Protein AF-T1J6F8-F1 (afdb_monomer)

InterPro domains:
  IPR007526 SWIRM domain [PF04433] (298-364)
  IPR007526 SWIRM domain [PS50934] (280-372)
  IPR009057 Homedomain-like superfamily [SSF46689] (288-364)
  IPR017884 SANT domain [PS51293] (1-21)
  IPR036388 Winged helix-like DNA-binding domain superfamily [G3DSA:1.10.10.10] (277-365)
  IPR055141 Transcriptional adapter 2-alpha/beta-like domain [PF22941] (63-133)

Secondary structure (DSSP, 8-state):
---S-HHHHHHHHIIIIIIS------------SS------------BTTTTBPPTT-HHHHHTTTEETTTTEESS-TTTTGGGGTTT----TT--HHHHHHHHHHHHHHHHHHHHHHHHHHHHHHTTTTSHHHHHHHHHHHHHHH-HHHHHHHHGGGGTS-HHHHHHHHHHHHHHHHHHHHHHHHHHHHHTT--SSTHHHHHHHHHHHHHHHHHSPPHHHHHHHHHH-HHHHHHHHHHHHHHHT--S--------------------SHHHHHHHHT---PPPPPPPHHHHTTSTTGGGS-HHHHHHHHHHT--HHHHHHHHHHHHHHHHHHS---HHHHHHHS-S-HHHHHHHHHHHHHTTSSPPPP----

pLDDT: mean 75.75, std 18.83, range [28.47, 95.81]

Organism: Strigamia maritima (NCBI:txid126957)

Mean predicted aligned error: 20.32 Å

Sequence (372 aa):
MGTRSKQECESHYYKCYIENPKTPMIEFAEQNGQDLNFPTPITHKICDDPPRPALDSQMYNEMAGYMAGRGDFNTEYDNYAEHDICRMEFLEDDDDVDTNLKLSVLRIYNHRLHERARRKRILARYGLINIRKAGFSLRRYHSLIGSHVIDGLVGFMQLVEPVSFDLFTESLLHEAELKRKIKALQEFREAGLTRFFSTKLYSHLKQRRNDRKNKPRHLDNVLDHIQNKTRQNWLHRHIIAETKGGVGGDGIVPSMSKKILVFTYSDFKTKILFTLLIERKAAPPLEIEELEKLPGYEKINSDERELCSQVRLRPQDYIDIKEMLINECQKLGQIRLSNARTLIKIDVNKTRKIFDYLVAEGLIGTPSIKKS

Foldseek 3Di:
DPPDDPVRVVVCCCVDPPVPPPPPPPPPPPPPDDDPPPPDPPPQDCDPVVHRHDPPDPQCVQLQQQDPVVLDHPAFVVNCLVVQCVPDDDDPPDDPVRVVVNVVSVVVSVVSVVVRVVVSCLCVQQVVSRVVVSVVVLVVLCVQVNDVVSVVLVVCCVVDRNVVSVVVSVVSSVVSVVVVVVVLVVVCVVVVNPDPVCSVVVVVVVVVVVVVVPPQPPVNVVVVVVPPPVVVVVVVVVVVVVVVPDDDDDDDDPDDDDDDDDDDDPDDVVVVVVVVPPPPPPDPFDDLVVQVVAPQSVVADPVVSVLCRVLVHHNVRLVVLLVQQLVVCVVVVADDLVRQCVSDVDDSVSSVSSVVVCVVVVSHHHDDPDDD

Radius of gyration: 35.27 Å; Cα contacts (8 Å, |Δi|>4): 169; chains: 1; bounding box: 68×65×105 Å

Nearest PDB structures (foldseek):
  2cuj-assembly1_A  TM=7.337E-01  e=3.223E-07  Mus musculus
  2aqf-assembly1_A  TM=8.945E-01  e=6.806E-06  Mus musculus
  2aqe-assembly1_A  TM=8.536E-01  e=3.213E-05  Mus musculus
  2elj-assembly1_A  TM=8.592E-01  e=3.384E-04  Saccharomyces cerevisiae

Solvent-accessible surface area (backbone atoms only — not comparable to full-atom values): 22921 Å² total; per-residue (Å²): 141,86,91,70,54,73,68,56,51,49,54,48,45,42,51,48,63,65,79,47,51,67,70,84,67,74,78,70,70,85,73,80,88,78,75,83,73,68,83,66,78,82,73,93,62,77,36,82,81,70,56,31,63,55,84,91,32,74,66,35,61,70,34,58,47,53,35,57,94,78,74,45,53,75,63,55,73,71,74,62,60,62,64,81,51,70,84,67,77,89,59,94,85,55,51,74,66,54,52,51,50,55,52,49,52,51,52,54,46,51,51,52,54,49,50,37,52,49,50,52,49,50,35,60,71,63,47,52,61,43,55,66,60,49,56,53,61,57,53,69,48,32,83,73,70,32,55,72,56,53,63,60,50,56,68,48,58,83,80,41,58,53,72,61,46,51,52,50,55,51,49,53,49,52,50,43,52,49,54,52,49,51,52,53,52,50,51,39,47,75,72,68,54,88,56,75,81,57,49,63,59,49,52,52,54,50,48,56,51,48,54,57,67,72,43,77,48,75,63,55,58,48,51,53,54,69,67,36,65,70,58,51,53,51,50,51,52,49,54,54,51,56,73,70,65,80,81,88,84,84,89,85,82,88,84,85,80,83,82,81,82,85,78,84,86,79,88,69,75,56,61,63,51,51,69,69,61,57,68,77,71,75,72,78,71,57,60,68,80,67,50,72,80,41,73,51,43,89,81,52,54,75,70,55,49,53,48,26,32,76,59,67,50,57,52,44,62,50,51,55,51,51,52,53,54,39,55,52,18,66,75,60,63,44,47,52,73,70,54,52,54,70,71,42,95,58,61,68,69,50,53,46,54,54,49,54,48,37,42,74,72,63,67,40,42,66,77,82,81,78,86,125

Structure (mmCIF, N/CA/C/O backbone):
data_AF-T1J6F8-F1
#
_entry.id   AF-T1J6F8-F1
#
loop_
_atom_site.group_PDB
_atom_site.id
_atom_site.type_symbol
_atom_site.label_atom_id
_atom_site.label_alt_id
_atom_site.label_comp_id
_atom_site.label_asym_id
_atom_site.label_entity_id
_atom_site.label_seq_id
_atom_site.pdbx_PDB_ins_code
_atom_site.Cartn_x
_atom_site.Cartn_y
_atom_site.Cartn_z
_atom_site.occupancy
_atom_site.B_iso_or_equiv
_atom_site.auth_seq_id
_atom_site.auth_comp_id
_atom_site.auth_asym_id
_atom_site.auth_atom_id
_atom_site.pdbx_PDB_model_num
ATOM 1 N N . MET A 1 1 ? 2.240 -11.178 -28.730 1.00 40.16 1 MET A N 1
ATOM 2 C CA . MET A 1 1 ? 3.064 -10.678 -29.852 1.00 40.16 1 MET A CA 1
ATOM 3 C C . MET A 1 1 ? 3.902 -11.840 -30.355 1.00 40.16 1 MET A C 1
ATOM 5 O O . MET A 1 1 ? 4.537 -12.462 -29.514 1.00 40.16 1 MET A O 1
ATOM 9 N N . GLY A 1 2 ? 3.857 -12.184 -31.648 1.00 54.19 2 GLY A N 1
ATOM 10 C CA . GLY A 1 2 ? 4.730 -13.240 -32.197 1.00 54.19 2 GLY A CA 1
ATOM 11 C C . GLY A 1 2 ? 4.144 -14.170 -33.265 1.00 54.19 2 GLY A C 1
ATOM 12 O O . GLY A 1 2 ? 4.797 -15.145 -33.602 1.00 54.19 2 GLY A O 1
ATOM 13 N N . THR A 1 3 ? 2.941 -13.923 -33.790 1.00 71.94 3 THR A N 1
ATOM 14 C CA . THR A 1 3 ? 2.317 -14.815 -34.791 1.00 71.94 3 THR A CA 1
ATOM 15 C C . THR A 1 3 ? 2.490 -14.370 -36.245 1.00 71.94 3 THR A C 1
ATOM 17 O O . THR A 1 3 ? 1.994 -15.065 -37.121 1.00 71.94 3 THR A O 1
ATOM 20 N N . ARG A 1 4 ? 3.145 -13.232 -36.517 1.00 79.62 4 ARG A N 1
ATOM 21 C CA . ARG A 1 4 ? 3.263 -12.664 -37.872 1.00 79.62 4 ARG A CA 1
ATOM 22 C C . ARG A 1 4 ? 4.710 -12.598 -38.347 1.00 79.62 4 ARG A C 1
ATOM 24 O O . ARG A 1 4 ? 5.600 -12.315 -37.543 1.00 79.62 4 ARG A O 1
ATOM 31 N N . SER A 1 5 ? 4.928 -12.857 -39.633 1.00 86.38 5 SER A N 1
ATOM 32 C CA . SER A 1 5 ? 6.252 -12.822 -40.269 1.00 86.38 5 SER A CA 1
ATOM 33 C C . SER A 1 5 ? 6.752 -11.385 -40.503 1.00 86.38 5 SER A C 1
ATOM 35 O O . SER A 1 5 ? 5.975 -10.430 -40.437 1.00 86.38 5 SER A O 1
ATOM 37 N N . LYS A 1 6 ? 8.054 -11.210 -40.800 1.00 83.56 6 LYS A N 1
ATOM 38 C CA . LYS A 1 6 ? 8.649 -9.894 -41.129 1.00 83.56 6 LYS A CA 1
ATOM 39 C C . LYS A 1 6 ? 7.897 -9.217 -42.282 1.00 83.56 6 LYS A C 1
ATOM 41 O O . LYS A 1 6 ? 7.466 -8.078 -42.137 1.00 83.56 6 LYS A O 1
ATOM 46 N N . GLN A 1 7 ? 7.668 -9.956 -43.369 1.00 85.94 7 GLN A N 1
ATOM 47 C CA . GLN A 1 7 ? 6.959 -9.469 -44.558 1.00 85.94 7 GLN A CA 1
ATOM 48 C C . GLN A 1 7 ? 5.494 -9.129 -44.271 1.00 85.94 7 GLN A C 1
ATOM 50 O O . GLN A 1 7 ? 4.973 -8.148 -44.796 1.00 85.94 7 GLN A O 1
ATOM 55 N N . GLU A 1 8 ? 4.819 -9.897 -43.413 1.00 89.06 8 GLU A N 1
ATOM 56 C CA . GLU A 1 8 ? 3.438 -9.604 -43.014 1.00 89.06 8 GLU A CA 1
ATOM 57 C C . GLU A 1 8 ? 3.340 -8.337 -42.160 1.00 89.06 8 GLU A C 1
ATOM 59 O O . GLU A 1 8 ? 2.401 -7.556 -42.321 1.00 89.06 8 GLU A O 1
ATOM 64 N N . CYS A 1 9 ? 4.296 -8.124 -41.252 1.00 86.44 9 CYS A N 1
ATOM 65 C CA . CYS A 1 9 ? 4.375 -6.912 -40.440 1.00 86.44 9 CYS A CA 1
ATOM 66 C C . CYS A 1 9 ? 4.683 -5.681 -41.299 1.00 86.44 9 CYS A C 1
ATOM 68 O O . CYS A 1 9 ? 4.028 -4.656 -41.134 1.00 86.44 9 CYS A O 1
ATOM 70 N N . GLU A 1 10 ? 5.624 -5.798 -42.235 1.00 85.19 10 GLU A N 1
ATOM 71 C CA . GLU A 1 10 ? 5.977 -4.744 -43.189 1.00 85.19 10 GLU A CA 1
ATOM 72 C C . GLU A 1 10 ? 4.790 -4.387 -44.090 1.00 85.19 10 GLU A C 1
ATOM 74 O O . GLU A 1 10 ? 4.367 -3.233 -44.136 1.00 85.19 10 GLU A O 1
ATOM 79 N N . SER A 1 11 ? 4.166 -5.393 -44.710 1.00 87.81 11 SER A N 1
ATOM 80 C CA . SER A 1 11 ? 2.980 -5.206 -45.553 1.00 87.81 11 SER A CA 1
ATOM 81 C C . SER A 1 11 ? 1.826 -4.580 -44.769 1.00 87.81 11 SER A C 1
ATOM 83 O O . SER A 1 11 ? 1.117 -3.713 -45.274 1.00 87.81 11 SER A O 1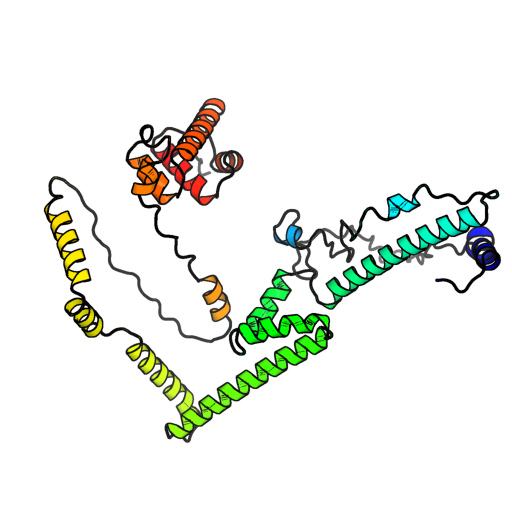
ATOM 85 N N . HIS A 1 12 ? 1.629 -4.987 -43.510 1.00 85.62 12 HIS A N 1
ATOM 86 C CA . HIS A 1 12 ? 0.629 -4.375 -42.640 1.00 85.62 12 HIS A CA 1
ATOM 87 C C . HIS A 1 12 ? 0.963 -2.912 -42.331 1.00 85.62 12 HIS A C 1
ATOM 89 O O . HIS A 1 12 ? 0.056 -2.076 -42.354 1.00 85.62 12 HIS A O 1
ATOM 95 N N . TYR A 1 13 ? 2.228 -2.605 -42.038 1.00 83.88 13 TYR A N 1
ATOM 96 C CA . TYR A 1 13 ? 2.662 -1.253 -41.716 1.00 83.88 13 TYR A CA 1
ATOM 97 C C . TYR A 1 13 ? 2.420 -0.306 -42.892 1.00 83.88 13 TYR A C 1
ATOM 99 O O . TYR A 1 13 ? 1.707 0.686 -42.733 1.00 83.88 13 TYR A O 1
ATOM 107 N N . TYR A 1 14 ? 2.909 -0.664 -44.082 1.00 88.25 14 TYR A N 1
ATOM 108 C CA . TYR A 1 14 ? 2.693 0.124 -45.294 1.00 88.25 14 TYR A CA 1
ATOM 109 C C . TYR A 1 14 ? 1.205 0.301 -45.585 1.00 88.25 14 TYR A C 1
ATOM 111 O O . TYR A 1 14 ? 0.731 1.428 -45.712 1.00 88.25 14 TYR A O 1
ATOM 119 N N . LYS A 1 15 ? 0.430 -0.784 -45.550 1.00 85.94 15 LYS A N 1
ATOM 120 C CA . LYS A 1 15 ? -1.005 -0.731 -45.832 1.00 85.94 15 LYS A CA 1
ATOM 121 C C . LYS A 1 15 ? -1.796 0.151 -44.860 1.00 85.94 15 LYS A C 1
ATOM 123 O O . LYS A 1 15 ? -2.743 0.811 -45.276 1.00 85.94 15 LYS A O 1
ATOM 128 N N . CYS A 1 16 ? -1.479 0.126 -43.563 1.00 79.38 16 CYS A N 1
ATOM 129 C CA . CYS A 1 16 ? -2.288 0.801 -42.538 1.00 79.38 16 CYS A CA 1
ATOM 130 C C . CYS A 1 16 ? -1.794 2.193 -42.141 1.00 79.38 16 CYS A C 1
ATOM 132 O O . CYS A 1 16 ? -2.596 2.972 -41.626 1.00 79.38 16 CYS A O 1
ATOM 134 N N . TYR A 1 17 ? -0.510 2.493 -42.340 1.00 76.69 17 TYR A N 1
ATOM 135 C CA . TYR A 1 17 ? 0.096 3.746 -41.887 1.00 76.69 17 TYR A CA 1
ATOM 136 C C . TYR A 1 17 ? 0.675 4.603 -43.023 1.00 76.69 17 TYR A C 1
ATOM 138 O O . TYR A 1 17 ? 0.799 5.806 -42.821 1.00 76.69 17 TYR A O 1
ATOM 146 N N . ILE A 1 18 ? 0.990 4.035 -44.198 1.00 84.25 18 ILE A N 1
ATOM 147 C CA . ILE A 1 18 ? 1.588 4.771 -45.333 1.00 84.25 18 ILE A CA 1
ATOM 148 C C . ILE A 1 18 ? 0.589 4.932 -46.485 1.00 84.25 18 ILE A C 1
ATOM 150 O O . ILE A 1 18 ? 0.283 6.049 -46.885 1.00 84.25 18 ILE A O 1
ATOM 154 N N . GLU A 1 19 ? 0.090 3.820 -47.029 1.00 86.44 19 GLU A N 1
ATOM 155 C CA . GLU A 1 19 ? -0.755 3.795 -48.232 1.00 86.44 19 GLU A CA 1
ATOM 156 C C . GLU A 1 19 ? -2.192 4.202 -47.928 1.00 86.44 19 GLU A C 1
ATOM 158 O O . GLU A 1 19 ? -2.844 4.876 -48.720 1.00 86.44 19 GLU A O 1
ATOM 163 N N . ASN A 1 20 ? -2.690 3.772 -46.771 1.00 78.19 20 ASN A N 1
ATOM 164 C CA . ASN A 1 20 ? -4.039 4.060 -46.321 1.00 78.19 20 ASN A CA 1
ATOM 165 C C . ASN A 1 20 ? -3.985 4.507 -44.855 1.00 78.19 20 ASN A C 1
ATOM 167 O O . ASN A 1 20 ? -4.454 3.777 -43.973 1.00 78.19 20 ASN A O 1
ATOM 171 N N . PRO A 1 21 ? -3.343 5.661 -44.570 1.00 71.75 21 PRO A N 1
ATOM 172 C CA . PRO A 1 21 ? -3.233 6.165 -43.217 1.00 71.75 21 PRO A CA 1
ATOM 173 C C . PRO A 1 21 ? -4.650 6.390 -42.708 1.00 71.75 21 PRO A C 1
ATOM 175 O O . PRO A 1 21 ? -5.329 7.335 -43.109 1.00 71.75 21 PRO A O 1
ATOM 178 N N . LYS A 1 22 ? -5.122 5.510 -41.821 1.00 65.19 22 LYS A N 1
ATOM 179 C CA . LYS A 1 22 ? -6.289 5.842 -41.010 1.00 65.19 22 LYS A CA 1
ATOM 180 C C . LYS A 1 22 ? -5.868 7.052 -40.202 1.00 65.19 22 LYS A C 1
ATOM 182 O O . LYS A 1 22 ? -5.051 6.910 -39.295 1.00 65.19 22 LYS A O 1
ATOM 187 N N . THR A 1 23 ? -6.374 8.227 -40.551 1.00 63.00 23 THR A N 1
ATOM 188 C CA . THR A 1 23 ? -6.225 9.422 -39.733 1.00 63.00 23 THR A CA 1
ATOM 189 C C . THR A 1 23 ? -6.610 9.044 -38.304 1.00 63.00 23 THR A C 1
ATOM 191 O O . THR A 1 23 ? -7.756 8.673 -38.062 1.00 63.00 23 THR A O 1
ATOM 194 N N . PRO A 1 24 ? -5.691 9.118 -37.326 1.00 58.31 24 PRO A N 1
ATOM 195 C CA . PRO A 1 24 ? -6.072 9.078 -35.927 1.00 58.31 24 PRO A CA 1
ATOM 196 C C . PRO A 1 24 ? -6.473 10.485 -35.473 1.00 58.31 24 PRO A C 1
ATOM 198 O O . PRO A 1 24 ? -6.494 10.763 -34.278 1.00 58.31 24 PRO A O 1
ATOM 201 N N . MET A 1 25 ? -6.759 11.404 -36.404 1.00 54.22 25 MET A N 1
ATOM 202 C CA . MET A 1 25 ? -7.599 12.532 -36.058 1.00 54.22 25 MET A CA 1
ATOM 203 C C . MET A 1 25 ? -8.946 11.910 -35.738 1.00 54.22 25 MET A C 1
ATOM 205 O O . MET A 1 25 ? -9.668 11.475 -36.630 1.00 54.22 25 MET A O 1
ATOM 209 N N . ILE A 1 26 ? -9.237 11.805 -34.443 1.00 58.81 26 ILE A N 1
ATOM 210 C CA . ILE A 1 26 ? -10.610 11.774 -33.967 1.00 58.81 26 ILE A CA 1
ATOM 211 C C . ILE A 1 26 ? -11.296 12.882 -34.764 1.00 58.81 26 ILE A C 1
ATOM 213 O O . ILE A 1 26 ? -10.935 14.048 -34.609 1.00 58.81 26 ILE A O 1
ATOM 217 N N . GLU A 1 27 ? -12.191 12.523 -35.683 1.00 57.22 27 GLU A N 1
ATOM 218 C CA . GLU A 1 27 ? -13.109 13.496 -36.253 1.00 57.22 27 GLU A CA 1
ATOM 219 C C . GLU A 1 27 ? -13.932 13.973 -35.064 1.00 57.22 27 GLU A C 1
ATOM 221 O O . GLU A 1 27 ? -14.871 13.315 -34.611 1.00 57.22 27 GLU A O 1
ATOM 226 N N . PHE A 1 28 ? -13.487 15.068 -34.452 1.00 58.69 28 PHE A N 1
ATOM 227 C CA . PHE A 1 28 ? -14.296 15.769 -33.486 1.00 58.69 28 PHE A CA 1
ATOM 228 C C . PHE A 1 28 ? -15.497 16.222 -34.293 1.00 58.69 28 PHE A C 1
ATOM 230 O O . PHE A 1 28 ? -15.354 17.078 -35.164 1.00 58.69 28 PHE A O 1
ATOM 237 N N . ALA A 1 29 ? -16.646 15.582 -34.066 1.00 64.44 29 ALA A N 1
ATOM 238 C CA . ALA A 1 29 ? -17.897 16.042 -34.638 1.00 64.44 29 ALA A CA 1
ATOM 239 C C . ALA A 1 29 ? -17.942 17.559 -34.441 1.00 64.44 29 ALA A C 1
ATOM 241 O O . ALA A 1 29 ? -17.726 18.016 -33.314 1.00 64.44 29 ALA A O 1
ATOM 242 N N . GLU A 1 30 ? -18.135 18.321 -35.519 1.00 59.66 30 GLU A N 1
ATOM 243 C CA . GLU A 1 30 ? -18.318 19.765 -35.428 1.00 59.66 30 GLU A CA 1
ATOM 244 C C . GLU A 1 30 ? -19.532 19.994 -34.529 1.00 59.66 30 GLU A C 1
ATOM 246 O O . GLU A 1 30 ? -20.686 19.827 -34.925 1.00 59.66 30 GLU A O 1
ATOM 251 N N . GLN A 1 31 ? -19.269 20.251 -33.249 1.00 57.91 31 GLN A N 1
ATOM 252 C CA . GLN A 1 31 ? -20.319 20.496 -32.286 1.00 57.91 31 GLN A CA 1
ATOM 253 C C . GLN A 1 31 ? -20.896 21.851 -32.659 1.00 57.91 31 GLN A C 1
ATOM 255 O O . GLN A 1 31 ? -20.233 22.877 -32.510 1.00 57.91 31 GLN A O 1
ATOM 260 N N . ASN A 1 32 ? -22.117 21.832 -33.193 1.00 54.31 32 ASN A N 1
ATOM 261 C CA . ASN A 1 32 ? -22.909 23.010 -33.510 1.00 54.31 32 ASN A CA 1
ATOM 262 C C . ASN A 1 32 ? -23.004 23.925 -32.281 1.00 54.31 32 ASN A C 1
ATOM 264 O O . ASN A 1 32 ? -23.890 23.750 -31.455 1.00 54.31 32 ASN A O 1
ATOM 268 N N . GLY A 1 33 ? -22.066 24.867 -32.158 1.00 56.94 33 GLY A N 1
ATOM 269 C CA . GLY A 1 33 ? -22.128 26.177 -31.503 1.00 56.94 33 GLY A CA 1
ATOM 270 C C . GLY A 1 33 ? -22.720 26.360 -30.099 1.00 56.94 33 GLY A C 1
ATOM 271 O O . GLY A 1 33 ? -22.717 27.500 -29.648 1.00 56.94 33 GLY A O 1
ATOM 272 N N . GLN A 1 34 ? -23.240 25.345 -29.403 1.00 55.19 34 GLN A N 1
ATOM 273 C CA . GLN A 1 34 ? -24.050 25.568 -28.195 1.00 55.19 34 GLN A CA 1
ATOM 274 C C . GLN A 1 34 ? -23.502 24.955 -26.904 1.00 55.19 34 GLN A C 1
ATOM 276 O O . GLN A 1 34 ? -23.906 25.418 -25.849 1.00 55.19 34 GLN A O 1
ATOM 281 N N . ASP A 1 35 ? -22.511 24.059 -26.951 1.00 54.94 35 ASP A N 1
ATOM 282 C CA . ASP A 1 35 ? -21.862 23.524 -25.741 1.00 54.94 35 ASP A CA 1
ATOM 283 C C . ASP A 1 35 ? -20.350 23.327 -25.939 1.00 54.94 35 ASP A C 1
ATOM 285 O O . ASP A 1 35 ? -19.798 22.246 -25.731 1.00 54.94 35 ASP A O 1
ATOM 289 N N . LEU A 1 36 ? -19.634 24.389 -26.324 1.00 54.34 36 LEU A N 1
ATOM 290 C CA . LEU A 1 36 ? -18.169 24.398 -26.258 1.00 54.34 36 LEU A CA 1
ATOM 291 C C . LEU A 1 36 ? -17.717 24.520 -24.794 1.00 54.34 36 LEU A C 1
ATOM 293 O O . LEU A 1 36 ? -17.170 25.537 -24.366 1.00 54.34 36 LEU A O 1
ATOM 297 N N . ASN A 1 37 ? -17.916 23.455 -24.017 1.00 59.75 37 ASN A N 1
ATOM 298 C CA . ASN A 1 37 ? -17.102 23.192 -22.839 1.00 59.75 37 ASN A CA 1
ATOM 299 C C . ASN A 1 37 ? -15.691 22.888 -23.348 1.00 59.75 37 ASN A C 1
ATOM 301 O O . ASN A 1 37 ? -15.298 21.731 -23.508 1.00 59.75 37 ASN A O 1
ATOM 305 N N . PHE A 1 38 ? -14.916 23.938 -23.634 1.00 55.44 38 PHE A N 1
ATOM 306 C CA . PHE A 1 38 ? -13.470 23.796 -23.732 1.00 55.44 38 PHE A CA 1
ATOM 307 C C . PHE A 1 38 ? -13.031 23.020 -22.489 1.00 55.44 38 PHE A C 1
ATOM 309 O O . PHE A 1 38 ? -13.455 23.398 -21.392 1.00 55.44 38 PHE A O 1
ATOM 316 N N . PRO A 1 39 ? -12.247 21.933 -22.612 1.00 60.47 39 PRO A N 1
ATOM 317 C CA . PRO A 1 39 ? -11.736 21.234 -21.449 1.00 60.47 39 PRO A CA 1
ATOM 318 C C . PRO A 1 39 ? -10.822 22.207 -20.711 1.00 60.47 39 PRO A C 1
ATOM 320 O O . PRO A 1 39 ? -9.630 22.318 -20.987 1.00 60.47 39 PRO A O 1
ATOM 323 N N . THR A 1 40 ? -11.400 22.975 -19.789 1.00 64.19 40 THR A N 1
ATOM 324 C CA . THR A 1 40 ? -10.643 23.809 -18.875 1.00 64.19 40 THR A CA 1
ATOM 325 C C . THR A 1 40 ? -9.684 22.871 -18.158 1.00 64.19 40 THR A C 1
ATOM 327 O O . THR A 1 40 ? -10.138 21.814 -17.696 1.00 64.19 40 THR A O 1
ATOM 330 N N . PRO A 1 41 ? -8.385 23.209 -18.070 1.00 64.94 41 PRO A N 1
ATOM 331 C CA . PRO A 1 41 ? -7.416 22.383 -17.371 1.00 64.94 41 PRO A CA 1
ATOM 332 C C . PRO A 1 41 ? -7.990 21.984 -16.016 1.00 64.94 41 PRO A C 1
ATOM 334 O O . PRO A 1 41 ? -8.407 22.851 -15.241 1.00 64.94 41 PRO A O 1
ATOM 337 N N . ILE A 1 42 ? -8.075 20.677 -15.750 1.00 68.38 42 ILE A N 1
ATOM 338 C CA . ILE A 1 42 ? -8.623 20.186 -14.486 1.00 68.38 42 ILE A CA 1
ATOM 339 C C . ILE A 1 42 ? -7.741 20.754 -13.379 1.00 68.38 42 ILE A C 1
ATOM 341 O O . ILE A 1 42 ? -6.593 20.340 -13.202 1.00 68.38 42 ILE A O 1
ATOM 345 N N . THR A 1 43 ? -8.279 21.725 -12.644 1.00 71.62 43 THR A N 1
ATOM 346 C CA . THR A 1 43 ? -7.568 22.345 -11.530 1.00 71.62 43 THR A CA 1
ATOM 347 C C . THR A 1 43 ? -7.242 21.267 -10.505 1.00 71.62 43 THR A C 1
ATOM 349 O O . THR A 1 43 ? -8.106 20.489 -10.094 1.00 71.62 43 THR A O 1
ATOM 352 N N . HIS A 1 44 ? -5.967 21.181 -10.118 1.00 73.12 44 HIS A N 1
ATOM 353 C CA . HIS A 1 44 ? -5.517 20.227 -9.114 1.00 73.12 44 HIS A CA 1
ATOM 354 C C . HIS A 1 44 ? -6.181 20.559 -7.772 1.00 73.12 44 HIS A C 1
ATOM 356 O O . HIS A 1 44 ? -5.762 21.472 -7.062 1.00 73.12 44 HIS A O 1
ATOM 362 N N . LYS A 1 45 ? -7.221 19.805 -7.417 1.00 81.19 45 LYS A N 1
ATOM 363 C CA . LYS A 1 45 ? -7.912 19.912 -6.131 1.00 81.19 45 LYS A CA 1
ATOM 364 C C . LYS A 1 45 ? -7.449 18.797 -5.211 1.00 81.19 45 LYS A C 1
ATOM 366 O O . LYS A 1 45 ? -7.440 17.636 -5.614 1.00 81.19 45 LYS A O 1
ATOM 371 N N . ILE A 1 46 ? -7.086 19.154 -3.983 1.00 84.81 46 ILE A N 1
ATOM 372 C CA . ILE A 1 46 ? -6.769 18.164 -2.955 1.00 84.81 46 ILE A CA 1
ATOM 373 C C . ILE A 1 46 ? -8.020 17.314 -2.726 1.00 84.81 46 ILE A C 1
ATOM 375 O O . ILE A 1 46 ? -9.112 17.852 -2.541 1.00 84.81 46 ILE A O 1
ATOM 379 N N . CYS A 1 47 ? -7.863 15.998 -2.796 1.00 81.50 47 CYS A N 1
ATOM 380 C CA . CYS A 1 47 ? -8.962 15.049 -2.688 1.00 81.50 47 CYS A CA 1
ATOM 381 C C . CYS A 1 47 ? -8.476 13.764 -2.019 1.00 81.50 47 CYS A C 1
ATOM 383 O O . CYS A 1 47 ? -7.337 13.349 -2.234 1.00 81.50 47 CYS A O 1
ATOM 385 N N . ASP A 1 48 ? -9.340 13.127 -1.233 1.00 76.88 48 ASP A N 1
ATOM 386 C CA . ASP A 1 48 ? -9.025 11.852 -0.584 1.00 76.88 48 ASP A CA 1
ATOM 387 C C . ASP A 1 48 ? -9.300 10.644 -1.495 1.00 76.88 48 ASP A C 1
ATOM 389 O O . ASP A 1 48 ? -8.617 9.624 -1.372 1.00 76.88 48 ASP A O 1
ATOM 393 N N . ASP A 1 49 ? -10.267 10.752 -2.416 1.00 77.56 49 ASP A N 1
ATOM 394 C CA . ASP A 1 49 ? -10.672 9.667 -3.316 1.00 77.56 49 ASP A CA 1
ATOM 395 C C . ASP A 1 49 ? -11.076 10.186 -4.718 1.00 77.56 49 ASP A C 1
ATOM 397 O O . ASP A 1 49 ? -12.101 10.858 -4.845 1.00 77.56 49 ASP A O 1
ATOM 401 N N . PRO A 1 50 ? -10.299 9.909 -5.782 1.00 75.69 50 PRO A N 1
ATOM 402 C CA . PRO A 1 50 ? -9.012 9.221 -5.762 1.00 75.69 50 PRO A CA 1
ATOM 403 C C . PRO A 1 50 ? -7.933 10.096 -5.091 1.00 75.69 50 PRO A C 1
ATOM 405 O O . PRO A 1 50 ? -7.955 11.322 -5.240 1.00 75.69 50 PRO A O 1
ATOM 408 N N . PRO A 1 51 ? -6.975 9.492 -4.362 1.00 79.81 51 PRO A N 1
ATOM 409 C CA . PRO A 1 51 ? -6.053 10.220 -3.499 1.00 79.81 51 PRO A CA 1
ATOM 410 C C . PRO A 1 51 ? -5.201 11.197 -4.309 1.00 79.81 51 PRO A C 1
ATOM 412 O O . PRO A 1 51 ? -4.360 10.807 -5.119 1.00 79.81 51 PRO A O 1
ATOM 415 N N . ARG A 1 52 ? -5.425 12.486 -4.071 1.00 85.50 52 ARG A N 1
ATOM 416 C CA . ARG A 1 52 ? -4.682 13.600 -4.650 1.00 85.50 52 ARG A CA 1
ATOM 417 C C . ARG A 1 52 ? -4.171 14.482 -3.508 1.00 85.50 52 ARG A C 1
ATOM 419 O O . ARG A 1 52 ? -4.764 15.524 -3.223 1.00 85.50 52 ARG A O 1
ATOM 426 N N . PRO A 1 53 ? -3.130 14.030 -2.788 1.00 85.00 53 PRO A N 1
ATOM 427 C CA . PRO A 1 53 ? -2.585 14.774 -1.663 1.00 85.00 53 PRO A CA 1
ATOM 428 C C . PRO A 1 53 ? -1.898 16.062 -2.132 1.00 85.00 53 PRO A C 1
ATOM 430 O O . PRO A 1 53 ? -1.555 16.216 -3.304 1.00 85.00 53 PRO A O 1
ATOM 433 N N . ALA A 1 54 ? -1.677 16.996 -1.205 1.00 85.94 54 ALA A N 1
ATOM 434 C CA . ALA A 1 54 ? -0.855 18.168 -1.484 1.00 85.94 54 ALA A CA 1
ATOM 435 C C . ALA A 1 54 ? 0.573 17.743 -1.873 1.00 85.94 54 ALA A C 1
ATOM 437 O O . ALA A 1 54 ? 1.118 16.796 -1.289 1.00 85.94 54 ALA A O 1
ATOM 438 N N . LEU A 1 55 ? 1.162 18.462 -2.834 1.00 82.00 55 LEU A N 1
ATOM 439 C CA . LEU A 1 55 ? 2.568 18.316 -3.220 1.00 82.00 55 LEU A CA 1
ATOM 440 C C . LEU A 1 55 ? 3.451 18.454 -1.963 1.00 82.00 55 LEU A C 1
ATOM 442 O O . LEU A 1 55 ? 3.123 19.223 -1.060 1.00 82.00 55 LEU A O 1
ATOM 446 N N . ASP A 1 56 ? 4.499 17.635 -1.866 1.00 83.62 56 ASP A N 1
ATOM 447 C CA . ASP A 1 56 ? 5.435 17.537 -0.727 1.00 83.62 56 ASP A CA 1
ATOM 448 C C . ASP A 1 56 ? 4.850 17.069 0.618 1.00 83.62 56 ASP A C 1
ATOM 450 O O . ASP A 1 56 ? 5.563 16.974 1.621 1.00 83.62 56 ASP A O 1
ATOM 454 N N . SER A 1 57 ? 3.563 16.715 0.678 1.00 87.25 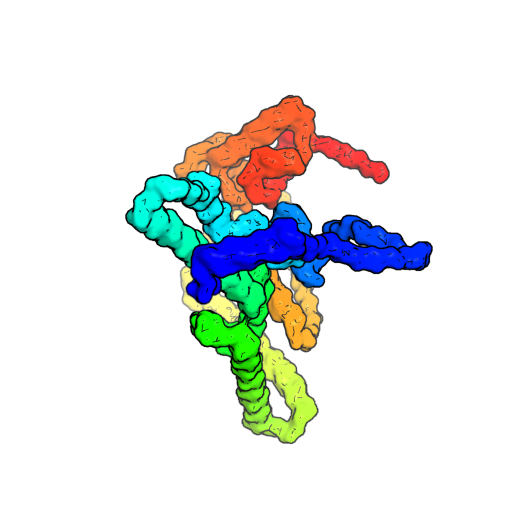57 SER A N 1
ATOM 455 C CA . SER A 1 57 ? 3.006 16.108 1.887 1.00 87.25 57 SER A CA 1
ATOM 456 C C . SER A 1 57 ? 3.597 14.717 2.147 1.00 87.25 57 SER A C 1
ATOM 458 O O . SER A 1 57 ? 3.960 13.977 1.232 1.00 87.25 57 SER A O 1
ATOM 460 N N . GLN A 1 58 ? 3.607 14.296 3.414 1.00 86.12 58 GLN A N 1
ATOM 461 C CA . GLN A 1 58 ? 4.035 12.944 3.787 1.00 86.12 58 GLN A CA 1
ATOM 462 C C . GLN A 1 58 ? 3.262 11.852 3.024 1.00 86.12 58 GLN A C 1
ATOM 464 O O . GLN A 1 58 ? 3.837 10.837 2.644 1.00 86.12 58 GLN A O 1
ATOM 469 N N . MET A 1 59 ? 1.968 12.071 2.771 1.00 83.00 59 MET A N 1
ATOM 470 C CA . MET A 1 59 ? 1.135 11.148 1.999 1.00 83.00 59 MET A CA 1
ATOM 471 C C . MET A 1 59 ? 1.554 11.093 0.525 1.00 83.00 59 MET A C 1
ATOM 473 O O . MET A 1 59 ? 1.590 10.010 -0.046 1.00 83.00 59 MET A O 1
ATOM 477 N N . TYR A 1 60 ? 1.912 12.231 -0.077 1.00 84.94 60 TYR A N 1
ATOM 478 C CA . TYR A 1 60 ? 2.443 12.278 -1.441 1.00 84.94 60 TYR A CA 1
ATOM 479 C C . TYR A 1 60 ? 3.741 11.465 -1.573 1.00 84.94 60 TYR A C 1
ATOM 481 O O . TYR A 1 60 ? 3.871 10.657 -2.493 1.00 84.94 60 TYR A O 1
ATOM 489 N N . ASN A 1 61 ? 4.657 11.604 -0.608 1.00 84.69 61 ASN A N 1
ATOM 490 C CA . ASN A 1 61 ? 5.908 10.839 -0.577 1.00 84.69 61 ASN A CA 1
ATOM 491 C C . ASN A 1 61 ? 5.663 9.329 -0.429 1.00 84.69 61 ASN A C 1
ATOM 493 O O . ASN A 1 61 ? 6.290 8.522 -1.112 1.00 84.69 61 ASN A O 1
ATOM 497 N N . GLU A 1 62 ? 4.718 8.933 0.424 1.00 84.75 62 GLU A N 1
ATOM 498 C CA . GLU A 1 62 ? 4.359 7.523 0.629 1.00 84.75 62 GLU A CA 1
ATOM 499 C C . GLU A 1 62 ? 3.640 6.887 -0.562 1.00 84.75 62 GLU A C 1
ATOM 501 O O . GLU A 1 62 ? 3.702 5.673 -0.736 1.00 84.75 62 GLU A O 1
ATOM 506 N N . MET A 1 63 ? 2.995 7.695 -1.405 1.00 85.50 63 MET A N 1
ATOM 507 C CA . MET A 1 63 ? 2.401 7.248 -2.664 1.00 85.50 63 MET A CA 1
ATOM 508 C C . MET A 1 63 ? 3.442 7.022 -3.772 1.00 85.50 63 MET A C 1
ATOM 510 O O . MET A 1 63 ? 3.067 6.668 -4.888 1.00 85.50 63 MET A O 1
ATOM 514 N N . ALA A 1 64 ? 4.736 7.223 -3.486 1.00 86.25 64 ALA A N 1
ATOM 515 C CA . ALA A 1 64 ? 5.853 6.954 -4.393 1.00 86.25 64 ALA A CA 1
ATOM 516 C C . ALA A 1 64 ? 5.695 7.607 -5.782 1.00 86.25 64 ALA A C 1
ATOM 518 O O . ALA A 1 64 ? 6.052 7.029 -6.808 1.00 86.25 64 ALA A O 1
ATOM 519 N N . GLY A 1 65 ? 5.118 8.812 -5.829 1.00 87.31 65 GLY A N 1
ATOM 520 C CA . GLY A 1 65 ? 4.880 9.533 -7.080 1.00 87.31 65 GLY A CA 1
ATOM 521 C C . GLY A 1 65 ? 3.700 9.010 -7.907 1.00 87.31 65 GLY A C 1
ATOM 522 O O . GLY A 1 65 ? 3.633 9.309 -9.098 1.00 87.31 65 GLY A O 1
ATOM 523 N N . TYR A 1 66 ? 2.777 8.239 -7.320 1.00 89.12 66 TYR A N 1
ATOM 524 C CA . TYR A 1 66 ? 1.512 7.886 -7.967 1.00 89.12 66 TYR A CA 1
ATOM 525 C C . TYR A 1 66 ? 0.667 9.131 -8.254 1.00 89.12 66 TYR A C 1
ATOM 527 O O . TYR A 1 66 ? 0.327 9.900 -7.353 1.00 89.12 66 TYR A O 1
ATOM 535 N N . MET A 1 67 ? 0.263 9.293 -9.510 1.00 86.31 67 MET A N 1
ATOM 536 C CA . MET A 1 67 ? -0.605 10.368 -9.970 1.00 86.31 67 MET A CA 1
ATOM 537 C C . MET A 1 67 ? -2.008 9.835 -10.252 1.00 86.31 67 MET A C 1
ATOM 539 O O . MET A 1 67 ? -2.267 9.258 -11.308 1.00 86.31 67 MET A O 1
ATOM 543 N N . ALA A 1 68 ? -2.955 10.116 -9.356 1.00 84.19 68 ALA A N 1
ATOM 544 C CA . ALA A 1 68 ? -4.347 9.681 -9.495 1.00 84.19 68 ALA A CA 1
ATOM 545 C C . ALA A 1 68 ? -5.022 10.126 -10.805 1.00 84.19 68 ALA A C 1
ATOM 547 O O . ALA A 1 68 ? -5.811 9.375 -11.364 1.00 84.19 68 ALA A O 1
ATOM 548 N N . GLY A 1 69 ? -4.705 11.323 -11.314 1.00 80.44 69 GLY A N 1
ATOM 549 C CA . GLY A 1 69 ? -5.286 11.829 -12.566 1.00 80.44 69 GLY A CA 1
ATOM 550 C C . GLY A 1 69 ? -4.825 11.082 -13.821 1.00 80.44 69 GLY A C 1
ATOM 551 O O . GLY A 1 69 ? -5.564 11.043 -14.796 1.00 80.44 69 GLY A O 1
ATOM 552 N N . ARG A 1 70 ? -3.625 10.486 -13.787 1.00 84.56 70 ARG A N 1
ATOM 553 C CA . ARG A 1 70 ? -3.085 9.641 -14.865 1.00 84.56 70 ARG A CA 1
ATOM 554 C C . ARG A 1 70 ? -3.352 8.154 -14.613 1.00 84.56 70 ARG A C 1
ATOM 556 O O . ARG A 1 70 ? -3.344 7.368 -15.549 1.00 84.56 70 ARG A O 1
ATOM 563 N N . GLY A 1 71 ? -3.567 7.774 -13.354 1.00 84.88 71 GLY A N 1
ATOM 564 C CA . GLY A 1 71 ? -3.597 6.376 -12.933 1.00 84.88 71 GLY A CA 1
ATOM 565 C C . GLY A 1 71 ? -2.216 5.718 -12.975 1.00 84.88 71 GLY A C 1
ATOM 566 O O . GLY A 1 71 ? -2.132 4.506 -13.152 1.00 84.88 71 GLY A O 1
ATOM 567 N N . ASP A 1 72 ? -1.135 6.501 -12.858 1.00 89.44 72 ASP A N 1
ATOM 568 C CA . ASP A 1 72 ? 0.228 5.993 -13.045 1.00 89.44 72 ASP A CA 1
ATOM 569 C C . ASP A 1 72 ? 1.285 6.726 -12.207 1.00 89.44 72 ASP A C 1
ATOM 571 O O . ASP A 1 72 ? 1.061 7.843 -11.744 1.00 89.44 72 ASP A O 1
ATOM 575 N N . PHE A 1 73 ? 2.452 6.111 -12.039 1.00 90.12 73 PHE A N 1
ATOM 576 C CA . PHE A 1 73 ? 3.582 6.618 -11.260 1.00 90.12 73 PHE A CA 1
ATOM 577 C C . PHE A 1 73 ? 4.466 7.558 -12.079 1.00 90.12 73 PHE A C 1
ATOM 579 O O . PHE A 1 73 ? 4.533 7.455 -13.299 1.00 90.12 73 PHE A O 1
ATOM 586 N N . ASN A 1 74 ? 5.136 8.496 -11.410 1.00 89.25 74 ASN A N 1
ATOM 587 C CA . ASN A 1 74 ? 6.162 9.341 -12.029 1.00 89.25 74 ASN A CA 1
ATOM 588 C C . ASN A 1 74 ? 7.447 8.580 -12.335 1.00 89.25 74 ASN A C 1
ATOM 590 O O . ASN A 1 74 ? 8.067 8.830 -13.362 1.00 89.25 74 ASN A O 1
ATOM 594 N N . THR A 1 75 ? 7.815 7.653 -11.455 1.00 90.06 75 THR A N 1
ATOM 595 C CA . THR A 1 75 ? 8.969 6.778 -11.635 1.00 90.06 75 THR A CA 1
ATOM 596 C C . THR A 1 75 ? 8.462 5.352 -11.721 1.00 90.06 75 THR A C 1
ATOM 598 O O . THR A 1 75 ? 7.840 4.849 -10.783 1.00 90.06 75 THR A O 1
ATOM 601 N N . GLU A 1 76 ? 8.694 4.700 -12.854 1.00 88.94 76 GLU A N 1
ATOM 602 C CA . GLU A 1 76 ? 8.238 3.331 -13.060 1.00 88.94 76 GLU A CA 1
ATOM 603 C C . GLU A 1 76 ? 9.197 2.314 -12.433 1.00 88.94 76 GLU A C 1
ATOM 605 O O . GLU A 1 76 ? 10.358 2.606 -12.132 1.00 88.94 76 GLU A O 1
ATOM 610 N N . TYR A 1 77 ? 8.722 1.074 -12.269 1.00 91.12 77 TYR A N 1
ATOM 611 C CA . TYR A 1 77 ? 9.648 -0.026 -12.034 1.00 91.12 77 TYR A CA 1
ATOM 612 C C . TYR A 1 77 ? 10.608 -0.119 -13.216 1.00 91.12 77 TYR A C 1
ATOM 614 O O . TYR A 1 77 ? 10.162 -0.268 -14.357 1.00 91.12 77 TYR A O 1
ATOM 622 N N . ASP A 1 78 ? 11.902 -0.090 -12.906 1.00 92.62 78 ASP A N 1
ATOM 623 C CA . ASP A 1 78 ? 12.963 -0.213 -13.894 1.00 92.62 78 ASP A CA 1
ATOM 624 C C . ASP A 1 78 ? 12.868 0.865 -14.986 1.00 92.62 78 ASP A C 1
ATOM 626 O O . ASP A 1 78 ? 12.683 0.598 -16.174 1.00 92.62 78 ASP A O 1
ATOM 630 N N . ASN A 1 79 ? 12.920 2.117 -14.527 1.00 93.19 79 ASN A N 1
ATOM 631 C CA . ASN A 1 79 ? 12.689 3.334 -15.308 1.00 93.19 79 ASN A CA 1
ATOM 632 C C . ASN A 1 79 ? 13.713 3.583 -16.432 1.00 93.19 79 ASN A C 1
ATOM 634 O O . ASN A 1 79 ? 13.521 4.481 -17.241 1.00 93.19 79 ASN A O 1
ATOM 638 N N . TYR A 1 80 ? 14.824 2.846 -16.450 1.00 94.25 80 TYR A N 1
ATOM 639 C CA . TYR A 1 80 ? 15.895 3.013 -17.434 1.00 94.25 80 TYR A CA 1
ATOM 640 C C . TYR A 1 80 ? 15.947 1.869 -18.452 1.00 94.25 80 TYR A C 1
ATOM 642 O O . TYR A 1 80 ? 16.902 1.790 -19.219 1.00 94.25 80 TYR A O 1
ATOM 650 N N . ALA A 1 81 ? 14.947 0.980 -18.480 1.00 92.75 81 ALA A N 1
ATOM 651 C CA . ALA A 1 81 ? 14.939 -0.180 -19.372 1.00 92.75 81 ALA A CA 1
ATOM 652 C C . ALA A 1 81 ? 15.043 0.184 -20.857 1.00 92.75 81 ALA A C 1
ATOM 654 O O . ALA A 1 81 ? 15.598 -0.566 -21.655 1.00 92.75 81 ALA A O 1
ATOM 655 N N . GLU A 1 82 ? 14.530 1.352 -21.217 1.00 93.00 82 GLU A N 1
ATOM 656 C CA . GLU A 1 82 ? 14.548 1.901 -22.562 1.00 93.00 82 GLU A CA 1
ATOM 657 C C . GLU A 1 82 ? 15.965 2.325 -22.995 1.00 93.00 82 GLU A C 1
ATOM 659 O O . GLU A 1 82 ? 16.245 2.386 -24.190 1.00 93.00 82 GLU A O 1
ATOM 664 N N . HIS A 1 83 ? 16.888 2.567 -22.054 1.00 93.25 83 HIS A N 1
ATOM 665 C CA . HIS A 1 83 ? 18.267 2.952 -22.368 1.00 93.25 83 HIS A CA 1
ATOM 666 C C . HIS A 1 83 ? 19.028 1.843 -23.106 1.00 93.25 83 HIS A C 1
ATOM 668 O O . HIS A 1 83 ? 19.805 2.137 -24.012 1.00 93.25 83 HIS A O 1
ATOM 674 N N . ASP A 1 84 ? 18.734 0.580 -22.782 1.00 88.56 84 ASP A N 1
ATOM 675 C CA . ASP A 1 84 ? 19.406 -0.593 -23.355 1.00 88.56 84 ASP A CA 1
ATOM 676 C C . ASP A 1 84 ? 19.047 -0.826 -24.830 1.00 88.56 84 ASP A C 1
ATOM 678 O O . ASP A 1 84 ? 19.794 -1.473 -25.561 1.00 88.56 84 ASP A O 1
ATOM 682 N N . ILE A 1 85 ? 17.905 -0.295 -25.278 1.00 93.75 85 ILE A N 1
ATOM 683 C CA . ILE A 1 85 ? 17.413 -0.445 -26.655 1.00 93.75 85 ILE A CA 1
ATOM 684 C C . ILE A 1 85 ? 17.476 0.857 -27.459 1.00 93.75 85 ILE A C 1
ATOM 686 O O . ILE A 1 85 ? 17.362 0.817 -28.677 1.00 93.75 85 ILE A O 1
ATOM 690 N N . CYS A 1 86 ? 17.683 2.006 -26.807 1.00 93.06 86 CYS A N 1
ATOM 691 C CA . CYS A 1 86 ? 17.613 3.333 -27.432 1.00 93.06 86 CYS A CA 1
ATOM 692 C C . CYS A 1 86 ? 18.580 3.511 -28.616 1.00 93.06 86 CYS A C 1
ATOM 694 O O . CYS A 1 86 ? 18.267 4.222 -29.563 1.00 93.06 86 CYS A O 1
ATOM 696 N N . ARG A 1 87 ? 19.745 2.855 -28.576 1.00 91.25 87 ARG A N 1
ATOM 697 C CA . ARG A 1 87 ? 20.773 2.920 -29.632 1.00 91.25 87 ARG A CA 1
ATOM 698 C C . ARG A 1 87 ? 20.823 1.666 -30.508 1.00 91.25 87 ARG A C 1
ATOM 700 O O . ARG A 1 87 ? 21.792 1.468 -31.232 1.00 91.25 87 ARG A O 1
ATOM 707 N N . MET A 1 88 ? 19.846 0.772 -30.369 1.00 92.56 88 MET A N 1
ATOM 708 C CA . MET A 1 88 ? 19.814 -0.471 -31.126 1.00 92.56 88 MET A CA 1
ATOM 709 C C . MET A 1 88 ? 19.203 -0.222 -32.499 1.00 92.56 88 MET A C 1
ATOM 711 O O . MET A 1 88 ? 18.044 0.167 -32.608 1.00 92.56 88 MET A O 1
ATOM 715 N N . GLU A 1 89 ? 19.972 -0.514 -33.537 1.00 92.88 89 GLU A N 1
ATOM 716 C CA . GLU A 1 89 ? 19.554 -0.378 -34.929 1.00 92.88 89 GLU A CA 1
ATOM 717 C C . GLU A 1 89 ? 19.722 -1.721 -35.638 1.00 92.88 89 GLU A C 1
ATOM 719 O O . GLU A 1 89 ? 20.660 -2.464 -35.342 1.00 92.88 89 GLU A O 1
ATOM 724 N N . PHE A 1 90 ? 18.800 -2.048 -36.542 1.00 91.56 90 PHE A N 1
ATOM 725 C CA . PHE A 1 90 ? 18.919 -3.200 -37.435 1.00 91.56 90 PHE A CA 1
ATOM 726 C C . PHE A 1 90 ? 19.467 -2.705 -38.769 1.00 91.56 90 PHE A C 1
ATOM 728 O O . PHE A 1 90 ? 18.841 -1.854 -39.401 1.00 91.56 90 PHE A O 1
ATOM 735 N N . LEU A 1 91 ? 20.630 -3.213 -39.165 1.00 93.31 91 LEU A N 1
ATOM 736 C CA . LEU A 1 91 ? 21.274 -2.890 -40.433 1.00 93.31 91 LEU A CA 1
ATOM 737 C C . LEU A 1 91 ? 20.932 -3.973 -41.459 1.00 93.31 91 LEU A C 1
ATOM 739 O O . LEU A 1 91 ? 20.662 -5.118 -41.100 1.00 93.31 91 LEU A O 1
ATOM 743 N N . GLU A 1 92 ? 20.923 -3.613 -42.741 1.00 87.69 92 GLU A N 1
ATOM 744 C CA . GLU A 1 92 ? 20.644 -4.574 -43.820 1.00 87.69 92 GLU A CA 1
ATOM 745 C C . GLU A 1 92 ? 21.742 -5.641 -43.944 1.00 87.69 92 GLU A C 1
ATOM 747 O O . GLU A 1 92 ? 21.435 -6.782 -44.282 1.00 87.69 92 GLU A O 1
ATOM 752 N N . ASP A 1 93 ? 22.976 -5.287 -43.575 1.00 92.88 93 ASP A N 1
ATOM 753 C CA . ASP A 1 93 ? 24.150 -6.165 -43.581 1.00 92.88 93 ASP A CA 1
ATOM 754 C C . ASP A 1 93 ? 24.358 -6.914 -42.244 1.00 92.88 93 ASP A C 1
ATOM 756 O O . ASP A 1 93 ? 25.416 -7.501 -42.030 1.00 92.88 93 ASP A O 1
ATOM 760 N N . ASP A 1 94 ? 23.392 -6.872 -41.313 1.00 93.38 94 ASP A N 1
ATOM 761 C CA . ASP A 1 94 ? 23.484 -7.635 -40.061 1.00 93.38 94 ASP A CA 1
ATOM 762 C C . ASP A 1 94 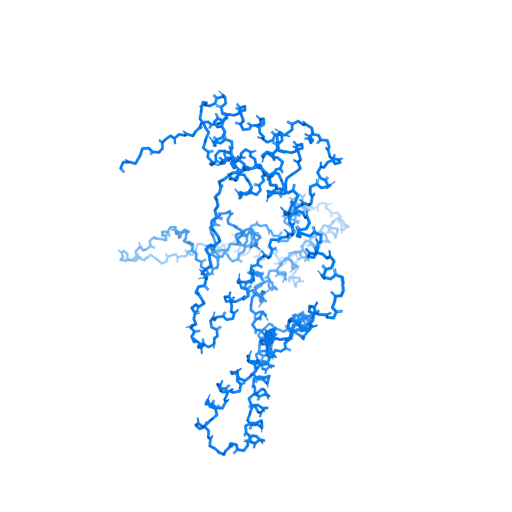? 23.485 -9.146 -40.350 1.00 93.38 94 ASP A C 1
ATOM 764 O O . ASP A 1 94 ? 22.525 -9.680 -40.915 1.00 93.38 94 ASP A O 1
ATOM 768 N N . ASP A 1 95 ? 24.498 -9.861 -39.858 1.00 94.50 95 ASP A N 1
ATOM 769 C CA . ASP A 1 95 ? 24.510 -11.323 -39.888 1.00 94.50 95 ASP A CA 1
ATOM 770 C C . ASP A 1 95 ? 23.351 -11.908 -39.053 1.00 94.50 95 ASP A C 1
ATOM 772 O O . ASP A 1 95 ? 22.851 -11.294 -38.100 1.00 94.50 95 ASP A O 1
ATOM 776 N N . ASP A 1 96 ? 22.965 -13.158 -39.339 1.00 93.44 96 ASP A N 1
ATOM 777 C CA . ASP A 1 96 ? 21.922 -13.883 -38.591 1.00 93.44 96 ASP A CA 1
ATOM 778 C C . ASP A 1 96 ? 22.194 -13.908 -37.074 1.00 93.44 96 ASP A C 1
ATOM 780 O O . ASP A 1 96 ? 21.275 -13.921 -36.250 1.00 93.44 96 ASP A O 1
ATOM 784 N N . VAL A 1 97 ? 23.467 -13.932 -36.673 1.00 94.50 97 VAL A N 1
ATOM 785 C CA . VAL A 1 97 ? 23.870 -13.919 -35.260 1.00 94.50 97 VAL A CA 1
ATOM 786 C C . VAL A 1 97 ? 23.555 -12.567 -34.615 1.00 94.50 97 VAL A C 1
ATOM 788 O O . VAL A 1 97 ? 22.980 -12.538 -33.522 1.00 94.50 97 VAL A O 1
ATOM 791 N N . ASP A 1 98 ? 23.853 -11.462 -35.297 1.00 93.12 98 ASP A N 1
ATOM 792 C CA . ASP A 1 98 ? 23.620 -10.105 -34.799 1.00 93.12 98 ASP A CA 1
ATOM 793 C C . ASP A 1 98 ? 22.128 -9.797 -34.707 1.00 93.12 98 ASP A C 1
ATOM 795 O O . ASP A 1 98 ? 21.649 -9.294 -33.684 1.00 93.12 98 ASP A O 1
ATOM 799 N N . THR A 1 99 ? 21.356 -10.184 -35.724 1.00 93.38 99 THR A N 1
ATOM 800 C CA . THR A 1 99 ? 19.893 -10.073 -35.687 1.00 93.38 99 THR A CA 1
ATOM 801 C C . THR A 1 99 ? 19.301 -10.896 -34.544 1.00 93.38 99 THR A C 1
ATOM 803 O O . THR A 1 99 ? 18.464 -10.388 -33.793 1.00 93.38 99 THR A O 1
ATOM 806 N N . ASN A 1 100 ? 19.750 -12.139 -34.341 1.00 94.56 100 ASN A N 1
ATOM 807 C CA . ASN A 1 100 ? 19.279 -12.973 -33.231 1.00 94.56 100 ASN A CA 1
ATOM 808 C C . ASN A 1 100 ? 19.659 -12.410 -31.853 1.00 94.56 100 ASN A C 1
ATOM 810 O O . ASN A 1 100 ? 18.859 -12.495 -30.909 1.00 94.56 100 ASN A O 1
ATOM 814 N N . LEU A 1 101 ? 20.839 -11.801 -31.719 1.00 94.75 101 LEU A N 1
ATOM 815 C CA . LEU A 1 101 ? 21.257 -11.130 -30.491 1.00 94.75 101 LEU A CA 1
ATOM 816 C C . LEU A 1 101 ? 20.369 -9.913 -30.201 1.00 94.75 101 LEU A C 1
ATOM 818 O O . LEU A 1 101 ? 19.805 -9.815 -29.108 1.00 94.75 101 LEU A O 1
ATOM 822 N N . LYS A 1 102 ? 20.158 -9.036 -31.191 1.00 95.31 102 LYS A N 1
ATOM 823 C CA . LYS A 1 102 ? 19.269 -7.864 -31.083 1.00 95.31 102 LYS A CA 1
ATOM 824 C C . LYS A 1 102 ? 17.838 -8.277 -30.721 1.00 95.31 102 LYS A C 1
ATOM 826 O O . LYS A 1 102 ? 17.243 -7.738 -29.785 1.00 95.31 102 LYS A O 1
ATOM 831 N N . LEU A 1 103 ? 17.301 -9.315 -31.367 1.00 93.81 103 LEU A N 1
ATOM 832 C CA . LEU A 1 103 ? 15.992 -9.888 -31.024 1.00 93.81 103 LEU A CA 1
ATOM 833 C C . LEU A 1 103 ? 15.945 -10.438 -29.591 1.00 93.81 103 LEU A C 1
ATOM 835 O O . LEU A 1 103 ? 14.924 -10.304 -28.913 1.00 93.81 103 LEU A O 1
ATOM 839 N N . SER A 1 104 ? 17.032 -11.041 -29.107 1.00 95.44 104 SER A N 1
ATOM 840 C CA . SER A 1 104 ? 17.126 -11.533 -27.728 1.00 95.44 104 SER A CA 1
ATOM 841 C C . SER A 1 104 ? 17.087 -10.387 -26.716 1.00 95.44 104 SER A C 1
ATOM 843 O O . SER A 1 104 ? 16.348 -10.470 -25.733 1.00 95.44 104 SER A O 1
ATOM 845 N N . VAL A 1 105 ? 17.777 -9.277 -26.989 1.00 95.62 105 VAL A N 1
ATOM 846 C CA . VAL A 1 105 ? 17.696 -8.062 -26.160 1.00 95.62 105 VAL A CA 1
ATOM 847 C C . VAL A 1 105 ? 16.273 -7.492 -26.151 1.00 95.62 105 VAL A C 1
ATOM 849 O O . VAL A 1 105 ? 15.740 -7.191 -25.082 1.00 95.62 105 VAL A O 1
ATOM 852 N N . LEU A 1 106 ? 15.591 -7.437 -27.301 1.00 95.12 106 LEU A N 1
ATOM 853 C CA . LEU A 1 106 ? 14.188 -7.004 -27.366 1.00 95.12 106 LEU A CA 1
ATOM 854 C C . LEU A 1 106 ? 13.240 -7.927 -26.584 1.00 95.12 106 LEU A C 1
ATOM 856 O O . LEU A 1 106 ? 12.265 -7.462 -25.988 1.00 95.12 106 LEU A O 1
ATOM 860 N N . ARG A 1 107 ? 13.504 -9.239 -26.544 1.00 95.44 107 ARG A N 1
ATOM 861 C CA . ARG A 1 107 ? 12.742 -10.177 -25.699 1.00 95.44 107 ARG A CA 1
ATOM 862 C C . ARG A 1 107 ? 12.939 -9.876 -24.214 1.00 95.44 107 ARG A C 1
ATOM 864 O O . ARG A 1 107 ? 11.956 -9.861 -23.472 1.00 95.44 107 ARG A O 1
ATOM 871 N N . ILE A 1 108 ? 14.172 -9.588 -23.794 1.00 95.25 108 ILE A N 1
ATOM 872 C CA . ILE A 1 108 ? 14.486 -9.184 -22.416 1.00 95.25 108 ILE A CA 1
ATOM 873 C C . ILE A 1 108 ? 13.766 -7.875 -22.067 1.00 95.25 108 ILE A C 1
ATOM 875 O O . ILE A 1 108 ? 13.116 -7.792 -21.023 1.00 95.25 108 ILE A O 1
ATOM 879 N N . TYR A 1 109 ? 13.798 -6.878 -22.955 1.00 95.50 109 TYR A N 1
ATOM 880 C CA . TYR A 1 109 ? 13.065 -5.623 -22.774 1.00 95.50 109 TYR A CA 1
ATOM 881 C C . TYR A 1 109 ? 11.553 -5.852 -22.609 1.00 95.50 109 TYR A C 1
ATOM 883 O O . TYR A 1 109 ? 10.948 -5.381 -21.644 1.00 95.50 109 TYR A O 1
ATOM 891 N N . ASN A 1 110 ? 10.941 -6.655 -23.484 1.00 94.69 110 ASN A N 1
ATOM 892 C CA . ASN A 1 110 ? 9.517 -6.988 -23.383 1.00 94.69 110 ASN A CA 1
ATOM 893 C C . ASN A 1 110 ? 9.171 -7.691 -22.062 1.00 94.69 110 ASN A C 1
ATOM 895 O O . ASN A 1 110 ? 8.125 -7.412 -21.471 1.00 94.69 110 ASN A O 1
ATOM 899 N N . HIS A 1 111 ? 10.051 -8.564 -21.564 1.00 95.44 111 HIS A N 1
ATOM 900 C CA . HIS A 1 111 ? 9.877 -9.197 -20.259 1.00 95.44 111 HIS A CA 1
ATOM 901 C C . HIS A 1 111 ? 9.858 -8.162 -19.121 1.00 95.44 111 HIS A C 1
ATOM 903 O O . HIS A 1 111 ? 8.975 -8.207 -18.262 1.00 95.44 111 HIS A O 1
ATOM 909 N N . ARG A 1 112 ? 10.766 -7.177 -19.148 1.00 95.62 112 ARG A N 1
ATOM 910 C CA . ARG A 1 112 ? 10.802 -6.074 -18.168 1.00 95.62 112 ARG A CA 1
ATOM 911 C C . ARG A 1 112 ? 9.526 -5.235 -18.220 1.00 95.62 112 ARG A C 1
ATOM 913 O O . ARG A 1 112 ? 8.952 -4.938 -17.172 1.00 95.62 112 ARG A O 1
ATOM 920 N N . LEU A 1 113 ? 9.022 -4.938 -19.420 1.00 94.19 113 LEU A N 1
ATOM 921 C CA . LEU A 1 113 ? 7.764 -4.209 -19.604 1.00 94.19 113 LEU A CA 1
ATOM 922 C C . LEU A 1 113 ? 6.557 -4.996 -19.065 1.00 94.19 113 LEU A C 1
ATOM 924 O O . LEU A 1 113 ? 5.676 -4.435 -18.409 1.00 94.19 113 LEU A O 1
ATOM 928 N N . HIS A 1 114 ? 6.523 -6.311 -19.288 1.00 95.81 114 HIS A N 1
ATOM 929 C CA . HIS A 1 114 ? 5.488 -7.182 -18.732 1.00 95.81 114 HIS A CA 1
ATOM 930 C C . HIS A 1 114 ? 5.535 -7.230 -17.207 1.00 95.81 114 HIS A C 1
ATOM 932 O O . HIS A 1 114 ? 4.483 -7.154 -16.568 1.00 95.81 114 HIS A O 1
ATOM 938 N N . GLU A 1 115 ? 6.724 -7.301 -16.611 1.00 95.38 115 GLU A N 1
ATOM 939 C CA . GLU A 1 115 ? 6.859 -7.296 -15.158 1.00 95.38 115 GLU A CA 1
ATOM 940 C C . GLU A 1 115 ? 6.479 -5.930 -14.561 1.00 95.38 115 GLU A C 1
ATOM 942 O O . GLU A 1 115 ? 5.781 -5.869 -13.544 1.00 95.38 115 GLU A O 1
ATOM 947 N N . ARG A 1 116 ? 6.829 -4.823 -15.227 1.00 94.19 116 ARG A N 1
ATOM 948 C CA . ARG A 1 116 ? 6.365 -3.473 -14.873 1.00 94.19 116 ARG A CA 1
ATOM 949 C C . ARG A 1 116 ? 4.832 -3.402 -14.864 1.00 94.19 116 ARG A C 1
ATOM 951 O O . ARG A 1 116 ? 4.237 -2.991 -13.865 1.00 94.19 116 ARG A O 1
ATOM 958 N N . ALA A 1 117 ? 4.179 -3.886 -15.921 1.00 93.31 117 ALA A N 1
ATOM 959 C CA . ALA A 1 117 ? 2.719 -3.962 -15.999 1.00 93.31 117 ALA A CA 1
ATOM 960 C C . ALA A 1 117 ? 2.115 -4.918 -14.952 1.00 93.31 117 ALA A C 1
ATOM 962 O O . ALA A 1 117 ? 1.050 -4.647 -14.392 1.00 93.31 117 ALA A O 1
ATOM 963 N N . ARG A 1 118 ? 2.780 -6.042 -14.653 1.00 94.50 118 ARG A N 1
ATOM 964 C CA . ARG A 1 118 ? 2.365 -6.986 -13.604 1.00 94.50 118 ARG A CA 1
ATOM 965 C C . ARG A 1 118 ? 2.362 -6.313 -12.235 1.00 94.50 118 ARG A C 1
ATOM 967 O O . ARG A 1 118 ? 1.356 -6.400 -11.534 1.00 94.50 118 ARG A O 1
ATOM 974 N N . ARG A 1 119 ? 3.430 -5.592 -11.880 1.00 92.88 119 ARG A N 1
ATOM 975 C CA . ARG A 1 119 ? 3.517 -4.861 -10.607 1.00 92.88 119 ARG A CA 1
ATOM 976 C C . ARG A 1 119 ? 2.442 -3.787 -10.488 1.00 92.88 119 ARG A C 1
ATOM 978 O O . ARG A 1 119 ? 1.750 -3.767 -9.475 1.00 92.88 119 ARG A O 1
ATOM 985 N N . LYS A 1 120 ? 2.224 -2.965 -11.525 1.00 91.31 120 LYS A N 1
ATOM 986 C CA . LYS A 1 120 ? 1.143 -1.957 -11.525 1.00 91.31 120 LYS A CA 1
ATOM 987 C C . LYS A 1 120 ? -0.231 -2.595 -11.286 1.00 91.31 120 LYS A C 1
ATOM 989 O O . LYS A 1 120 ? -0.987 -2.123 -10.440 1.00 91.31 120 LYS A O 1
ATOM 994 N N . ARG A 1 121 ? -0.525 -3.716 -11.959 1.00 90.75 121 ARG A N 1
ATOM 995 C CA . ARG A 1 121 ? -1.772 -4.473 -11.748 1.00 90.75 121 ARG A CA 1
ATOM 996 C C . ARG A 1 121 ? -1.913 -4.981 -10.317 1.00 90.75 121 ARG A C 1
ATOM 998 O O . ARG A 1 121 ? -2.998 -4.877 -9.759 1.00 90.75 121 ARG A O 1
ATOM 1005 N N . ILE A 1 122 ? -0.844 -5.509 -9.718 1.00 89.81 122 ILE A N 1
ATOM 1006 C CA . ILE A 1 122 ? -0.860 -5.963 -8.319 1.00 89.81 122 ILE A CA 1
ATOM 1007 C C . ILE A 1 122 ? -1.120 -4.778 -7.380 1.00 89.81 122 ILE A C 1
ATOM 1009 O O . ILE A 1 122 ? -2.024 -4.853 -6.554 1.00 89.81 122 ILE A O 1
ATOM 1013 N N . LEU A 1 123 ? -0.398 -3.665 -7.537 1.00 89.19 123 LEU A N 1
ATOM 1014 C CA . LEU A 1 123 ? -0.589 -2.484 -6.688 1.00 89.19 123 LEU A CA 1
ATOM 1015 C C . LEU A 1 123 ? -2.030 -1.965 -6.739 1.00 89.19 123 LEU A C 1
ATOM 1017 O O . LEU A 1 123 ? -2.610 -1.678 -5.693 1.00 89.19 123 LEU A O 1
ATOM 1021 N N . ALA A 1 124 ? -2.610 -1.877 -7.938 1.00 86.56 124 ALA A N 1
ATOM 1022 C CA . ALA A 1 124 ? -3.985 -1.431 -8.123 1.00 86.56 124 ALA A CA 1
ATOM 1023 C C . ALA A 1 124 ? -5.000 -2.437 -7.555 1.00 86.56 124 ALA A C 1
ATOM 1025 O O . ALA A 1 124 ? -5.862 -2.056 -6.765 1.00 86.56 124 ALA A O 1
ATOM 1026 N N . ARG A 1 125 ? -4.878 -3.726 -7.905 1.00 87.31 125 ARG A N 1
ATOM 1027 C CA . ARG A 1 125 ? -5.840 -4.773 -7.520 1.00 87.31 125 ARG A CA 1
ATOM 1028 C C . ARG A 1 125 ? -5.919 -4.967 -6.006 1.00 87.31 125 ARG A C 1
ATOM 1030 O O . ARG A 1 125 ? -7.008 -5.173 -5.489 1.00 87.31 125 ARG A O 1
ATOM 1037 N N . TYR A 1 126 ? -4.787 -4.889 -5.308 1.00 85.19 126 TYR A N 1
ATOM 1038 C CA . TYR A 1 126 ? -4.715 -5.051 -3.851 1.00 85.19 126 TYR A CA 1
ATOM 1039 C C . TYR A 1 126 ? -4.833 -3.721 -3.084 1.00 85.19 126 TYR A C 1
ATOM 1041 O O . TYR A 1 126 ? -4.652 -3.695 -1.870 1.00 85.19 126 TYR A O 1
ATOM 1049 N N . GLY A 1 127 ? -5.104 -2.599 -3.766 1.00 84.50 127 GLY A N 1
ATOM 1050 C CA . GLY A 1 127 ? -5.264 -1.292 -3.118 1.00 84.50 127 GLY A CA 1
ATOM 1051 C C . GLY A 1 127 ? -4.003 -0.779 -2.407 1.00 84.50 127 GLY A C 1
ATOM 1052 O O . GLY A 1 127 ? -4.096 0.047 -1.499 1.00 84.50 127 GLY A O 1
ATOM 1053 N N . LEU A 1 128 ? -2.818 -1.240 -2.819 1.00 85.94 128 LEU A N 1
ATOM 1054 C CA . LEU A 1 128 ? -1.535 -0.960 -2.156 1.00 85.94 128 LEU A CA 1
ATOM 1055 C C . LEU A 1 128 ? -0.958 0.422 -2.489 1.00 85.94 128 LEU A C 1
ATOM 1057 O O . LEU A 1 128 ? 0.093 0.788 -1.975 1.00 85.94 128 LEU A O 1
ATOM 1061 N N . ILE A 1 129 ? -1.651 1.208 -3.317 1.00 86.25 129 ILE A N 1
ATOM 1062 C CA . ILE A 1 129 ? -1.298 2.605 -3.615 1.00 86.25 129 ILE A CA 1
ATOM 1063 C C . ILE A 1 129 ? -1.347 3.458 -2.337 1.00 86.25 129 ILE A C 1
ATOM 1065 O O . ILE A 1 129 ? -0.526 4.350 -2.149 1.00 86.25 129 ILE A O 1
ATOM 1069 N N . ASN A 1 130 ? -2.293 3.169 -1.435 1.00 81.44 130 ASN A N 1
ATOM 1070 C CA . ASN A 1 130 ? -2.389 3.820 -0.132 1.00 81.44 130 ASN A CA 1
ATOM 1071 C C . ASN A 1 130 ? -2.093 2.806 0.979 1.00 81.44 130 ASN A C 1
ATOM 1073 O O . ASN A 1 130 ? -2.998 2.231 1.591 1.00 81.44 130 ASN A O 1
ATOM 1077 N N . ILE A 1 131 ? -0.801 2.617 1.251 1.00 78.69 131 ILE A N 1
ATOM 1078 C CA . ILE A 1 131 ? -0.291 1.660 2.243 1.00 78.69 131 ILE A CA 1
ATOM 1079 C C . ILE A 1 131 ? -0.896 1.925 3.632 1.00 78.69 131 ILE A C 1
ATOM 1081 O O . ILE A 1 131 ? -1.240 0.986 4.353 1.00 78.69 131 ILE A O 1
ATOM 1085 N N . ARG A 1 132 ? -1.102 3.197 4.004 1.00 77.75 132 ARG A N 1
ATOM 1086 C CA . ARG A 1 132 ? -1.736 3.558 5.282 1.00 77.75 132 ARG A CA 1
ATOM 1087 C C . ARG A 1 132 ? -3.180 3.078 5.362 1.00 77.75 132 ARG A C 1
ATOM 1089 O O . ARG A 1 132 ? -3.566 2.504 6.379 1.00 77.75 132 ARG A O 1
ATOM 1096 N N . LYS A 1 133 ? -3.974 3.301 4.310 1.00 78.81 133 LYS A N 1
ATOM 1097 C CA . LYS A 1 133 ? -5.374 2.855 4.249 1.00 78.81 133 LYS A CA 1
ATOM 1098 C C . LYS A 1 133 ? -5.458 1.329 4.294 1.00 78.81 133 LYS A C 1
ATOM 1100 O O . LYS A 1 133 ? -6.263 0.804 5.060 1.00 78.81 133 LYS A O 1
ATOM 1105 N N . ALA A 1 134 ? -4.583 0.634 3.565 1.00 77.50 134 ALA A N 1
ATOM 1106 C CA . ALA A 1 134 ? -4.493 -0.826 3.595 1.00 77.50 134 ALA A CA 1
ATOM 1107 C C . ALA A 1 134 ? -4.179 -1.350 5.012 1.00 77.50 134 ALA A C 1
ATOM 1109 O O . ALA A 1 134 ? -4.911 -2.183 5.549 1.00 77.50 134 ALA A O 1
ATOM 1110 N N . GLY A 1 135 ? -3.161 -0.789 5.675 1.00 78.81 135 GLY A N 1
ATOM 1111 C CA . GLY A 1 135 ? -2.802 -1.170 7.044 1.00 78.81 135 GLY A CA 1
ATOM 1112 C C . GLY A 1 135 ? -3.886 -0.843 8.077 1.00 78.81 135 GLY A C 1
ATOM 1113 O O . GLY A 1 135 ? -4.127 -1.622 8.998 1.00 78.81 135 GLY A O 1
ATOM 1114 N N . PHE A 1 136 ? -4.579 0.290 7.936 1.00 79.88 136 PHE A N 1
ATOM 1115 C CA . PHE A 1 136 ? -5.668 0.657 8.843 1.00 79.88 136 PHE A CA 1
ATOM 1116 C C . PHE A 1 136 ? -6.895 -0.246 8.675 1.00 79.88 136 PHE A C 1
ATOM 1118 O O . PHE A 1 136 ? -7.527 -0.596 9.672 1.00 79.88 136 PHE A O 1
ATOM 1125 N N . SER A 1 137 ? -7.202 -0.664 7.442 1.00 78.12 137 SER A N 1
ATOM 1126 C CA . SER A 1 137 ? -8.285 -1.613 7.170 1.00 78.12 137 SER A CA 1
ATOM 1127 C C . SER A 1 137 ? -8.082 -2.914 7.945 1.00 78.12 137 SER A C 1
ATOM 1129 O O . SER A 1 137 ? -8.992 -3.362 8.632 1.00 78.12 137 SER A O 1
ATOM 1131 N N . LEU A 1 138 ? -6.859 -3.455 7.963 1.00 81.00 138 LEU A N 1
ATOM 1132 C CA . LEU A 1 138 ? -6.540 -4.678 8.709 1.00 81.00 138 LEU A CA 1
ATOM 1133 C C . LEU A 1 138 ? -6.661 -4.510 10.231 1.00 81.0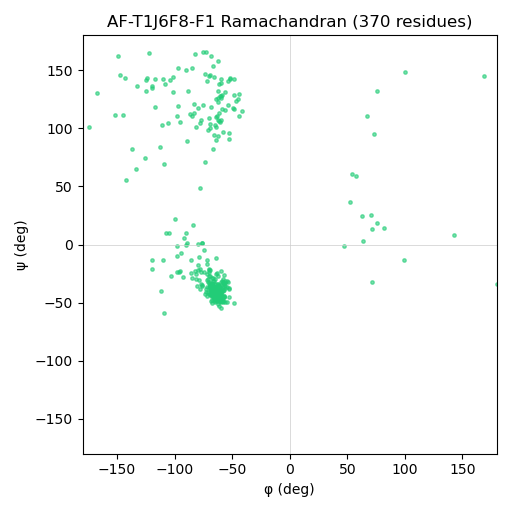0 138 LEU A C 1
ATOM 1135 O O . LEU A 1 138 ? -7.062 -5.440 10.937 1.00 81.00 138 LEU A O 1
ATOM 1139 N N . ARG A 1 139 ? -6.392 -3.303 10.752 1.00 83.12 139 ARG A N 1
ATOM 1140 C CA . ARG A 1 139 ? -6.434 -3.045 12.199 1.00 83.12 139 ARG A CA 1
ATOM 1141 C C . ARG A 1 139 ? -7.803 -3.241 12.830 1.00 83.12 139 ARG A C 1
ATOM 1143 O O . ARG A 1 139 ? -7.878 -3.571 14.015 1.00 83.12 139 ARG A O 1
ATOM 1150 N N . ARG A 1 140 ? -8.882 -3.065 12.063 1.00 84.69 140 ARG A N 1
ATOM 1151 C CA . ARG A 1 140 ? -10.252 -3.246 12.567 1.00 84.69 140 ARG A CA 1
ATOM 1152 C C . ARG A 1 140 ? -10.487 -4.665 13.094 1.00 84.69 140 ARG A C 1
ATOM 1154 O O . ARG A 1 140 ? -11.196 -4.844 14.084 1.00 84.69 140 ARG A O 1
ATOM 1161 N N . TYR A 1 141 ? -9.826 -5.651 12.492 1.00 85.06 141 TYR A N 1
ATOM 1162 C CA . TYR A 1 141 ? -10.004 -7.061 12.809 1.00 85.06 141 TYR A CA 1
ATOM 1163 C C . TYR A 1 141 ? -9.215 -7.502 14.051 1.00 85.06 141 TYR A C 1
ATOM 1165 O O . TYR A 1 141 ? -9.639 -8.421 14.756 1.00 85.06 141 TYR A O 1
ATOM 1173 N N . HIS A 1 142 ? -8.121 -6.808 14.399 1.00 86.31 142 HIS A N 1
ATOM 1174 C CA . HIS A 1 142 ? -7.279 -7.169 15.547 1.00 86.31 142 HIS A CA 1
ATOM 1175 C C . HIS A 1 142 ? -8.041 -7.196 16.878 1.00 86.31 142 HIS A C 1
ATOM 1177 O O . HIS A 1 142 ? -7.711 -7.989 17.755 1.00 86.31 142 HIS A O 1
ATOM 1183 N N . SER A 1 143 ? -9.049 -6.334 17.047 1.00 81.56 143 SER A N 1
ATOM 1184 C CA . SER A 1 143 ? -9.751 -6.191 18.329 1.00 81.56 143 SER A CA 1
ATOM 1185 C C . SER A 1 143 ? -10.663 -7.371 18.686 1.00 81.56 143 SER A C 1
ATOM 1187 O O . SER A 1 143 ? -10.926 -7.590 19.868 1.00 81.56 143 SER A O 1
ATOM 1189 N N . LEU A 1 144 ? -11.150 -8.107 17.683 1.00 82.62 144 LEU A N 1
ATOM 1190 C CA . LEU A 1 144 ? -12.111 -9.204 17.841 1.00 82.62 144 LEU A CA 1
ATOM 1191 C C . LEU A 1 144 ? -11.489 -10.565 17.518 1.00 82.62 144 LEU A C 1
ATOM 1193 O O . LEU A 1 144 ? -11.742 -11.524 18.240 1.00 82.62 144 LEU A O 1
ATOM 1197 N N . ILE A 1 145 ? -10.661 -10.634 16.473 1.00 86.06 145 ILE A N 1
ATOM 1198 C CA . ILE A 1 145 ? -10.035 -11.876 15.995 1.00 86.06 145 ILE A CA 1
ATOM 1199 C C . ILE A 1 145 ? -8.650 -12.080 16.642 1.00 86.06 145 ILE A C 1
ATOM 1201 O O . ILE A 1 145 ? -8.222 -13.209 16.868 1.00 86.06 145 ILE A O 1
ATOM 1205 N N . GLY A 1 146 ? -7.976 -10.988 17.020 1.00 87.19 146 GLY A N 1
ATOM 1206 C CA . GLY A 1 146 ? -6.632 -10.989 17.606 1.00 87.19 146 GLY A CA 1
ATOM 1207 C C . GLY A 1 146 ? -5.535 -10.648 16.592 1.00 87.19 146 GLY A C 1
ATOM 1208 O O . GLY A 1 146 ? -5.649 -10.961 15.410 1.00 87.19 146 GLY A O 1
ATOM 1209 N N . SER A 1 147 ? -4.456 -9.998 17.056 1.00 87.56 147 SER A N 1
ATOM 1210 C CA . SER A 1 147 ? -3.357 -9.556 16.173 1.00 87.56 147 SER A CA 1
ATOM 1211 C C . SER A 1 147 ? -2.691 -10.713 15.444 1.00 87.56 147 SER A C 1
ATOM 1213 O O . SER A 1 147 ? -2.708 -10.747 14.222 1.00 87.56 147 SER A O 1
ATOM 1215 N N . HIS A 1 148 ? -2.233 -11.710 16.202 1.00 89.69 148 HIS A N 1
ATOM 1216 C CA . HIS A 1 148 ? -1.523 -12.883 15.693 1.00 89.69 148 HIS A CA 1
ATOM 1217 C C . HIS A 1 148 ? -2.246 -13.629 14.558 1.00 89.69 148 HIS A C 1
ATOM 1219 O O . HIS A 1 148 ? -1.594 -14.092 13.629 1.00 89.69 148 HIS A O 1
ATOM 1225 N N . VAL A 1 149 ? -3.580 -13.731 14.607 1.00 89.50 149 VAL A N 1
ATOM 1226 C CA . VAL A 1 149 ? -4.365 -14.382 13.547 1.00 89.50 149 VAL A CA 1
ATOM 1227 C C . VAL A 1 149 ? -4.323 -13.546 12.274 1.00 89.50 149 VAL A C 1
ATOM 1229 O O . VAL A 1 149 ? -4.025 -14.074 11.211 1.00 89.50 149 VAL A O 1
ATOM 1232 N N . ILE A 1 150 ? -4.580 -12.240 12.376 1.00 89.06 150 ILE A N 1
ATOM 1233 C CA . ILE A 1 150 ? -4.562 -11.334 11.220 1.00 89.06 150 ILE A CA 1
ATOM 1234 C C . ILE A 1 150 ? -3.167 -11.250 10.614 1.00 89.06 150 ILE A C 1
ATOM 1236 O O . ILE A 1 150 ? -3.034 -11.362 9.400 1.00 89.06 150 ILE A O 1
ATOM 1240 N N . ASP A 1 151 ? -2.138 -11.136 11.449 1.00 87.44 151 ASP A N 1
ATOM 1241 C CA . ASP A 1 151 ? -0.747 -11.087 11.007 1.00 87.44 151 ASP A CA 1
ATOM 1242 C C . ASP A 1 151 ? -0.359 -12.385 10.269 1.00 87.44 151 ASP A C 1
ATOM 1244 O O . ASP A 1 151 ? 0.308 -12.334 9.236 1.00 87.44 151 ASP A O 1
ATOM 1248 N N . GLY A 1 152 ? -0.858 -13.542 10.723 1.00 89.38 152 GLY A N 1
ATOM 1249 C CA . GLY A 1 152 ? -0.730 -14.813 10.004 1.00 89.38 152 GLY A CA 1
ATOM 1250 C C . GLY A 1 152 ? -1.526 -14.864 8.693 1.00 89.38 152 GLY A C 1
ATOM 1251 O O . GLY A 1 152 ? -1.056 -15.431 7.707 1.00 89.38 152 GLY A O 1
ATOM 1252 N N . LEU A 1 153 ? -2.707 -14.240 8.645 1.00 88.50 153 LEU A N 1
ATOM 1253 C CA . LEU A 1 153 ? -3.555 -14.204 7.451 1.00 88.50 153 LEU A CA 1
ATOM 1254 C C . LEU A 1 153 ? -2.984 -13.328 6.329 1.00 88.50 153 LEU A C 1
ATOM 1256 O O . LEU A 1 153 ? -3.198 -13.635 5.158 1.00 88.50 153 LEU A O 1
ATOM 1260 N N . VAL A 1 154 ? -2.217 -12.283 6.657 1.00 86.50 154 VAL A N 1
ATOM 1261 C CA . VAL A 1 154 ? -1.599 -11.388 5.661 1.00 86.50 154 VAL A CA 1
ATOM 1262 C C . VAL A 1 154 ? -0.710 -12.153 4.672 1.00 86.50 154 VAL A C 1
ATOM 1264 O O . VAL A 1 154 ? -0.691 -11.817 3.490 1.00 86.50 154 VAL A O 1
ATOM 1267 N N . GLY A 1 155 ? -0.038 -13.229 5.099 1.00 86.88 155 GLY A N 1
ATOM 1268 C CA . GLY A 1 155 ? 0.763 -14.069 4.198 1.00 86.88 155 GLY A CA 1
ATOM 1269 C C . GLY A 1 155 ? -0.048 -14.685 3.048 1.00 86.88 155 GLY A C 1
ATOM 1270 O O . GLY A 1 155 ? 0.457 -14.831 1.936 1.00 86.88 155 GLY A O 1
ATOM 1271 N N . PHE A 1 156 ? -1.334 -14.967 3.275 1.00 88.56 156 PHE A N 1
ATOM 1272 C CA . PHE A 1 156 ? -2.222 -15.557 2.272 1.00 88.56 156 PHE A CA 1
ATOM 1273 C C . PHE A 1 156 ? -2.747 -14.546 1.249 1.00 88.56 156 PHE A C 1
ATOM 1275 O O . PHE A 1 156 ? -3.264 -14.961 0.212 1.00 88.56 156 PHE A O 1
ATOM 1282 N N . MET A 1 157 ? -2.557 -13.237 1.462 1.00 85.88 157 MET A N 1
ATOM 1283 C CA . MET A 1 157 ? -2.907 -12.215 0.464 1.00 85.88 157 MET A CA 1
ATOM 1284 C C . MET A 1 157 ? -2.158 -12.405 -0.859 1.00 85.88 157 MET A C 1
ATOM 1286 O O . MET A 1 157 ? -2.610 -11.933 -1.891 1.00 85.88 157 MET A O 1
ATOM 1290 N N . GLN A 1 158 ? -1.014 -13.094 -0.858 1.00 85.19 158 GLN A N 1
ATOM 1291 C CA . GLN A 1 158 ? -0.280 -13.390 -2.092 1.00 85.19 158 GLN A CA 1
ATOM 1292 C C . GLN A 1 158 ? -0.949 -14.485 -2.935 1.00 85.19 158 GLN A C 1
ATOM 1294 O O . GLN A 1 158 ? -0.719 -14.557 -4.141 1.00 85.19 158 GLN A O 1
ATOM 1299 N N . LEU A 1 159 ? -1.748 -15.343 -2.296 1.00 88.31 159 LEU A N 1
ATOM 1300 C CA . LEU A 1 159 ? -2.363 -16.523 -2.904 1.00 88.31 159 LEU A CA 1
ATOM 1301 C C . LEU A 1 159 ? -3.844 -16.306 -3.229 1.00 88.31 159 LEU A C 1
ATOM 1303 O O . LEU A 1 159 ? -4.371 -16.939 -4.141 1.00 88.31 159 LEU A O 1
ATOM 1307 N N . VAL A 1 160 ? -4.515 -15.425 -2.485 1.00 88.06 160 VAL A N 1
ATOM 1308 C CA . VAL A 1 160 ? -5.961 -15.203 -2.566 1.00 88.06 160 VAL A CA 1
ATOM 1309 C C . VAL A 1 160 ? -6.254 -13.859 -3.226 1.00 88.06 160 VAL A C 1
ATOM 1311 O O . VAL A 1 160 ? -5.625 -12.850 -2.922 1.00 88.06 160 VAL A O 1
ATOM 1314 N N . GLU A 1 161 ? -7.250 -13.831 -4.112 1.00 89.50 161 GLU A N 1
ATOM 1315 C CA . GLU A 1 161 ? -7.732 -12.586 -4.708 1.00 89.50 161 GLU A CA 1
ATOM 1316 C C . GLU A 1 161 ? -8.240 -11.608 -3.628 1.00 89.50 161 GLU A C 1
ATOM 1318 O O . GLU A 1 161 ? -8.960 -12.044 -2.727 1.00 89.50 161 GLU A O 1
ATOM 1323 N N . PRO A 1 162 ? -7.954 -10.293 -3.721 1.00 87.44 162 PRO A N 1
ATOM 1324 C CA . PRO A 1 162 ? -8.244 -9.358 -2.634 1.00 87.44 162 PRO A CA 1
ATOM 1325 C C . PRO A 1 162 ? -9.719 -9.319 -2.227 1.00 87.44 162 PRO A C 1
ATOM 1327 O O . PRO A 1 162 ? -10.011 -9.353 -1.040 1.00 87.44 162 PRO A O 1
ATOM 1330 N N . VAL A 1 163 ? -10.656 -9.369 -3.180 1.00 89.75 163 VAL A N 1
ATOM 1331 C CA . VAL A 1 163 ? -12.099 -9.401 -2.865 1.00 89.75 163 VAL A CA 1
ATOM 1332 C C . VAL A 1 163 ? -12.476 -10.654 -2.070 1.00 89.75 163 VAL A C 1
ATOM 1334 O O . VAL A 1 163 ? -13.240 -10.585 -1.110 1.00 89.75 163 VAL A O 1
ATOM 1337 N N . SER A 1 164 ? -11.919 -11.806 -2.444 1.00 91.94 164 SER A N 1
ATOM 1338 C CA . SER A 1 164 ? -12.168 -13.069 -1.742 1.00 91.94 164 SER A CA 1
ATOM 1339 C C . SER A 1 164 ? -11.540 -13.065 -0.347 1.00 91.94 164 SER A C 1
ATOM 1341 O O . SER A 1 164 ? -12.141 -13.561 0.604 1.00 91.94 164 SER A O 1
ATOM 1343 N N . PHE A 1 165 ? -10.352 -12.473 -0.210 1.00 90.62 165 PHE A N 1
ATOM 1344 C CA . PHE A 1 165 ? -9.684 -12.304 1.077 1.00 90.62 165 PHE A CA 1
ATOM 1345 C C . PHE A 1 165 ? -10.465 -11.363 2.008 1.00 90.62 165 PHE A C 1
ATOM 1347 O O . PHE A 1 165 ? -10.656 -11.673 3.185 1.00 90.62 165 PHE A O 1
ATOM 1354 N N . ASP A 1 166 ? -10.974 -10.246 1.488 1.00 88.88 166 ASP A N 1
ATOM 1355 C CA . ASP A 1 166 ? -11.801 -9.304 2.244 1.00 88.88 166 ASP A CA 1
ATOM 1356 C C . ASP A 1 166 ? -13.100 -9.967 2.724 1.00 88.88 166 ASP A C 1
ATOM 1358 O O . ASP A 1 166 ? -13.444 -9.877 3.901 1.00 88.88 166 ASP A O 1
ATOM 1362 N N . LEU A 1 167 ? -13.779 -10.724 1.854 1.00 92.62 167 LEU A N 1
ATOM 1363 C CA . LEU A 1 167 ? -14.957 -11.512 2.235 1.00 92.62 167 LEU A CA 1
ATOM 1364 C C . LEU A 1 167 ? -14.634 -12.539 3.324 1.00 92.62 167 LEU A C 1
ATOM 1366 O O . LEU A 1 167 ? -15.383 -12.679 4.291 1.00 92.62 167 LEU A O 1
ATOM 1370 N N . PHE A 1 168 ? -13.509 -13.244 3.193 1.00 92.00 168 PHE A N 1
ATOM 1371 C CA . PHE A 1 168 ? -13.072 -14.219 4.185 1.00 92.00 168 PHE A CA 1
ATOM 1372 C C . PHE A 1 168 ? -12.781 -13.561 5.541 1.00 92.00 168 PHE A C 1
ATOM 1374 O O . PHE A 1 168 ? -13.273 -14.024 6.571 1.00 92.00 168 PHE A O 1
ATOM 1381 N N . THR A 1 169 ? -12.044 -12.450 5.565 1.00 89.94 169 THR A N 1
ATOM 1382 C CA . THR A 1 169 ? -11.732 -11.735 6.814 1.00 89.94 169 THR A CA 1
ATOM 1383 C C . THR A 1 169 ? -12.970 -11.133 7.481 1.00 89.94 169 THR A C 1
ATOM 1385 O O . THR A 1 169 ? -13.109 -11.245 8.701 1.00 89.94 169 THR A O 1
ATOM 1388 N N . GLU A 1 170 ? -13.911 -10.584 6.709 1.00 92.06 170 GLU A N 1
ATOM 1389 C CA . GLU A 1 170 ? -15.211 -10.139 7.231 1.00 92.06 170 GLU A CA 1
ATOM 1390 C C . GLU A 1 170 ? -16.043 -11.317 7.765 1.00 92.06 170 GLU A C 1
ATOM 1392 O O . GLU A 1 170 ? -16.683 -11.203 8.812 1.00 92.06 170 GLU A O 1
ATOM 1397 N N . SER A 1 171 ? -15.989 -12.487 7.120 1.00 93.44 171 SER A N 1
ATOM 1398 C CA . SER A 1 171 ? -16.685 -13.683 7.615 1.00 93.44 171 SER A CA 1
ATOM 1399 C C . SER A 1 171 ? -16.139 -14.162 8.966 1.00 93.44 171 SER A C 1
ATOM 1401 O O . SER A 1 171 ? -16.919 -14.463 9.872 1.00 93.44 171 SER A O 1
ATOM 1403 N N . LEU A 1 172 ? -14.813 -14.136 9.156 1.00 92.62 172 LEU A N 1
ATOM 1404 C CA . LEU A 1 172 ? -14.175 -14.459 10.436 1.00 92.62 172 LEU A CA 1
ATOM 1405 C C . LEU A 1 172 ? -14.531 -13.441 11.523 1.00 92.62 172 LEU A C 1
ATOM 1407 O O . LEU A 1 172 ? -14.735 -13.808 12.683 1.00 92.62 172 LEU A O 1
ATOM 1411 N N . LEU A 1 173 ? -14.624 -12.159 11.159 1.00 91.81 173 LEU A N 1
ATOM 1412 C CA . LEU A 1 173 ? -15.064 -11.113 12.078 1.00 91.81 173 LEU A CA 1
ATOM 1413 C C . LEU A 1 173 ? -16.492 -11.386 12.550 1.00 91.81 173 LEU A C 1
ATOM 1415 O O . LEU A 1 173 ? -16.759 -11.378 13.754 1.00 91.81 173 LEU A O 1
ATOM 1419 N N . HIS A 1 174 ? -17.385 -11.683 11.608 1.00 93.81 174 HIS A N 1
ATOM 1420 C CA . HIS A 1 174 ? -18.773 -12.001 11.898 1.00 93.81 174 HIS A CA 1
ATOM 1421 C C . HIS A 1 174 ? -18.903 -13.250 12.781 1.00 93.81 174 HIS A C 1
ATOM 1423 O O . HIS A 1 174 ? -19.646 -13.248 13.766 1.00 93.81 174 HIS A O 1
ATOM 1429 N N . GLU A 1 175 ? -18.128 -14.299 12.499 1.00 94.62 175 GLU A N 1
ATOM 1430 C CA . GLU A 1 175 ? -18.073 -15.503 13.328 1.00 94.62 175 GLU A CA 1
ATOM 1431 C C . GLU A 1 175 ? -17.627 -15.182 14.766 1.00 94.62 175 GLU A C 1
ATOM 1433 O O . GLU A 1 175 ? -18.255 -15.626 15.734 1.00 94.62 175 GLU A O 1
ATOM 1438 N N . ALA A 1 176 ? -16.574 -14.374 14.931 1.00 92.31 176 ALA A N 1
ATOM 1439 C CA . ALA A 1 176 ? -16.081 -13.957 16.242 1.00 92.31 176 ALA A CA 1
ATOM 1440 C C . ALA A 1 176 ? -17.133 -13.145 17.022 1.00 92.31 176 ALA A C 1
ATOM 1442 O O . ALA A 1 176 ? -17.329 -13.354 18.226 1.00 92.31 176 ALA A O 1
ATOM 1443 N N . GLU A 1 177 ? -17.860 -12.251 16.347 1.00 93.00 177 GLU A N 1
ATOM 1444 C CA . GLU A 1 177 ? -18.963 -11.493 16.938 1.00 93.00 177 GLU A CA 1
ATOM 1445 C C . GLU A 1 177 ? -20.113 -12.393 17.396 1.00 93.00 177 GLU A C 1
ATOM 1447 O O . GLU A 1 177 ? -20.618 -12.222 18.514 1.00 93.00 177 GLU A O 1
ATOM 1452 N N . LEU A 1 178 ? -20.497 -13.373 16.575 1.00 95.56 178 LEU A N 1
ATOM 1453 C CA . LEU A 1 178 ? -21.525 -14.353 16.913 1.00 95.56 178 LEU A CA 1
ATOM 1454 C C . LEU A 1 178 ? -21.106 -15.205 18.111 1.00 95.56 178 LEU A C 1
ATOM 1456 O O . LEU A 1 178 ? -21.870 -15.302 19.072 1.00 95.56 178 LEU A O 1
ATOM 1460 N N . LYS A 1 179 ? -19.882 -15.747 18.124 1.00 94.75 179 LYS A N 1
ATOM 1461 C CA . LYS A 1 179 ? -19.349 -16.512 19.266 1.00 94.75 179 LYS A CA 1
ATOM 1462 C C . LYS A 1 179 ? -19.358 -15.686 20.551 1.00 94.75 179 LYS A C 1
ATOM 1464 O O . LYS A 1 179 ? -19.801 -16.170 21.595 1.00 94.75 179 LYS A O 1
ATOM 1469 N N . ARG A 1 180 ? -18.942 -14.416 20.487 1.00 92.62 180 ARG A N 1
ATOM 1470 C CA . ARG A 1 180 ? -18.989 -13.494 21.633 1.00 92.62 180 ARG A CA 1
ATOM 1471 C C . ARG A 1 180 ? -20.423 -13.254 22.108 1.00 92.62 180 ARG A C 1
ATOM 1473 O O . ARG A 1 180 ? -20.668 -13.242 23.315 1.00 92.62 180 ARG A O 1
ATOM 1480 N N . LYS A 1 181 ? -21.370 -13.066 21.185 1.00 93.56 181 LYS A N 1
ATOM 1481 C CA . LYS A 1 181 ? -22.790 -12.865 21.505 1.00 93.56 181 LYS A CA 1
ATOM 1482 C C . LYS A 1 181 ? -23.405 -14.116 22.132 1.00 93.56 181 LYS A C 1
ATOM 1484 O O . LYS A 1 181 ? -24.076 -13.996 23.150 1.00 93.56 181 LYS A O 1
ATOM 1489 N N . ILE A 1 182 ? -23.132 -15.299 21.583 1.00 95.50 182 ILE A N 1
ATOM 1490 C CA . ILE A 1 182 ? -23.580 -16.587 22.130 1.00 95.50 182 ILE A CA 1
ATOM 1491 C C . ILE A 1 182 ? -23.042 -16.769 23.549 1.00 95.50 182 ILE A C 1
ATOM 1493 O O . ILE A 1 182 ? -23.825 -17.031 24.459 1.00 95.50 182 ILE A O 1
ATOM 1497 N N . LYS A 1 183 ? -21.744 -16.532 23.767 1.00 95.12 183 LYS A N 1
ATOM 1498 C CA . LYS A 1 183 ? -21.129 -16.622 25.097 1.00 95.12 183 LYS A CA 1
ATOM 1499 C C . LYS A 1 183 ? -21.764 -15.652 26.097 1.00 95.12 183 LYS A C 1
ATOM 1501 O O . LYS A 1 183 ? -22.046 -16.036 27.226 1.00 95.12 183 LYS A O 1
ATOM 1506 N N . ALA A 1 184 ? -22.040 -14.413 25.685 1.00 91.75 184 ALA A N 1
ATOM 1507 C CA . ALA A 1 184 ? -22.734 -13.444 26.536 1.00 91.75 184 ALA A CA 1
ATOM 1508 C C . ALA A 1 184 ? -24.163 -13.898 26.889 1.00 91.75 184 ALA A C 1
ATOM 1510 O O . ALA A 1 184 ? -24.595 -13.743 28.027 1.00 91.75 184 ALA A O 1
ATOM 1511 N N . LEU A 1 185 ? -24.892 -14.491 25.937 1.00 92.31 185 LEU A N 1
ATOM 1512 C CA . LEU A 1 185 ? -26.234 -15.030 26.177 1.00 92.31 185 LEU A CA 1
ATOM 1513 C C . LEU A 1 185 ? -26.217 -16.252 27.104 1.00 92.31 185 LEU A C 1
ATOM 1515 O O . LEU A 1 185 ? -27.094 -16.368 27.958 1.00 92.31 185 LEU A O 1
ATOM 1519 N N . GLN A 1 186 ? -25.233 -17.142 26.954 1.00 94.62 186 GLN A N 1
ATOM 1520 C CA . GLN A 1 186 ? -25.019 -18.275 27.860 1.00 94.62 186 GLN A CA 1
ATOM 1521 C C . GLN A 1 186 ? -24.746 -17.782 29.283 1.00 94.62 186 GLN A C 1
ATOM 1523 O O . GLN A 1 186 ? -25.424 -18.207 30.211 1.00 94.62 186 GLN A O 1
ATOM 1528 N N . GLU A 1 187 ? -23.865 -16.794 29.438 1.00 93.62 187 GLU A N 1
ATOM 1529 C CA . GLU A 1 187 ? -23.565 -16.180 30.733 1.00 93.62 187 GLU A CA 1
ATOM 1530 C C . GLU A 1 187 ? -24.808 -15.543 31.381 1.00 93.62 187 GLU A C 1
ATOM 1532 O O . GLU A 1 187 ? -25.036 -15.672 32.583 1.00 93.62 187 GLU A O 1
ATOM 1537 N N . PHE A 1 188 ? -25.655 -14.876 30.590 1.00 92.75 188 PHE A N 1
ATOM 1538 C CA . PHE A 1 188 ? -26.908 -14.328 31.107 1.00 92.75 188 PHE A CA 1
ATOM 1539 C C . PHE A 1 188 ? -27.852 -15.424 31.606 1.00 92.75 188 PHE A C 1
ATOM 1541 O O . PHE A 1 188 ? -28.490 -15.244 32.645 1.00 92.75 188 PHE A O 1
ATOM 1548 N N . ARG A 1 189 ? -27.920 -16.564 30.908 1.00 92.00 189 ARG A N 1
ATOM 1549 C CA . ARG A 1 189 ? -28.712 -17.718 31.354 1.00 92.00 189 ARG A CA 1
ATOM 1550 C C . ARG A 1 189 ? -28.148 -18.338 32.630 1.00 92.00 189 ARG A C 1
ATOM 1552 O O . ARG A 1 189 ? -28.923 -18.616 33.537 1.00 92.00 189 ARG A O 1
ATOM 1559 N N . GLU A 1 190 ? -26.829 -18.487 32.732 1.00 94.12 190 GLU A N 1
ATOM 1560 C CA . GLU A 1 190 ? -26.151 -18.967 33.946 1.00 94.12 190 GLU A CA 1
ATOM 1561 C C . GLU A 1 190 ? -26.392 -18.039 35.145 1.00 94.12 190 GLU A C 1
ATOM 1563 O O . GLU A 1 190 ? -26.557 -18.496 36.272 1.00 94.12 190 GLU A O 1
ATOM 1568 N N . ALA A 1 191 ? -26.492 -16.729 34.905 1.00 91.75 191 ALA A N 1
ATOM 1569 C CA . ALA A 1 191 ? -26.849 -15.740 35.919 1.00 91.75 191 ALA A CA 1
ATOM 1570 C C . ALA A 1 191 ? -28.351 -15.721 36.283 1.00 91.75 191 ALA A C 1
ATOM 1572 O O . ALA A 1 191 ? -28.764 -14.893 37.098 1.00 91.75 191 ALA A O 1
ATOM 1573 N N . GLY A 1 192 ? -29.171 -16.592 35.681 1.00 92.88 192 GLY A N 1
ATOM 1574 C CA . GLY A 1 192 ? -30.606 -16.714 35.951 1.00 92.88 192 GLY A CA 1
ATOM 1575 C C . GLY A 1 192 ? -31.495 -15.697 35.224 1.00 92.88 192 GLY A C 1
ATOM 1576 O O . GLY A 1 192 ? -32.664 -15.539 35.577 1.00 92.88 192 GLY A O 1
ATOM 1577 N N . LEU A 1 193 ? -30.985 -14.985 34.213 1.00 92.19 193 LEU A N 1
ATOM 1578 C CA . LEU A 1 193 ? -31.777 -14.016 33.449 1.00 92.19 193 LEU A CA 1
ATOM 1579 C C . LEU A 1 193 ? -32.641 -14.734 32.406 1.00 92.19 193 LEU A C 1
ATOM 1581 O O . LEU A 1 193 ? -32.135 -15.335 31.461 1.00 92.19 193 LEU A O 1
ATOM 1585 N N . THR A 1 194 ? -33.961 -14.607 32.536 1.00 87.88 194 THR A N 1
ATOM 1586 C CA . THR A 1 194 ? -34.932 -15.200 31.599 1.00 87.88 194 THR A CA 1
ATOM 1587 C C . THR A 1 194 ? -35.443 -14.212 30.548 1.00 87.88 194 THR A C 1
ATOM 1589 O O . THR A 1 194 ? -35.868 -14.622 29.470 1.00 87.88 194 THR A O 1
ATOM 1592 N N . ARG A 1 195 ? -35.387 -12.900 30.826 1.00 89.44 195 ARG A N 1
ATOM 1593 C CA . ARG A 1 195 ? -35.885 -11.832 29.940 1.00 89.44 195 ARG A CA 1
ATOM 1594 C C . ARG A 1 195 ? -34.744 -11.008 29.345 1.00 89.44 195 ARG A C 1
ATOM 1596 O O . ARG A 1 195 ? -33.773 -10.674 30.022 1.00 89.44 195 ARG A O 1
ATOM 1603 N N . PHE A 1 196 ? -34.891 -10.600 28.084 1.00 87.62 196 PHE A N 1
ATOM 1604 C CA . PHE A 1 196 ? -33.849 -9.843 27.383 1.00 87.62 196 PHE A CA 1
ATOM 1605 C C . PHE A 1 196 ? -33.678 -8.410 27.917 1.00 87.62 196 PHE A C 1
ATOM 1607 O O . PHE A 1 196 ? -32.558 -7.911 27.978 1.00 87.62 196 PHE A O 1
ATOM 1614 N N . PHE A 1 197 ? -34.748 -7.752 28.379 1.00 89.12 197 PHE A N 1
ATOM 1615 C CA . PHE A 1 197 ? -34.681 -6.374 28.893 1.00 89.12 197 PHE A CA 1
ATOM 1616 C C . PHE A 1 197 ? -33.729 -6.222 30.095 1.00 89.12 197 PHE A C 1
ATOM 1618 O O . PHE A 1 197 ? -33.005 -5.232 30.201 1.00 89.12 197 PHE A O 1
ATOM 1625 N N . SER A 1 198 ? -33.651 -7.233 30.967 1.00 88.06 198 SER A N 1
ATOM 1626 C CA . SER A 1 198 ? -32.769 -7.217 32.143 1.00 88.06 198 SER A CA 1
ATOM 1627 C C . SER A 1 198 ? -31.275 -7.352 31.815 1.00 88.06 198 SER A C 1
ATOM 1629 O O . SER A 1 198 ? -30.441 -7.062 32.673 1.00 88.06 198 SER A O 1
ATOM 1631 N N . THR A 1 199 ? -30.911 -7.734 30.585 1.00 90.56 199 THR A N 1
ATOM 1632 C CA . THR A 1 199 ? -29.507 -7.948 30.179 1.00 90.56 199 THR A CA 1
ATOM 1633 C C . THR A 1 199 ? -28.674 -6.669 30.250 1.00 90.56 199 THR A C 1
ATOM 1635 O O . THR A 1 199 ? -27.549 -6.702 30.744 1.00 90.56 199 THR A O 1
ATOM 1638 N N . LYS A 1 200 ? -29.237 -5.524 29.838 1.00 89.19 200 LYS A N 1
ATOM 1639 C CA . LYS A 1 200 ? -28.540 -4.227 29.831 1.00 89.19 200 LYS A CA 1
ATOM 1640 C C . LYS A 1 200 ? -28.229 -3.729 31.245 1.00 89.19 200 LYS A C 1
ATOM 1642 O O . LYS A 1 200 ? -27.138 -3.219 31.505 1.00 89.19 200 LYS A O 1
ATOM 1647 N N . LEU A 1 201 ? -29.175 -3.900 32.171 1.00 91.75 201 LEU A N 1
ATOM 1648 C CA . LEU A 1 201 ? -28.968 -3.567 33.581 1.00 91.75 201 LEU A CA 1
ATOM 1649 C C . LEU A 1 201 ? -27.919 -4.495 34.204 1.00 91.75 201 LEU A C 1
ATOM 1651 O O . LEU A 1 201 ? -27.000 -4.023 34.874 1.00 91.75 201 LEU A O 1
ATOM 1655 N N . TYR A 1 202 ? -28.015 -5.800 33.934 1.00 92.50 202 TYR A N 1
ATOM 1656 C CA . TYR A 1 202 ? -27.040 -6.778 34.406 1.00 92.50 202 TYR A CA 1
ATOM 1657 C C . TYR A 1 202 ? -25.626 -6.469 33.904 1.00 92.50 202 TYR A C 1
ATOM 1659 O O . TYR A 1 202 ? -24.700 -6.420 34.712 1.00 92.50 202 TYR A O 1
ATOM 1667 N N . SER A 1 203 ? -25.445 -6.190 32.608 1.00 90.44 203 SER A N 1
ATOM 1668 C CA . SER A 1 203 ? -24.129 -5.866 32.046 1.00 90.44 203 SER A CA 1
ATOM 1669 C C . SER A 1 203 ? -23.531 -4.615 32.687 1.00 90.44 203 SER A C 1
ATOM 1671 O O . SER A 1 203 ? -22.347 -4.607 33.020 1.00 90.44 203 SER A O 1
ATOM 1673 N N . HIS A 1 204 ? -24.351 -3.588 32.940 1.00 92.25 204 HIS A N 1
ATOM 1674 C CA . HIS A 1 204 ? -23.903 -2.364 33.602 1.00 92.25 204 HIS A CA 1
ATOM 1675 C C . HIS A 1 204 ? -23.475 -2.616 35.058 1.00 92.25 204 HIS A C 1
ATOM 1677 O O . HIS A 1 204 ? -22.403 -2.188 35.491 1.00 92.25 204 HIS A O 1
ATOM 1683 N N . LEU A 1 205 ? -24.274 -3.369 35.821 1.00 92.62 205 LEU A N 1
ATOM 1684 C CA . LEU A 1 205 ? -23.942 -3.729 37.202 1.00 92.62 205 LEU A CA 1
ATOM 1685 C C . LEU A 1 205 ? -22.716 -4.650 37.282 1.00 92.62 205 LEU A C 1
ATOM 1687 O O . LEU A 1 205 ? -21.884 -4.484 38.179 1.00 92.62 205 LEU A O 1
ATOM 1691 N N . LYS A 1 206 ? -22.576 -5.592 36.340 1.00 91.50 206 LYS A N 1
ATOM 1692 C CA . LYS A 1 206 ? -21.412 -6.477 36.220 1.00 91.50 206 LYS A CA 1
ATOM 1693 C C . LYS A 1 206 ? -20.147 -5.678 35.918 1.00 91.50 206 LYS A C 1
ATOM 1695 O O . LYS A 1 206 ? -19.140 -5.886 36.591 1.00 91.50 206 LYS A O 1
ATOM 1700 N N . GLN A 1 207 ? -20.206 -4.733 34.979 1.00 90.00 207 GLN A N 1
ATOM 1701 C CA . GLN A 1 207 ? -19.094 -3.831 34.683 1.00 90.00 207 GLN A CA 1
ATOM 1702 C C . GLN A 1 207 ? -18.687 -3.041 35.929 1.00 90.00 207 GLN A C 1
ATOM 1704 O O . GLN A 1 207 ? -17.537 -3.116 36.344 1.00 90.00 207 GLN A O 1
ATOM 1709 N N . ARG A 1 208 ? -19.646 -2.416 36.627 1.00 90.25 208 ARG A N 1
ATOM 1710 C CA . ARG A 1 208 ? -19.375 -1.686 37.876 1.00 90.25 208 ARG A CA 1
ATOM 1711 C C . ARG A 1 208 ? -18.730 -2.569 38.950 1.00 90.25 208 ARG A C 1
ATOM 1713 O O . ARG A 1 208 ? -17.899 -2.099 39.726 1.00 90.25 208 ARG A O 1
ATOM 1720 N N . ARG A 1 209 ? -19.121 -3.846 39.035 1.00 89.88 209 ARG A N 1
ATOM 1721 C CA . ARG A 1 209 ? -18.516 -4.820 39.957 1.00 89.88 209 ARG A CA 1
ATOM 1722 C C . ARG A 1 209 ? -17.078 -5.153 39.552 1.00 89.88 209 ARG A C 1
ATOM 1724 O O . ARG A 1 209 ? -16.222 -5.201 40.429 1.00 89.88 209 ARG A O 1
ATOM 1731 N N . ASN A 1 210 ? -16.813 -5.345 38.261 1.00 88.38 210 ASN A N 1
ATOM 1732 C CA . ASN A 1 210 ? -15.462 -5.565 37.744 1.00 88.38 210 ASN A CA 1
ATOM 1733 C C . ASN A 1 210 ? -14.568 -4.338 37.947 1.00 88.38 210 ASN A C 1
ATOM 1735 O O . ASN A 1 210 ? -13.454 -4.490 38.430 1.00 88.38 210 ASN A O 1
ATOM 1739 N N . ASP A 1 211 ? -15.069 -3.127 37.707 1.00 87.25 211 ASP A N 1
ATOM 1740 C CA . ASP A 1 211 ? -14.317 -1.890 37.941 1.00 87.25 211 ASP A CA 1
ATOM 1741 C C . ASP A 1 211 ? -13.936 -1.732 39.418 1.00 87.25 211 ASP A C 1
ATOM 1743 O O . ASP A 1 211 ? -12.842 -1.283 39.742 1.00 87.25 211 ASP A O 1
ATOM 1747 N N . ARG A 1 212 ? -14.819 -2.140 40.340 1.00 83.06 212 ARG A N 1
ATOM 1748 C CA . ARG A 1 212 ? -14.515 -2.172 41.779 1.00 83.06 212 ARG A CA 1
ATOM 1749 C C . ARG A 1 212 ? -13.495 -3.245 42.156 1.00 83.06 212 ARG A C 1
ATOM 1751 O O . ARG A 1 212 ? -12.768 -3.035 43.116 1.00 83.06 212 ARG A O 1
ATOM 1758 N N . LYS A 1 213 ? -13.462 -4.379 41.450 1.00 81.19 213 LYS A N 1
ATOM 1759 C CA . LYS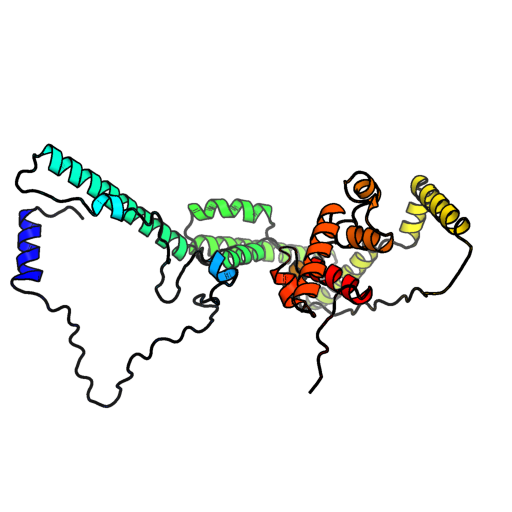 A 1 213 ? -12.436 -5.418 41.643 1.00 81.19 213 LYS A CA 1
ATOM 1760 C C . LYS A 1 213 ? -11.077 -4.985 41.088 1.00 81.19 213 LYS A C 1
ATOM 1762 O O . LYS A 1 213 ? -10.068 -5.269 41.711 1.00 81.19 213 LYS A O 1
ATOM 1767 N N . ASN A 1 214 ? -11.066 -4.298 39.946 1.00 76.31 214 ASN A N 1
ATOM 1768 C CA . ASN A 1 214 ? -9.845 -3.843 39.276 1.00 76.31 2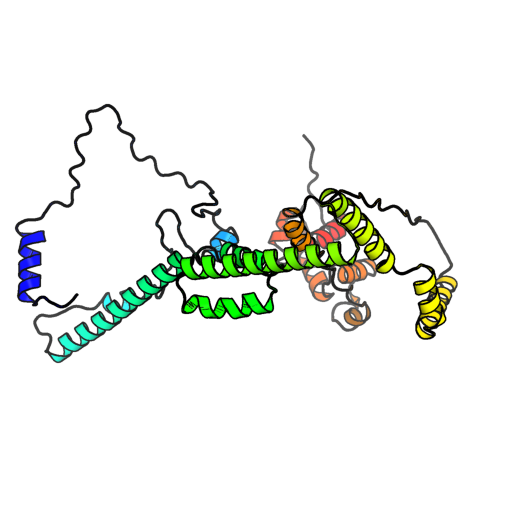14 ASN A CA 1
ATOM 1769 C C . ASN A 1 214 ? -9.258 -2.567 39.893 1.00 76.31 214 ASN A C 1
ATOM 1771 O O . ASN A 1 214 ? -8.098 -2.249 39.645 1.00 76.31 214 ASN A O 1
ATOM 1775 N N . LYS A 1 215 ? -10.037 -1.818 40.682 1.00 76.69 215 LYS A N 1
ATOM 1776 C CA . LYS A 1 215 ? -9.497 -0.731 41.499 1.00 76.69 215 LYS A CA 1
ATOM 1777 C C . LYS A 1 215 ? -8.763 -1.334 42.699 1.00 76.69 215 LYS A C 1
ATOM 1779 O O . LYS A 1 215 ? -9.418 -2.011 43.493 1.00 76.69 215 LYS A O 1
ATOM 1784 N N . PRO A 1 216 ? -7.454 -1.072 42.866 1.00 65.50 216 PRO A N 1
ATOM 1785 C CA . PRO A 1 216 ? -6.736 -1.525 44.048 1.00 65.50 216 PRO A CA 1
ATOM 1786 C C . PRO A 1 216 ? -7.418 -0.924 45.275 1.00 65.50 216 PRO A C 1
ATOM 1788 O O . PRO A 1 216 ? -7.697 0.283 45.310 1.00 65.50 216 PRO A O 1
ATOM 1791 N N . ARG A 1 217 ? -7.758 -1.753 46.268 1.00 71.62 217 ARG A N 1
ATOM 1792 C CA . ARG A 1 217 ? -8.350 -1.221 47.497 1.00 71.62 217 ARG A CA 1
ATOM 1793 C C . ARG A 1 217 ? -7.283 -0.376 48.179 1.00 71.62 217 ARG A C 1
ATOM 1795 O O . ARG A 1 217 ? -6.101 -0.701 48.139 1.00 71.62 217 ARG A O 1
ATOM 1802 N N . HIS A 1 218 ? -7.692 0.715 48.820 1.00 63.94 218 HIS A N 1
ATOM 1803 C CA . HIS A 1 218 ? -6.761 1.561 49.571 1.00 63.94 218 HIS A CA 1
ATOM 1804 C C . HIS A 1 218 ? -5.944 0.729 50.577 1.00 63.94 218 HIS A C 1
ATOM 1806 O O . HIS A 1 218 ? -4.736 0.897 50.676 1.00 63.94 218 HIS A O 1
ATOM 1812 N N . LEU A 1 219 ? -6.589 -0.262 51.202 1.00 62.31 219 LEU A N 1
ATOM 1813 C CA . LEU A 1 219 ? -5.944 -1.242 52.072 1.00 62.31 219 LEU A CA 1
ATOM 1814 C C . LEU A 1 219 ? -4.988 -2.199 51.343 1.00 62.31 219 LEU A C 1
ATOM 1816 O O . LEU A 1 219 ? -3.972 -2.539 51.925 1.00 62.31 219 LEU A O 1
ATOM 1820 N N . ASP A 1 220 ? -5.242 -2.590 50.091 1.00 66.00 220 ASP A N 1
ATOM 1821 C CA . ASP A 1 220 ? -4.326 -3.465 49.337 1.00 66.00 220 ASP A CA 1
ATOM 1822 C C . ASP A 1 220 ? -3.002 -2.739 49.046 1.00 66.00 220 ASP A C 1
ATOM 1824 O O . ASP A 1 220 ? -1.931 -3.318 49.186 1.00 66.00 220 ASP A O 1
ATOM 1828 N N . ASN A 1 221 ? -3.063 -1.437 48.740 1.00 63.19 221 ASN A N 1
ATOM 1829 C CA . ASN A 1 221 ? -1.867 -0.602 48.591 1.00 63.19 221 ASN A CA 1
ATOM 1830 C C . ASN A 1 221 ? -1.121 -0.411 49.923 1.00 63.19 221 ASN A C 1
ATOM 1832 O O . ASN A 1 221 ? 0.106 -0.348 49.925 1.00 63.19 221 ASN A O 1
ATOM 1836 N N . VAL A 1 222 ? -1.846 -0.306 51.044 1.00 65.62 222 VAL A N 1
ATOM 1837 C CA . VAL A 1 222 ? -1.265 -0.191 52.395 1.00 65.62 222 VAL A CA 1
ATOM 1838 C C . VAL A 1 222 ? -0.624 -1.511 52.830 1.00 65.62 222 VAL A C 1
ATOM 1840 O O . VAL A 1 222 ? 0.470 -1.503 53.381 1.00 65.62 222 VAL A O 1
ATOM 1843 N N . LEU A 1 223 ? -1.253 -2.651 52.543 1.00 63.75 223 LEU A N 1
ATOM 1844 C CA . LEU A 1 223 ? -0.712 -3.978 52.842 1.00 63.75 223 LEU A CA 1
ATOM 1845 C C . LEU A 1 223 ? 0.533 -4.283 51.997 1.00 63.75 223 LEU A C 1
ATOM 1847 O O . LEU A 1 223 ? 1.522 -4.770 52.543 1.00 63.75 223 LEU A O 1
ATOM 1851 N N . ASP A 1 224 ? 0.536 -3.905 50.716 1.00 62.97 224 ASP A N 1
ATOM 1852 C CA . ASP A 1 224 ? 1.724 -3.971 49.853 1.00 62.97 224 ASP A CA 1
ATOM 1853 C C . ASP A 1 224 ? 2.850 -3.037 50.358 1.00 62.97 224 ASP A C 1
ATOM 1855 O O . ASP A 1 224 ? 4.030 -3.385 50.311 1.00 62.97 224 ASP A O 1
ATOM 1859 N N . HIS A 1 225 ? 2.502 -1.881 50.945 1.00 61.09 225 HIS A N 1
ATOM 1860 C CA . HIS A 1 225 ? 3.450 -0.972 51.615 1.00 61.09 225 HIS A CA 1
ATOM 1861 C C . HIS A 1 225 ? 4.007 -1.505 52.944 1.00 61.09 225 HIS A C 1
ATOM 1863 O O . HIS A 1 225 ? 5.143 -1.187 53.297 1.00 61.09 225 HIS A O 1
ATOM 1869 N N . ILE A 1 226 ? 3.229 -2.283 53.699 1.00 62.00 226 ILE A N 1
ATOM 1870 C CA . ILE A 1 226 ? 3.675 -2.895 54.959 1.00 62.00 226 ILE A CA 1
ATOM 1871 C C . ILE A 1 226 ? 4.593 -4.094 54.674 1.00 62.00 226 ILE A C 1
ATOM 1873 O O . ILE A 1 226 ? 5.556 -4.314 55.405 1.00 62.00 226 ILE A O 1
ATOM 1877 N N . GLN A 1 227 ? 4.331 -4.850 53.602 1.00 63.81 227 GLN A N 1
ATOM 1878 C CA . GLN A 1 227 ? 5.103 -6.047 53.254 1.00 63.81 227 GLN A CA 1
ATOM 1879 C C . GLN A 1 227 ? 6.423 -5.747 52.519 1.00 63.81 227 GLN A C 1
ATOM 1881 O O . GLN A 1 227 ? 7.396 -6.482 52.698 1.00 63.81 227 GLN A O 1
ATOM 1886 N N . ASN A 1 228 ? 6.518 -4.662 51.740 1.00 62.28 228 ASN A N 1
ATOM 1887 C CA . ASN A 1 228 ? 7.745 -4.321 51.007 1.00 62.28 228 ASN A CA 1
ATOM 1888 C C . ASN A 1 228 ? 8.714 -3.433 51.811 1.00 62.28 228 ASN A C 1
ATOM 1890 O O . ASN A 1 228 ? 8.734 -2.205 51.696 1.00 62.28 228 ASN A O 1
ATOM 1894 N N . LYS A 1 229 ? 9.606 -4.083 52.569 1.00 60.34 229 LYS A N 1
ATOM 1895 C CA . LYS A 1 229 ? 10.687 -3.466 53.372 1.00 60.34 229 LYS A CA 1
ATOM 1896 C C . LYS A 1 229 ? 11.609 -2.533 52.559 1.00 60.34 229 LYS A C 1
ATOM 1898 O O . LYS A 1 229 ? 12.101 -1.529 53.066 1.00 60.34 229 LYS A O 1
ATOM 1903 N N . THR A 1 230 ? 11.803 -2.821 51.272 1.00 58.03 230 THR A N 1
ATOM 1904 C CA . THR A 1 230 ? 12.590 -2.013 50.319 1.00 58.03 230 THR A CA 1
ATOM 1905 C C . THR A 1 230 ? 11.959 -0.653 50.015 1.00 58.03 230 THR A C 1
ATOM 1907 O O . THR A 1 230 ? 12.679 0.334 49.862 1.00 58.03 230 THR A O 1
ATOM 1910 N N . ARG A 1 231 ? 10.623 -0.563 49.986 1.00 54.97 231 ARG A N 1
ATOM 1911 C CA . ARG A 1 231 ? 9.895 0.692 49.731 1.00 54.97 231 ARG A CA 1
ATOM 1912 C C . ARG A 1 231 ? 9.880 1.608 50.956 1.00 54.97 231 ARG A C 1
ATOM 1914 O O . ARG A 1 231 ? 9.997 2.820 50.803 1.00 54.97 231 ARG A O 1
ATOM 1921 N N . GLN A 1 232 ? 9.828 1.033 52.163 1.00 58.44 232 GLN A N 1
ATOM 1922 C CA . GLN A 1 232 ? 9.986 1.787 53.414 1.00 58.44 232 GLN A CA 1
ATOM 1923 C C . GLN A 1 232 ? 11.371 2.433 53.519 1.00 58.44 232 GLN A C 1
ATOM 1925 O O . GLN A 1 232 ? 11.475 3.600 53.886 1.00 58.44 232 GLN A O 1
ATOM 1930 N N . ASN A 1 233 ? 12.426 1.721 53.112 1.00 58.75 233 ASN A N 1
ATOM 1931 C CA . ASN A 1 233 ? 13.785 2.266 53.090 1.00 58.75 233 ASN A CA 1
ATOM 1932 C C . ASN A 1 233 ? 13.955 3.398 52.060 1.00 58.75 233 ASN A C 1
ATOM 1934 O O . ASN A 1 233 ? 14.693 4.347 52.315 1.00 58.75 233 ASN A O 1
ATOM 1938 N N . TRP A 1 234 ? 13.260 3.331 50.919 1.00 61.03 234 TRP A N 1
ATOM 1939 C CA . TRP A 1 234 ? 13.256 4.406 49.919 1.00 61.03 234 TRP A CA 1
ATOM 1940 C C . TRP A 1 234 ? 12.571 5.680 50.449 1.00 61.03 234 TRP A C 1
ATOM 1942 O O . TRP A 1 234 ? 13.133 6.766 50.329 1.00 61.03 234 TRP A O 1
ATOM 1952 N N . LEU A 1 235 ? 11.425 5.546 51.129 1.00 55.56 235 LEU A N 1
ATOM 1953 C CA . LEU A 1 235 ? 10.733 6.665 51.787 1.00 55.56 235 LEU A CA 1
ATOM 1954 C C . LEU A 1 235 ? 11.526 7.234 52.969 1.00 55.56 235 LEU A C 1
ATOM 1956 O O . LEU A 1 235 ? 11.623 8.450 53.092 1.00 55.56 235 LEU A O 1
ATOM 1960 N N . HIS A 1 236 ? 12.153 6.392 53.798 1.00 58.09 236 HIS A N 1
ATOM 1961 C CA . HIS A 1 236 ? 13.041 6.866 54.865 1.00 58.09 236 HIS A CA 1
ATOM 1962 C C . HIS A 1 236 ? 14.208 7.680 54.298 1.00 58.09 236 HIS A C 1
ATOM 1964 O O . HIS A 1 236 ? 14.525 8.734 54.842 1.00 58.09 236 HIS A O 1
ATOM 1970 N N . ARG A 1 237 ? 14.812 7.251 53.179 1.00 55.09 237 ARG A N 1
ATOM 1971 C CA . ARG A 1 237 ? 15.857 8.031 52.491 1.00 55.09 237 ARG A CA 1
ATOM 1972 C C . ARG A 1 237 ? 15.324 9.352 51.937 1.00 55.09 237 ARG A C 1
ATOM 1974 O O . ARG A 1 237 ? 16.029 10.349 52.034 1.00 55.09 237 ARG A O 1
ATOM 1981 N N . HIS A 1 238 ? 14.095 9.381 51.424 1.00 53.00 238 HIS A N 1
ATOM 1982 C CA . HIS A 1 238 ? 13.464 10.606 50.925 1.00 53.00 238 HIS A CA 1
ATOM 1983 C C . HIS A 1 238 ? 13.105 11.598 52.044 1.00 53.00 238 HIS A C 1
ATOM 1985 O O . HIS A 1 238 ? 13.392 12.782 51.921 1.00 53.00 238 HIS A O 1
ATOM 1991 N N . ILE A 1 239 ? 12.568 11.124 53.172 1.00 52.50 239 ILE A N 1
ATOM 1992 C CA . ILE A 1 239 ? 12.265 11.959 54.349 1.00 52.50 239 ILE A CA 1
ATOM 1993 C C . ILE A 1 239 ? 13.560 12.502 54.974 1.00 52.50 239 ILE A C 1
ATOM 1995 O O . ILE A 1 239 ? 13.616 13.653 55.403 1.00 52.50 239 ILE A O 1
ATOM 1999 N N . ILE A 1 240 ? 14.636 11.706 54.985 1.00 53.81 240 ILE A N 1
ATOM 2000 C CA . ILE A 1 240 ? 15.973 12.156 55.405 1.00 53.81 240 ILE A CA 1
ATOM 2001 C C . ILE A 1 240 ? 16.550 13.200 54.428 1.00 53.81 240 ILE A C 1
ATOM 2003 O O . ILE A 1 240 ? 17.295 14.082 54.851 1.00 53.81 240 ILE A O 1
ATOM 2007 N N . ALA A 1 241 ? 16.212 13.129 53.137 1.00 52.91 241 ALA A N 1
ATOM 2008 C CA . ALA A 1 241 ? 16.625 14.122 52.145 1.00 52.91 241 ALA A CA 1
ATOM 2009 C C . ALA A 1 241 ? 15.863 15.451 52.299 1.00 52.91 241 ALA A C 1
ATOM 2011 O O . ALA A 1 241 ? 16.489 16.506 52.256 1.00 52.91 241 ALA A O 1
ATOM 2012 N N . GLU A 1 242 ? 14.554 15.418 52.572 1.00 43.69 242 GLU A N 1
ATOM 2013 C CA . GLU A 1 242 ? 13.764 16.637 52.817 1.00 43.69 242 GLU A CA 1
ATOM 2014 C C . GLU A 1 242 ? 14.119 17.311 54.149 1.00 43.69 242 GLU A C 1
ATOM 2016 O O . GLU A 1 242 ? 14.213 18.531 54.227 1.00 43.69 242 GLU A O 1
ATOM 2021 N N . THR A 1 243 ? 14.414 16.533 55.194 1.00 48.91 243 THR A N 1
ATOM 2022 C CA . THR A 1 243 ? 14.841 17.080 56.497 1.00 48.91 243 THR A CA 1
ATOM 2023 C C . THR A 1 243 ? 16.255 17.673 56.485 1.00 48.91 243 THR A C 1
ATOM 2025 O O . THR A 1 243 ? 16.588 18.454 57.375 1.00 48.91 243 THR A O 1
ATOM 2028 N N . LYS A 1 244 ? 17.085 17.352 55.481 1.00 47.34 244 LYS A N 1
ATOM 2029 C CA . LYS A 1 244 ? 18.425 17.941 55.296 1.00 47.34 244 LYS A CA 1
ATOM 2030 C C . LYS A 1 244 ? 18.458 19.145 54.347 1.00 47.34 244 LYS A C 1
ATOM 2032 O O . LYS A 1 244 ? 19.496 19.796 54.262 1.00 47.34 244 LYS A O 1
ATOM 2037 N N . GLY A 1 245 ? 17.355 19.468 53.672 1.00 44.75 245 GLY A N 1
ATOM 2038 C CA . GLY A 1 245 ? 17.237 20.610 52.763 1.00 44.75 245 GLY A CA 1
ATOM 2039 C C . GLY A 1 245 ? 16.349 21.708 53.338 1.00 44.75 245 GLY A C 1
ATOM 2040 O O . GLY A 1 245 ? 15.249 21.923 52.845 1.00 44.75 245 GLY A O 1
ATOM 2041 N N . GLY A 1 246 ? 16.801 22.389 54.392 1.00 33.19 246 GLY A N 1
ATOM 2042 C CA . GLY A 1 246 ? 16.030 23.457 55.026 1.00 33.19 246 GLY A CA 1
ATOM 2043 C C . GLY A 1 246 ? 16.865 24.678 55.382 1.00 33.19 246 GLY A C 1
ATOM 2044 O O . GLY A 1 246 ? 17.214 24.815 56.546 1.00 33.19 246 GLY A O 1
ATOM 2045 N N . VAL A 1 247 ? 17.118 25.570 54.410 1.00 36.16 247 VAL A N 1
ATOM 2046 C CA . VAL A 1 247 ? 17.220 27.033 54.613 1.00 36.16 247 VAL A CA 1
ATOM 2047 C C . VAL A 1 247 ? 16.815 27.762 53.315 1.00 36.16 247 VAL A C 1
ATOM 2049 O O . VAL A 1 247 ? 17.557 27.718 52.342 1.00 36.16 247 VAL A O 1
ATOM 2052 N N . GLY A 1 248 ? 15.669 28.466 53.355 1.00 30.45 248 GLY A N 1
ATOM 2053 C CA . GLY A 1 248 ? 15.190 29.475 52.384 1.00 30.45 248 GLY A CA 1
ATOM 2054 C C . GLY A 1 248 ? 14.645 28.905 51.067 1.00 30.45 248 GLY A C 1
ATOM 2055 O O . GLY A 1 248 ? 15.278 28.069 50.451 1.00 30.45 248 GLY A O 1
ATOM 2056 N N . GLY A 1 249 ? 13.490 29.268 50.521 1.00 29.25 249 GLY A N 1
ATOM 2057 C CA . GLY A 1 249 ? 12.468 30.273 50.789 1.00 29.25 249 GLY A CA 1
ATOM 2058 C C . GLY A 1 249 ? 11.547 30.271 49.553 1.00 29.25 249 GLY A C 1
ATOM 2059 O O . GLY A 1 249 ? 12.021 30.043 48.446 1.00 29.25 249 GLY A O 1
ATOM 2060 N N . ASP A 1 250 ? 10.252 30.493 49.771 1.00 28.47 250 ASP A N 1
ATOM 2061 C CA . ASP A 1 250 ? 9.183 30.759 48.792 1.00 28.47 250 ASP A CA 1
ATOM 2062 C C . ASP A 1 250 ? 8.644 29.628 47.885 1.00 28.47 250 ASP A C 1
ATOM 2064 O O . ASP A 1 250 ? 9.088 29.373 46.774 1.00 28.47 250 ASP A O 1
ATOM 2068 N N . GLY A 1 251 ? 7.544 29.037 48.373 1.00 33.88 251 GLY A N 1
ATOM 2069 C CA . GLY A 1 251 ? 6.243 29.011 47.691 1.00 33.88 251 GLY A CA 1
ATOM 2070 C C . GLY A 1 251 ? 6.093 28.225 46.385 1.00 33.88 251 GLY A C 1
ATOM 2071 O O . GLY A 1 251 ? 6.481 28.707 45.336 1.00 33.88 251 GLY A O 1
ATOM 2072 N N . ILE A 1 252 ? 5.343 27.113 46.429 1.00 33.09 252 ILE A N 1
ATOM 2073 C CA . ILE A 1 252 ? 4.208 26.811 45.526 1.00 33.09 252 ILE A CA 1
ATOM 2074 C C . ILE A 1 252 ? 3.422 25.605 46.081 1.00 33.09 252 ILE A C 1
ATOM 2076 O O . ILE A 1 252 ? 3.961 24.560 46.433 1.00 33.09 252 ILE A O 1
ATOM 2080 N N . VAL A 1 253 ? 2.106 25.789 46.161 1.00 32.16 253 VAL A N 1
ATOM 2081 C CA . VAL A 1 253 ? 1.074 24.856 46.638 1.00 32.16 253 VAL A CA 1
ATOM 2082 C C . VAL A 1 253 ? 0.850 23.706 45.635 1.00 32.16 253 VAL A C 1
ATOM 2084 O O . VAL A 1 253 ? 0.723 23.992 44.442 1.00 32.16 253 VAL A O 1
ATOM 2087 N N . PRO A 1 254 ? 0.646 22.433 46.042 1.00 33.50 254 PRO A N 1
ATOM 2088 C CA . PRO A 1 254 ? 0.128 21.417 45.132 1.00 33.50 254 PRO A CA 1
ATOM 2089 C C . PRO A 1 254 ? -1.401 21.529 45.029 1.00 33.50 254 PRO A C 1
ATOM 2091 O O . PRO A 1 254 ? -2.152 21.058 45.885 1.00 33.50 254 PRO A O 1
ATOM 2094 N N . SER A 1 255 ? -1.874 22.149 43.946 1.00 29.97 255 SER A N 1
ATOM 2095 C CA . SER A 1 255 ? -3.279 22.114 43.527 1.00 29.97 255 SER A CA 1
ATOM 2096 C C . SER A 1 255 ? -3.650 20.712 43.032 1.00 29.97 255 SER A C 1
ATOM 2098 O O . SER A 1 255 ? -3.361 20.307 41.905 1.00 29.97 255 SER A O 1
ATOM 2100 N N . MET A 1 256 ? -4.312 19.957 43.904 1.00 34.81 256 MET A N 1
ATOM 2101 C CA . MET A 1 256 ? -5.054 18.749 43.563 1.00 34.81 256 MET A CA 1
ATOM 2102 C C . MET A 1 256 ? -6.387 19.134 42.916 1.00 34.81 256 MET A C 1
ATOM 2104 O O . MET A 1 256 ? -7.304 19.554 43.615 1.00 34.81 256 MET A O 1
ATOM 2108 N N . SER A 1 257 ? -6.525 18.946 41.599 1.00 32.50 257 SER A N 1
ATOM 2109 C CA . SER A 1 257 ? -7.814 18.675 40.933 1.00 32.50 257 SER A CA 1
ATOM 2110 C C . SER A 1 257 ? -7.634 18.361 39.443 1.00 32.50 257 SER A C 1
ATOM 2112 O O . SER A 1 257 ? -7.558 19.260 38.610 1.00 32.50 257 SER A O 1
ATOM 2114 N N . LYS A 1 258 ? -7.685 17.077 39.070 1.00 33.94 258 LYS A N 1
ATOM 2115 C CA . LYS A 1 258 ? -8.155 16.675 37.734 1.00 33.94 258 LYS A CA 1
ATOM 2116 C C . LYS A 1 258 ? -9.496 15.967 37.890 1.00 33.94 258 LYS A C 1
ATOM 2118 O O . LYS A 1 258 ? -9.570 14.816 38.312 1.00 33.94 258 LYS A O 1
ATOM 2123 N N . LYS A 1 259 ? -10.562 16.704 37.565 1.00 31.72 259 LYS A N 1
ATOM 2124 C CA . LYS A 1 259 ? -11.921 16.192 37.371 1.00 31.72 259 LYS A CA 1
ATOM 2125 C C . LYS A 1 259 ? -11.892 15.151 36.251 1.00 31.72 259 LYS A C 1
ATOM 2127 O O . LYS A 1 259 ? -11.607 15.485 35.105 1.00 31.72 259 LYS A O 1
ATOM 2132 N N . ILE A 1 260 ? -12.211 13.902 36.578 1.00 30.03 260 ILE A N 1
ATOM 2133 C CA . ILE A 1 260 ? -12.543 12.884 35.581 1.00 30.03 260 ILE A CA 1
ATOM 2134 C C . ILE A 1 260 ? -13.977 13.163 35.134 1.00 30.03 260 ILE A C 1
ATOM 2136 O O . ILE A 1 260 ? -14.934 12.910 35.864 1.00 30.03 260 ILE A O 1
ATOM 2140 N N . LEU A 1 261 ? -14.105 13.726 33.934 1.00 28.95 261 LEU A N 1
ATOM 2141 C CA . LEU A 1 261 ? -15.351 13.761 33.180 1.00 28.95 261 LEU A CA 1
ATOM 2142 C C . LEU A 1 261 ? -15.726 12.307 32.848 1.00 28.95 261 LEU A C 1
ATOM 2144 O O . LEU A 1 261 ? -15.054 11.647 32.058 1.00 28.95 261 LEU A O 1
ATOM 2148 N N . VAL A 1 262 ? -16.777 11.790 33.477 1.00 31.66 262 VAL A N 1
ATOM 2149 C CA . VAL A 1 262 ? -17.380 10.510 33.095 1.00 31.66 262 VAL A CA 1
ATOM 2150 C C . VAL A 1 262 ? -18.374 10.797 31.975 1.00 31.66 262 VAL A C 1
ATOM 2152 O O . VAL A 1 262 ? -19.416 11.395 32.226 1.00 31.66 262 VAL A O 1
ATOM 2155 N N . PHE A 1 263 ? -18.065 10.358 30.753 1.00 31.12 263 PHE A N 1
ATOM 2156 C CA . PHE A 1 263 ? -19.035 10.290 29.662 1.00 31.12 263 PHE A CA 1
ATOM 2157 C C . PHE A 1 263 ? -19.200 8.853 29.167 1.00 31.12 263 PHE A C 1
ATOM 2159 O O . PHE A 1 263 ? -18.252 8.079 29.043 1.00 31.12 263 PHE A O 1
ATOM 2166 N N . THR A 1 264 ? -20.466 8.508 28.965 1.00 34.41 264 THR A N 1
ATOM 2167 C CA . THR A 1 264 ? -21.018 7.187 28.670 1.00 34.41 264 THR A CA 1
ATOM 2168 C C . THR A 1 264 ? -20.654 6.683 27.275 1.00 34.41 264 THR A C 1
ATOM 2170 O O . THR A 1 264 ? -20.620 7.450 26.318 1.00 34.41 264 THR A O 1
ATOM 2173 N N . TYR A 1 265 ? -20.456 5.370 27.154 1.00 33.94 265 TYR A N 1
ATOM 2174 C CA . TYR A 1 265 ? -20.066 4.692 25.921 1.00 33.94 265 TYR A CA 1
ATOM 2175 C C . TYR A 1 265 ? -21.284 4.321 25.050 1.00 33.94 265 TYR A C 1
ATOM 2177 O O . TYR A 1 265 ? -22.062 3.429 25.391 1.00 33.94 265 TYR A O 1
ATOM 2185 N N . SER A 1 266 ? -21.402 4.976 23.894 1.00 31.84 266 SER A N 1
ATOM 2186 C CA . SER A 1 266 ? -21.863 4.361 22.644 1.00 31.84 266 SER A CA 1
ATOM 2187 C C . SER A 1 266 ? -20.611 3.942 21.868 1.00 31.84 266 SER A C 1
ATOM 2189 O O . SER A 1 266 ? -19.862 4.782 21.367 1.00 31.84 266 SER A O 1
ATOM 2191 N N . ASP A 1 267 ? -20.347 2.641 21.868 1.00 46.25 267 ASP A N 1
ATOM 2192 C CA . ASP A 1 267 ? -19.094 2.014 21.455 1.00 46.25 267 ASP A CA 1
ATOM 2193 C C . ASP A 1 267 ? -19.033 1.815 19.933 1.00 46.25 267 ASP A C 1
ATOM 2195 O O . ASP A 1 267 ? -19.834 1.050 19.411 1.00 46.25 267 ASP A O 1
ATOM 2199 N N . PHE A 1 268 ? -18.130 2.527 19.243 1.00 42.81 268 PHE A N 1
ATOM 2200 C CA . PHE A 1 268 ? -17.399 2.078 18.033 1.00 42.81 268 PHE A CA 1
ATOM 2201 C C . PHE A 1 268 ? -16.446 3.180 17.522 1.00 42.81 268 PHE A C 1
ATOM 2203 O O . PHE A 1 268 ? -15.333 2.895 17.087 1.00 42.81 268 PHE A O 1
ATOM 2210 N N . LYS A 1 269 ? -16.818 4.464 17.653 1.00 38.19 269 LYS A N 1
ATOM 2211 C CA . LYS A 1 269 ? -15.973 5.610 17.238 1.00 38.19 269 LYS A CA 1
ATOM 2212 C C . LYS A 1 269 ? -14.829 5.916 18.221 1.00 38.19 269 LYS A C 1
ATOM 2214 O O . LYS A 1 269 ? -13.809 6.487 17.848 1.00 38.19 269 LYS A O 1
ATOM 2219 N N . THR A 1 270 ? -14.985 5.516 19.480 1.00 45.09 270 THR A N 1
ATOM 2220 C CA . THR A 1 270 ? -14.095 5.853 20.602 1.00 45.09 270 THR A CA 1
ATOM 2221 C C . THR A 1 270 ? -12.897 4.921 20.750 1.00 45.09 270 THR A C 1
ATOM 2223 O O . THR A 1 270 ? -11.864 5.366 21.242 1.00 45.09 270 THR A O 1
ATOM 2226 N N . LYS A 1 271 ? -12.961 3.673 20.268 1.00 37.25 271 LYS A N 1
ATOM 2227 C CA . LYS A 1 271 ? -11.792 2.774 20.269 1.00 37.25 271 LYS A CA 1
ATOM 2228 C C . LYS A 1 271 ? -10.688 3.245 19.325 1.00 37.25 271 LYS A C 1
ATOM 2230 O O . LYS A 1 271 ? -9.528 3.196 19.711 1.00 37.25 271 LYS A O 1
ATOM 2235 N N . ILE A 1 272 ? -11.036 3.784 18.152 1.00 39.72 272 ILE A N 1
ATOM 2236 C CA . ILE A 1 272 ? -10.057 4.364 17.214 1.00 39.72 272 ILE A CA 1
ATOM 2237 C C . ILE A 1 272 ? -9.320 5.542 17.872 1.00 39.72 272 ILE A C 1
ATOM 2239 O O . ILE A 1 272 ? -8.092 5.599 17.816 1.00 39.72 272 ILE A O 1
ATOM 2243 N N . LEU A 1 273 ? -10.047 6.414 18.582 1.00 38.56 273 LEU A N 1
ATOM 2244 C CA . LEU A 1 273 ? -9.456 7.524 19.336 1.00 38.56 273 LEU A CA 1
ATOM 2245 C C . LEU A 1 273 ? -8.642 7.055 20.551 1.00 38.56 273 LEU A C 1
ATOM 2247 O O . LEU A 1 273 ? -7.612 7.652 20.834 1.00 38.56 273 LEU A O 1
ATOM 2251 N N . PHE A 1 274 ? -9.030 5.969 21.228 1.00 32.94 274 PHE A N 1
ATOM 2252 C CA . PHE A 1 274 ? -8.276 5.428 22.366 1.00 32.94 274 PHE A CA 1
ATOM 2253 C C . PHE A 1 274 ? -6.917 4.842 21.946 1.00 32.94 274 PHE A C 1
ATOM 2255 O O . PHE A 1 274 ? -5.934 5.013 22.657 1.00 32.94 274 PHE A O 1
ATOM 2262 N N . THR A 1 275 ? -6.819 4.232 20.757 1.00 34.88 275 THR A N 1
ATOM 2263 C CA . THR A 1 275 ? -5.517 3.831 20.182 1.00 34.88 275 THR A CA 1
ATOM 2264 C C . THR A 1 275 ? -4.655 5.017 19.741 1.00 34.88 275 THR A C 1
ATOM 2266 O O . THR A 1 275 ? -3.434 4.905 19.755 1.00 34.88 275 THR A O 1
ATOM 2269 N N . LEU A 1 276 ? -5.261 6.153 19.376 1.00 35.88 276 LEU A N 1
ATOM 2270 C CA . LEU A 1 276 ? -4.541 7.402 19.081 1.00 35.88 276 LEU A CA 1
ATOM 2271 C C . LEU A 1 276 ? -4.134 8.171 20.356 1.00 35.88 276 LEU A C 1
ATOM 2273 O O . LEU A 1 276 ? -3.188 8.950 20.316 1.00 35.88 276 LEU A O 1
ATOM 2277 N N . LEU A 1 277 ? -4.816 7.923 21.481 1.00 35.56 277 LEU A N 1
ATOM 2278 C CA . LEU A 1 277 ? -4.581 8.502 22.813 1.00 35.56 277 LEU A CA 1
ATOM 2279 C C . LEU A 1 277 ? -3.793 7.575 23.748 1.00 35.56 277 LEU A C 1
ATOM 2281 O O . LEU A 1 277 ? -3.809 7.756 24.966 1.00 35.56 277 LEU A O 1
ATOM 2285 N N . ILE A 1 278 ? -3.046 6.615 23.198 1.00 34.97 278 ILE A N 1
ATOM 2286 C CA . ILE A 1 278 ? -1.856 6.143 23.901 1.00 34.97 278 ILE A CA 1
ATOM 2287 C C . ILE A 1 278 ? -0.914 7.343 23.907 1.00 34.97 278 ILE A C 1
ATOM 2289 O O . ILE A 1 278 ? -0.203 7.593 22.932 1.00 34.97 278 ILE A O 1
ATOM 2293 N N . GLU A 1 279 ? -0.965 8.127 24.988 1.00 37.25 279 GLU A N 1
ATOM 2294 C CA . GLU A 1 279 ? 0.114 9.034 25.350 1.00 37.25 279 GLU A CA 1
ATOM 2295 C C . GLU A 1 279 ? 1.404 8.260 25.107 1.00 37.25 279 GLU A C 1
ATOM 2297 O O . GLU A 1 279 ? 1.655 7.224 25.731 1.00 37.25 279 GLU A O 1
ATOM 2302 N N . ARG A 1 280 ? 2.205 8.737 24.149 1.00 34.78 280 ARG A N 1
ATOM 2303 C CA . ARG A 1 280 ? 3.623 8.412 24.104 1.00 34.78 280 ARG A CA 1
ATOM 2304 C C . ARG A 1 280 ? 4.128 8.762 25.496 1.00 34.78 280 ARG A C 1
ATOM 2306 O O . ARG A 1 280 ? 4.348 9.939 25.768 1.00 34.78 280 ARG A O 1
ATOM 2313 N N . LYS A 1 281 ? 4.213 7.778 26.399 1.00 40.59 281 LYS A N 1
ATOM 2314 C CA . LYS A 1 281 ? 4.841 7.967 27.703 1.00 40.59 281 LYS A CA 1
ATOM 2315 C C . LYS A 1 281 ? 6.177 8.620 27.396 1.00 40.59 281 LYS A C 1
ATOM 2317 O O . LYS A 1 281 ? 6.966 8.049 26.640 1.00 40.59 281 LYS A O 1
ATOM 2322 N N . ALA A 1 282 ? 6.373 9.841 27.890 1.00 44.34 282 ALA A N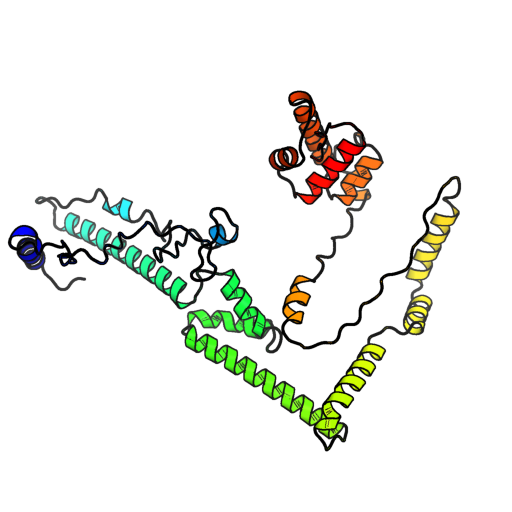 1
ATOM 2323 C CA . ALA A 1 282 ? 7.668 10.483 27.802 1.00 44.34 282 ALA A CA 1
ATOM 2324 C C . ALA A 1 282 ? 8.658 9.490 28.410 1.00 44.34 282 ALA A C 1
ATOM 2326 O O . ALA A 1 282 ? 8.469 9.039 29.543 1.00 44.34 282 ALA A O 1
ATOM 2327 N N . ALA A 1 283 ? 9.629 9.061 27.605 1.00 47.53 283 ALA A N 1
ATOM 2328 C CA . ALA A 1 283 ? 10.714 8.239 28.104 1.00 47.53 283 ALA A CA 1
ATOM 2329 C C . ALA A 1 283 ? 11.315 8.950 29.329 1.00 47.53 283 ALA A C 1
ATOM 2331 O O . ALA A 1 283 ? 11.348 10.188 29.326 1.00 47.53 283 ALA A O 1
ATOM 2332 N N . PRO A 1 284 ? 11.726 8.199 30.364 1.00 50.91 284 PRO A N 1
ATOM 2333 C CA . PRO A 1 284 ? 12.234 8.783 31.596 1.00 50.91 284 PRO A CA 1
ATOM 2334 C C . PRO A 1 284 ? 13.295 9.859 31.287 1.00 50.91 284 PRO A C 1
ATOM 2336 O O . PRO A 1 284 ? 14.033 9.715 30.294 1.00 50.91 284 PRO A O 1
ATOM 2339 N N . PRO A 1 285 ? 13.310 10.967 32.057 1.00 55.16 285 PRO A N 1
ATOM 2340 C CA . PRO A 1 285 ? 14.293 12.033 31.878 1.00 55.16 285 PRO A CA 1
ATOM 2341 C C . PRO A 1 285 ? 15.699 11.428 31.880 1.00 55.16 285 PRO A C 1
ATOM 2343 O O . PRO A 1 285 ? 15.936 10.441 32.572 1.00 55.16 285 PRO A O 1
ATOM 2346 N N . LEU A 1 286 ? 16.603 11.966 31.052 1.00 51.28 286 LEU A N 1
ATOM 2347 C CA . LEU A 1 286 ? 17.993 11.506 31.071 1.00 51.28 286 LEU A CA 1
ATOM 2348 C C . LEU A 1 286 ? 18.561 11.805 32.460 1.00 51.28 286 LEU A C 1
ATOM 2350 O O . LEU A 1 286 ? 18.504 12.953 32.914 1.00 51.28 286 LEU A O 1
ATOM 2354 N N . GLU A 1 287 ? 19.042 10.763 33.130 1.00 53.22 287 GLU A N 1
ATOM 2355 C CA . GLU A 1 287 ? 19.644 10.859 34.453 1.00 53.22 287 GLU A CA 1
ATOM 2356 C C . GLU A 1 287 ? 20.896 11.743 34.362 1.00 53.22 287 GLU A C 1
ATOM 2358 O O . GLU A 1 287 ? 21.719 11.596 33.457 1.00 53.22 287 GLU A O 1
ATOM 2363 N N . ILE A 1 288 ? 21.018 12.707 35.280 1.00 53.75 288 ILE A N 1
ATOM 2364 C CA . ILE A 1 288 ? 22.089 13.722 35.295 1.00 53.75 288 ILE A CA 1
ATOM 2365 C C . ILE A 1 288 ? 23.485 13.064 35.341 1.00 53.75 288 ILE A C 1
ATOM 2367 O O . ILE A 1 288 ? 24.442 13.603 34.789 1.00 53.75 288 ILE A O 1
ATOM 2371 N N . GLU A 1 289 ? 23.580 11.847 35.885 1.00 53.75 289 GLU A N 1
ATOM 2372 C CA . GLU A 1 289 ? 24.806 11.041 35.961 1.00 53.75 289 GLU A CA 1
ATOM 2373 C C . GLU A 1 289 ? 25.385 10.636 34.586 1.00 53.75 289 GLU A C 1
ATOM 2375 O O . GLU A 1 289 ? 26.590 10.406 34.465 1.00 53.75 289 GLU A O 1
ATOM 2380 N N . GLU A 1 290 ? 24.569 10.573 33.523 1.00 55.03 290 GLU A N 1
ATOM 2381 C CA . GLU A 1 290 ? 25.055 10.313 32.156 1.00 55.03 290 GLU A CA 1
ATOM 2382 C C . GLU A 1 290 ? 25.590 11.583 31.469 1.00 55.03 290 GLU A C 1
ATOM 2384 O O . GLU A 1 290 ? 26.413 11.489 30.556 1.00 55.03 290 GLU A O 1
ATOM 2389 N N . LEU A 1 291 ? 25.164 12.774 31.912 1.00 54.59 291 LEU A N 1
ATOM 2390 C CA . LEU A 1 291 ? 25.594 14.064 31.357 1.00 54.59 291 LEU A CA 1
ATOM 2391 C C . LEU A 1 291 ? 26.980 14.486 31.867 1.00 54.59 291 LEU A C 1
ATOM 2393 O O . LEU A 1 291 ? 27.728 15.105 31.113 1.00 54.59 291 LEU A O 1
ATOM 2397 N N . GLU A 1 292 ? 27.350 14.103 33.093 1.00 55.59 292 GLU A N 1
ATOM 2398 C CA . GLU A 1 292 ? 28.653 14.423 33.704 1.00 55.59 292 GLU A CA 1
ATOM 2399 C C . GLU A 1 292 ? 29.852 13.801 32.976 1.00 55.59 292 GLU A C 1
ATOM 2401 O O . GLU A 1 292 ? 30.960 14.328 33.034 1.00 55.59 292 GLU A O 1
ATOM 2406 N N . LYS A 1 293 ? 29.645 12.693 32.256 1.00 57.53 293 LYS A N 1
ATOM 2407 C CA . LYS A 1 293 ? 30.713 11.972 31.541 1.00 57.53 293 LYS A CA 1
ATOM 2408 C C . LYS A 1 293 ? 30.930 12.466 30.109 1.00 57.53 293 LYS A C 1
ATOM 2410 O O . LYS A 1 293 ? 31.746 11.894 29.386 1.00 57.53 293 LYS A O 1
ATOM 2415 N N . LEU A 1 294 ? 30.184 13.483 29.672 1.00 62.94 294 LEU A N 1
ATOM 2416 C CA . LEU A 1 294 ? 30.197 13.970 28.294 1.00 62.94 294 LEU A CA 1
ATOM 2417 C C . LEU A 1 294 ? 30.986 15.285 28.161 1.00 62.94 294 LEU A C 1
ATOM 2419 O O . LEU A 1 294 ? 30.881 16.167 29.017 1.00 62.94 294 LEU A O 1
ATOM 2423 N N . PRO A 1 295 ? 31.753 15.461 27.068 1.00 59.56 295 PRO A N 1
ATOM 2424 C CA . PRO A 1 295 ? 32.493 16.693 26.825 1.00 59.56 295 PRO A CA 1
ATOM 2425 C C . PRO A 1 295 ? 31.528 17.881 26.705 1.00 59.56 295 PRO A C 1
ATOM 2427 O O . PRO A 1 295 ? 30.461 17.776 26.098 1.00 59.56 295 PRO A O 1
ATOM 2430 N N . GLY A 1 296 ? 31.902 19.010 27.308 1.00 62.78 296 GLY A N 1
ATOM 2431 C CA . GLY A 1 296 ? 31.114 20.245 27.296 1.00 62.78 296 GLY A CA 1
ATOM 2432 C C . GLY A 1 296 ? 30.278 20.491 28.554 1.00 62.78 296 GLY A C 1
ATOM 2433 O O . GLY A 1 296 ? 29.880 21.630 28.753 1.00 62.78 296 GLY A O 1
ATOM 2434 N N . TYR A 1 297 ? 30.081 19.503 29.440 1.00 65.50 297 TYR A N 1
ATOM 2435 C CA . TYR A 1 297 ? 29.281 19.642 30.675 1.00 65.50 297 TYR A CA 1
ATOM 2436 C C . TYR A 1 297 ? 29.760 20.767 31.618 1.00 65.50 297 TYR A C 1
ATOM 2438 O O . TYR A 1 297 ? 28.961 21.465 32.244 1.00 65.50 297 TYR A O 1
ATOM 2446 N N . GLU A 1 298 ? 31.071 21.000 31.674 1.00 72.62 298 GLU A N 1
ATOM 2447 C CA . GLU A 1 298 ? 31.682 22.053 32.497 1.00 72.62 298 GLU A CA 1
ATOM 2448 C C . GLU A 1 298 ? 31.372 23.476 32.003 1.00 72.62 298 GLU A C 1
ATOM 2450 O O . GLU A 1 298 ? 31.429 24.418 32.786 1.00 72.62 298 GLU A O 1
ATOM 2455 N N . LYS A 1 299 ? 31.016 23.644 30.722 1.00 75.31 299 LYS A N 1
ATOM 2456 C CA . LYS A 1 299 ? 30.809 24.958 30.085 1.00 75.31 299 LYS A CA 1
ATOM 2457 C C . LYS A 1 299 ? 29.372 25.478 30.187 1.00 75.31 299 LYS A C 1
ATOM 2459 O O . LYS A 1 299 ? 29.082 26.546 29.656 1.00 75.31 299 LYS A O 1
ATOM 2464 N N . ILE A 1 300 ? 28.476 24.717 30.816 1.00 78.44 300 ILE A N 1
ATOM 2465 C CA . ILE A 1 300 ? 27.029 24.957 30.795 1.00 78.44 300 ILE A CA 1
ATOM 2466 C C . ILE A 1 300 ? 26.517 25.198 32.216 1.00 78.44 300 ILE A C 1
ATOM 2468 O O . ILE A 1 300 ? 26.887 24.454 33.133 1.00 78.44 300 ILE A O 1
ATOM 2472 N N . ASN A 1 301 ? 25.681 26.225 32.400 1.00 82.12 301 ASN A N 1
ATOM 2473 C CA . ASN A 1 301 ? 25.188 26.642 33.718 1.00 82.12 301 ASN A CA 1
ATOM 2474 C C . ASN A 1 301 ? 24.143 25.662 34.297 1.00 82.12 301 ASN A C 1
ATOM 2476 O O . ASN A 1 301 ? 23.600 24.833 33.568 1.00 82.12 301 ASN A O 1
ATOM 2480 N N . SER A 1 302 ? 23.832 25.755 35.596 1.00 77.12 302 SER A N 1
ATOM 2481 C CA . SER A 1 302 ? 22.871 24.856 36.270 1.00 77.12 302 SER A CA 1
ATOM 2482 C C . SER A 1 302 ? 21.510 24.795 35.557 1.00 77.12 302 SER A C 1
ATOM 2484 O O . SER A 1 302 ? 21.011 23.707 35.273 1.00 77.12 302 SER A O 1
ATOM 2486 N N . ASP A 1 303 ? 20.966 25.945 35.157 1.00 80.44 303 ASP A N 1
ATOM 2487 C CA . ASP A 1 303 ? 19.656 26.036 34.490 1.00 80.44 303 ASP A CA 1
ATOM 2488 C C . ASP A 1 303 ? 19.677 25.435 33.073 1.00 80.44 303 ASP A C 1
ATOM 2490 O O . ASP A 1 303 ? 18.738 24.778 32.618 1.00 80.44 303 ASP A O 1
ATOM 2494 N N . GLU A 1 304 ? 20.798 25.591 32.374 1.00 83.31 304 GLU A N 1
ATOM 2495 C CA . GLU A 1 304 ? 21.013 25.020 31.047 1.00 83.31 304 GLU A CA 1
ATOM 2496 C C . GLU A 1 304 ? 21.209 23.493 31.107 1.00 83.31 304 GLU A C 1
ATOM 2498 O O . GLU A 1 304 ? 20.815 22.775 30.182 1.00 83.31 304 GLU A O 1
ATOM 2503 N N . ARG A 1 305 ? 21.770 22.968 32.207 1.00 80.56 305 ARG A N 1
ATOM 2504 C CA . ARG A 1 305 ? 21.866 21.520 32.464 1.00 80.56 305 ARG A CA 1
ATOM 2505 C C . ARG A 1 305 ? 20.485 20.911 32.673 1.00 80.56 305 ARG A C 1
ATOM 2507 O O . ARG A 1 305 ? 20.188 19.864 32.090 1.00 80.56 305 ARG A O 1
ATOM 2514 N N . GLU A 1 306 ? 19.618 21.582 33.431 1.00 80.56 306 GLU A N 1
ATOM 2515 C CA . GLU A 1 306 ? 18.220 21.170 33.586 1.00 80.56 306 GLU A CA 1
ATOM 2516 C C . GLU A 1 306 ? 17.476 21.195 32.247 1.00 80.56 306 GLU A C 1
ATOM 2518 O O . GLU A 1 306 ? 16.778 20.234 31.905 1.00 80.56 306 GLU A O 1
ATOM 2523 N N . LEU A 1 307 ? 17.686 22.238 31.437 1.00 83.50 307 LEU A N 1
ATOM 2524 C CA . LEU A 1 307 ? 17.125 22.319 30.090 1.00 83.50 307 LEU A CA 1
ATOM 2525 C C . LEU A 1 307 ? 17.601 21.150 29.212 1.00 83.50 307 LEU A C 1
ATOM 2527 O O . LEU A 1 307 ? 16.779 20.507 28.554 1.00 83.50 307 LEU A O 1
ATOM 2531 N N . CYS A 1 308 ? 18.897 20.826 29.224 1.00 81.44 308 CYS A N 1
ATOM 2532 C CA . CYS A 1 308 ? 19.456 19.702 28.467 1.00 81.44 308 CYS A CA 1
ATOM 2533 C C . CYS A 1 308 ? 18.870 18.353 28.910 1.00 81.44 308 CYS A C 1
ATOM 2535 O O . CYS A 1 308 ? 18.535 17.526 28.054 1.00 81.44 308 CYS A O 1
ATOM 2537 N N . SER A 1 309 ? 18.663 18.147 30.216 1.00 80.00 309 SER A N 1
ATOM 2538 C CA . SER A 1 309 ? 18.002 16.946 30.749 1.00 80.00 309 SER A CA 1
ATOM 2539 C C . SER A 1 309 ? 16.538 16.856 30.290 1.00 80.00 309 SER A C 1
ATOM 2541 O O . SER A 1 309 ? 16.115 15.836 29.734 1.00 80.00 309 SER A O 1
ATOM 2543 N N . GLN A 1 310 ? 15.774 17.949 30.405 1.00 79.88 310 GLN A N 1
ATOM 2544 C CA . GLN A 1 310 ? 14.364 17.999 29.997 1.00 79.88 310 GLN A CA 1
ATOM 2545 C C . GLN A 1 310 ? 14.163 17.855 28.479 1.00 79.88 310 GLN A C 1
ATOM 2547 O O . GLN A 1 310 ? 13.178 17.266 28.021 1.00 79.88 310 GLN A O 1
ATOM 2552 N N . VAL A 1 311 ? 15.065 18.425 27.678 1.00 81.31 311 VAL A N 1
ATOM 2553 C CA . VAL A 1 311 ? 15.018 18.406 26.206 1.00 81.31 311 VAL A CA 1
ATOM 2554 C C . VAL A 1 311 ? 15.677 17.138 25.639 1.00 81.31 311 VAL A C 1
ATOM 2556 O O . VAL A 1 311 ? 15.457 16.785 24.472 1.00 81.31 311 VAL A O 1
ATOM 2559 N N . ARG A 1 312 ? 16.411 16.391 26.472 1.00 80.06 312 ARG A N 1
ATOM 2560 C CA . ARG A 1 312 ? 17.207 15.214 26.102 1.00 80.06 312 ARG A CA 1
ATOM 2561 C C . ARG A 1 312 ? 18.175 15.562 24.973 1.00 80.06 312 ARG A C 1
ATOM 2563 O O . ARG A 1 312 ? 18.038 15.056 23.853 1.00 80.06 312 ARG A O 1
ATOM 2570 N N . LEU A 1 313 ? 19.058 16.514 25.247 1.00 80.38 313 LEU A N 1
ATOM 2571 C CA . LEU A 1 313 ? 20.074 17.015 24.326 1.00 80.38 313 LEU A CA 1
ATOM 2572 C C . LEU A 1 313 ? 21.450 16.892 24.991 1.00 80.38 313 LEU A C 1
ATOM 2574 O O . LEU A 1 313 ? 21.557 17.093 26.199 1.00 80.38 313 LEU A O 1
ATOM 2578 N N . ARG A 1 314 ? 22.488 16.526 24.228 1.00 81.44 314 ARG A N 1
ATOM 2579 C CA . ARG A 1 314 ? 23.841 16.409 24.788 1.00 81.44 314 ARG A CA 1
ATOM 2580 C C . ARG A 1 314 ? 24.423 17.806 25.055 1.00 81.44 314 ARG A C 1
ATOM 2582 O O . ARG A 1 314 ? 24.160 18.706 24.257 1.00 81.44 314 ARG A O 1
ATOM 2589 N N . PRO A 1 315 ? 25.253 17.972 26.103 1.00 83.50 315 PRO A N 1
ATOM 2590 C CA . PRO A 1 315 ? 25.894 19.239 26.457 1.00 83.50 315 PRO A CA 1
ATOM 2591 C C . PRO A 1 315 ? 26.569 19.940 25.268 1.00 83.50 315 PRO A C 1
ATOM 2593 O O . PRO A 1 315 ? 26.282 21.100 24.987 1.00 83.50 315 PRO A O 1
ATOM 2596 N N . GLN A 1 316 ? 27.395 19.210 24.512 1.00 81.31 316 GLN A N 1
ATOM 2597 C CA . GLN A 1 316 ? 28.090 19.754 23.345 1.00 81.31 316 GLN A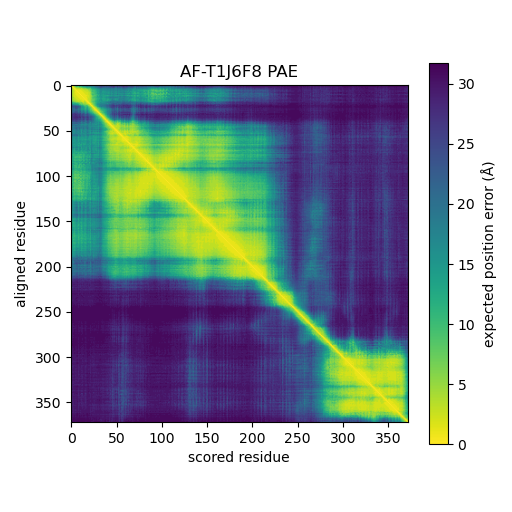 CA 1
ATOM 2598 C C . GLN A 1 316 ? 27.127 20.216 22.240 1.00 81.31 316 GLN A C 1
ATOM 2600 O O . GLN A 1 316 ? 27.264 21.327 21.741 1.00 81.31 316 GLN A O 1
ATOM 2605 N N . ASP A 1 317 ? 26.106 19.411 21.919 1.00 84.38 317 ASP A N 1
ATOM 2606 C CA . ASP A 1 317 ? 25.127 19.773 20.887 1.00 84.38 317 ASP A CA 1
ATOM 2607 C C . ASP A 1 317 ? 24.352 21.046 21.279 1.00 84.38 317 ASP A C 1
ATOM 2609 O O . ASP A 1 317 ? 24.013 21.858 20.422 1.00 84.38 317 ASP A O 1
ATOM 2613 N N . TYR A 1 318 ? 24.055 21.232 22.572 1.00 88.19 318 TYR A N 1
ATOM 2614 C CA . TYR A 1 318 ? 23.404 22.447 23.069 1.00 88.19 318 TYR A CA 1
ATOM 2615 C C . TYR A 1 318 ? 24.279 23.687 22.879 1.00 88.19 318 TYR A C 1
ATOM 2617 O O . TYR A 1 318 ? 23.772 24.707 22.412 1.00 88.19 318 TYR A O 1
ATOM 2625 N N . ILE A 1 319 ? 25.574 23.598 23.198 1.00 86.62 319 ILE A N 1
ATOM 2626 C CA . ILE A 1 319 ? 26.525 24.703 23.014 1.00 86.62 319 ILE A CA 1
ATOM 2627 C C . ILE A 1 319 ? 26.588 25.096 21.536 1.00 86.62 319 ILE A C 1
ATOM 2629 O O . ILE A 1 319 ? 26.404 26.269 21.214 1.00 86.62 319 ILE A O 1
ATOM 2633 N N . ASP A 1 320 ? 26.737 24.119 20.640 1.00 86.12 320 ASP A N 1
ATOM 2634 C CA . ASP A 1 320 ? 26.811 24.366 19.198 1.00 86.12 320 ASP A CA 1
ATOM 2635 C C . ASP A 1 320 ? 25.526 25.053 18.686 1.00 86.12 320 ASP A C 1
ATOM 2637 O O . ASP A 1 320 ? 25.566 26.003 17.902 1.00 86.12 320 ASP A O 1
ATOM 2641 N N . ILE A 1 321 ? 24.355 24.619 19.167 1.00 88.62 321 ILE A N 1
ATOM 2642 C CA . ILE A 1 321 ? 23.059 25.223 18.817 1.00 88.62 321 ILE A CA 1
ATOM 2643 C C . ILE A 1 321 ? 22.924 26.644 19.362 1.00 88.62 321 ILE A C 1
ATOM 2645 O O . ILE A 1 321 ? 22.428 27.528 18.656 1.00 88.62 321 ILE A O 1
ATOM 2649 N N . LYS A 1 322 ? 23.344 26.866 20.608 1.00 87.81 322 LYS A N 1
ATOM 2650 C CA . LYS A 1 322 ? 23.337 28.178 21.255 1.00 87.81 322 LYS A CA 1
ATOM 2651 C C . LYS A 1 322 ? 24.209 29.158 20.473 1.00 87.81 322 LYS A C 1
ATOM 2653 O O . LYS A 1 322 ? 23.733 30.238 20.132 1.00 87.81 322 LYS A O 1
ATOM 2658 N N . GLU A 1 323 ? 25.430 28.767 20.115 1.00 88.12 323 GLU A N 1
ATOM 2659 C CA . GLU A 1 323 ? 26.337 29.590 19.307 1.00 88.12 323 GLU A CA 1
ATOM 2660 C C . GLU A 1 323 ? 25.756 29.897 17.923 1.00 88.12 323 GLU A C 1
ATOM 2662 O O . GLU A 1 323 ? 25.777 31.050 17.489 1.00 88.12 323 GLU A O 1
ATOM 2667 N N . MET A 1 324 ? 25.161 28.908 17.246 1.00 86.44 324 MET A N 1
ATOM 2668 C CA . MET A 1 324 ? 24.506 29.128 15.952 1.00 86.44 324 MET A CA 1
ATOM 2669 C C . MET A 1 324 ? 23.364 30.151 16.038 1.00 86.44 324 MET A C 1
ATOM 2671 O O . MET A 1 324 ? 23.272 31.038 15.188 1.00 86.44 324 MET A O 1
ATOM 2675 N N . LEU A 1 325 ? 22.501 30.057 17.056 1.00 86.94 325 LEU A N 1
ATOM 2676 C CA . LEU A 1 325 ? 21.384 30.992 17.227 1.00 86.94 325 LEU A CA 1
ATOM 2677 C C . LEU A 1 325 ? 21.841 32.398 17.608 1.00 86.94 325 LEU A C 1
ATOM 2679 O O . LEU A 1 325 ? 21.275 33.368 17.104 1.00 86.94 325 LEU A O 1
ATOM 2683 N N . ILE A 1 326 ? 22.856 32.514 18.465 1.00 87.06 326 ILE A N 1
ATOM 2684 C CA . ILE A 1 326 ? 23.421 33.808 18.858 1.00 87.06 326 ILE A CA 1
ATOM 2685 C C . ILE A 1 326 ? 24.081 34.476 17.650 1.00 87.06 326 ILE A C 1
ATOM 2687 O O . ILE A 1 326 ? 23.791 35.638 17.375 1.00 87.06 326 ILE A O 1
ATOM 2691 N N . ASN A 1 327 ? 24.888 33.745 16.878 1.00 86.94 327 ASN A N 1
ATOM 2692 C CA . ASN A 1 327 ? 25.550 34.279 15.686 1.00 86.94 327 ASN A CA 1
ATOM 2693 C C . ASN A 1 327 ? 24.542 34.753 14.630 1.00 86.94 327 ASN A C 1
ATOM 2695 O O . ASN A 1 327 ? 24.706 35.826 14.051 1.00 86.94 327 ASN A O 1
ATOM 2699 N N . GLU A 1 328 ? 23.472 33.994 14.389 1.00 85.69 328 GLU A N 1
ATOM 2700 C CA . GLU A 1 328 ? 22.419 34.417 13.459 1.00 85.69 328 GLU A CA 1
ATOM 2701 C C . GLU A 1 328 ? 21.603 35.603 13.994 1.00 85.69 328 GLU A C 1
ATOM 2703 O O . GLU A 1 328 ? 21.240 36.499 13.229 1.00 85.69 328 GLU A O 1
ATOM 2708 N N . CYS A 1 329 ? 21.372 35.677 15.307 1.00 85.19 329 CYS A N 1
ATOM 2709 C CA . CYS A 1 329 ? 20.739 36.844 15.917 1.00 85.19 329 CYS A CA 1
ATOM 2710 C C . CYS A 1 329 ? 21.632 38.091 15.842 1.00 85.19 329 CYS A C 1
ATOM 2712 O O . CYS A 1 329 ? 21.118 39.178 15.603 1.00 85.19 329 CYS A O 1
ATOM 2714 N N . GLN A 1 330 ? 22.952 37.959 15.994 1.00 84.81 330 GLN A N 1
ATOM 2715 C CA . GLN A 1 330 ? 23.893 39.076 15.850 1.00 84.81 330 GLN A CA 1
ATOM 2716 C C . GLN A 1 330 ? 23.937 39.607 14.413 1.00 84.81 330 GLN A C 1
ATOM 2718 O O . GLN A 1 330 ? 23.990 40.818 14.214 1.00 84.81 330 GLN A O 1
ATOM 2723 N N . LYS A 1 331 ? 23.856 38.726 13.406 1.00 84.38 331 LYS A N 1
ATOM 2724 C CA . LYS A 1 331 ? 23.807 39.129 11.989 1.00 84.38 331 LYS A CA 1
ATOM 2725 C C . LYS A 1 331 ? 22.516 39.860 11.623 1.00 84.38 331 LYS A C 1
ATOM 2727 O O . LYS A 1 331 ? 22.555 40.824 10.865 1.00 84.38 331 LYS A O 1
ATOM 2732 N N . LEU A 1 332 ? 21.372 39.376 12.112 1.00 78.62 332 LEU A N 1
ATOM 2733 C CA . LEU A 1 332 ? 20.048 39.874 11.715 1.00 78.62 332 LEU A CA 1
ATOM 2734 C C . LEU A 1 332 ? 19.452 40.895 12.696 1.00 78.62 332 LEU A C 1
ATOM 2736 O O . LEU A 1 332 ? 18.413 41.486 12.411 1.00 78.62 332 LEU A O 1
ATOM 2740 N N . GLY A 1 333 ? 20.055 41.070 13.872 1.00 77.38 333 GLY A N 1
ATOM 2741 C CA . GLY A 1 333 ? 19.535 41.856 14.995 1.00 77.38 333 GLY A CA 1
ATOM 2742 C C . GLY A 1 333 ? 18.335 41.217 15.710 1.00 77.38 333 GLY A C 1
ATOM 2743 O O . GLY A 1 333 ? 18.178 41.381 16.917 1.00 77.38 333 GLY A O 1
ATOM 2744 N N . GLN A 1 334 ? 17.482 40.480 14.991 1.00 80.62 334 GLN A N 1
ATOM 2745 C CA . GLN A 1 334 ? 16.322 39.766 15.528 1.00 80.62 334 GLN A CA 1
ATOM 2746 C C . GLN A 1 334 ? 16.133 38.428 14.814 1.00 80.62 334 GLN A C 1
ATOM 2748 O O . GLN A 1 334 ? 16.284 38.328 13.595 1.00 80.62 334 GLN A O 1
ATOM 2753 N N . ILE A 1 335 ? 15.710 37.406 15.557 1.00 83.69 335 ILE A N 1
ATOM 2754 C CA . ILE A 1 335 ? 15.458 36.071 15.015 1.00 83.69 335 ILE A CA 1
ATOM 2755 C C . ILE A 1 335 ? 14.034 35.609 15.336 1.00 83.69 335 ILE A C 1
ATOM 2757 O O . ILE A 1 335 ? 13.537 35.723 16.455 1.00 83.69 335 ILE A O 1
ATOM 2761 N N . ARG A 1 336 ? 13.334 35.094 14.319 1.00 85.81 336 ARG A N 1
ATOM 2762 C CA . ARG A 1 336 ? 12.010 34.473 14.477 1.00 85.81 336 ARG A CA 1
ATOM 2763 C C . ARG A 1 336 ? 12.157 32.982 14.751 1.00 85.81 336 ARG A C 1
ATOM 2765 O O . ARG A 1 336 ? 13.036 32.329 14.190 1.00 85.81 336 ARG A O 1
ATOM 2772 N N . LEU A 1 337 ? 11.205 32.413 15.492 1.00 84.56 337 LEU A N 1
ATOM 2773 C CA . LEU A 1 337 ? 11.140 30.969 15.744 1.00 84.56 337 LEU A CA 1
ATOM 2774 C C . LEU A 1 337 ? 11.092 30.139 14.442 1.00 84.56 337 LEU A C 1
ATOM 2776 O O . LEU A 1 337 ? 11.620 29.032 14.395 1.00 84.56 337 LEU A O 1
ATOM 2780 N N . SER A 1 338 ? 10.497 30.669 13.366 1.00 82.62 338 SER A N 1
ATOM 2781 C CA . SER A 1 338 ? 10.506 30.041 12.033 1.00 82.62 338 SER A CA 1
ATOM 2782 C C . SER A 1 338 ? 11.917 29.885 11.461 1.00 82.62 338 SER A C 1
ATOM 2784 O O . SER A 1 338 ? 12.249 28.844 10.896 1.00 82.62 338 SER A O 1
ATOM 2786 N N . ASN A 1 339 ? 12.760 30.901 11.647 1.00 83.50 339 ASN A N 1
ATOM 2787 C CA . ASN A 1 339 ? 14.127 30.921 11.136 1.00 83.50 339 ASN A CA 1
ATOM 2788 C C . ASN A 1 339 ? 14.994 29.965 11.963 1.00 83.50 339 ASN A C 1
ATOM 2790 O O . ASN A 1 339 ? 15.697 29.137 11.393 1.00 83.50 339 ASN A O 1
ATOM 2794 N N . ALA A 1 340 ? 14.834 29.979 13.292 1.00 84.50 340 ALA A N 1
ATOM 2795 C CA . ALA A 1 340 ? 15.500 29.043 14.200 1.00 84.50 340 ALA A CA 1
ATOM 2796 C C . ALA A 1 340 ? 15.193 27.567 13.869 1.00 84.50 340 ALA A C 1
ATOM 2798 O O . ALA A 1 340 ? 16.090 26.730 13.890 1.00 84.50 340 ALA A O 1
ATOM 2799 N N . ARG A 1 341 ? 13.945 27.242 13.494 1.00 85.94 341 ARG A N 1
ATOM 2800 C CA . ARG A 1 341 ? 13.545 25.887 13.054 1.00 85.94 341 ARG A CA 1
ATOM 2801 C C . ARG A 1 341 ? 14.157 25.456 11.725 1.00 85.94 341 ARG A C 1
ATOM 2803 O O . ARG A 1 341 ? 14.314 24.265 11.499 1.00 85.94 341 ARG A O 1
ATOM 2810 N N . THR A 1 342 ? 14.446 26.408 10.844 1.00 83.19 342 THR A N 1
ATOM 2811 C CA . THR A 1 342 ? 15.072 26.120 9.546 1.00 83.19 342 THR A CA 1
ATOM 2812 C C . THR A 1 342 ? 16.581 25.946 9.710 1.00 83.19 342 THR A C 1
ATOM 2814 O O . THR A 1 342 ? 17.184 25.098 9.058 1.00 83.19 342 THR A O 1
ATOM 2817 N N . LEU A 1 343 ? 17.176 26.722 10.621 1.00 81.19 343 LEU A N 1
ATOM 2818 C CA . LEU A 1 343 ? 18.600 26.690 10.931 1.00 81.19 343 LEU A CA 1
ATOM 2819 C C . LEU A 1 343 ? 18.994 25.423 11.705 1.00 81.19 343 LEU A C 1
ATOM 2821 O O . LEU A 1 343 ? 19.985 24.774 11.380 1.00 81.19 343 LEU A O 1
ATOM 2825 N N . ILE A 1 344 ? 18.198 25.044 12.708 1.00 83.50 344 ILE A N 1
ATOM 2826 C CA . ILE A 1 344 ? 18.472 23.891 13.566 1.00 83.50 344 ILE A CA 1
ATOM 2827 C C . ILE A 1 344 ? 17.667 22.691 13.069 1.00 83.50 344 ILE A C 1
ATOM 2829 O O . ILE A 1 344 ? 16.449 22.633 13.234 1.00 83.50 344 ILE A O 1
ATOM 2833 N N . LYS A 1 345 ? 18.358 21.688 12.520 1.00 79.94 345 LYS A N 1
ATOM 2834 C CA . LYS A 1 345 ? 17.765 20.437 12.009 1.00 79.94 345 LYS A CA 1
ATOM 2835 C C . LYS A 1 345 ? 17.402 19.440 13.129 1.00 79.94 345 LYS A C 1
ATOM 2837 O O . LYS A 1 345 ? 17.766 18.269 13.062 1.00 79.94 345 LYS A O 1
ATOM 2842 N N . ILE A 1 346 ? 16.708 19.898 14.173 1.00 82.81 346 ILE A N 1
ATOM 2843 C CA . ILE A 1 346 ? 16.251 19.085 15.319 1.00 82.81 346 ILE A CA 1
ATOM 2844 C C . ILE A 1 346 ? 14.723 19.177 15.452 1.00 82.81 346 ILE A C 1
ATOM 2846 O O . ILE A 1 346 ? 14.077 20.032 14.849 1.00 82.81 346 ILE A O 1
ATOM 2850 N N . ASP A 1 347 ? 14.136 18.259 16.228 1.00 82.62 347 ASP A N 1
ATOM 2851 C CA . ASP A 1 347 ? 12.717 18.248 16.583 1.00 82.62 347 ASP A CA 1
ATOM 2852 C C . ASP A 1 347 ? 12.191 19.639 16.977 1.00 82.62 347 ASP A C 1
ATOM 2854 O O . ASP A 1 347 ? 12.726 20.326 17.850 1.00 82.62 347 ASP A O 1
ATOM 2858 N N . VAL A 1 348 ? 11.077 20.011 16.351 1.00 80.62 348 VAL A N 1
ATOM 2859 C CA . VAL A 1 348 ? 10.451 21.334 16.438 1.00 80.62 348 VAL A CA 1
ATOM 2860 C C . VAL A 1 348 ? 10.119 21.746 17.878 1.00 80.62 348 VAL A C 1
ATOM 2862 O O . VAL A 1 348 ? 10.183 22.934 18.207 1.00 80.62 348 VAL A O 1
ATOM 2865 N N . ASN A 1 349 ? 9.774 20.791 18.748 1.00 82.19 349 ASN A N 1
ATOM 2866 C CA . ASN A 1 349 ? 9.439 21.067 20.146 1.00 82.19 349 ASN A CA 1
ATOM 2867 C C . ASN A 1 349 ? 10.692 21.332 20.982 1.00 82.19 349 ASN A C 1
ATOM 2869 O O . ASN A 1 349 ? 10.664 22.182 21.871 1.00 82.19 349 ASN A O 1
ATOM 2873 N N . LYS A 1 350 ? 11.794 20.639 20.678 1.00 85.00 350 LYS A N 1
ATOM 2874 C CA . LYS A 1 350 ? 13.093 20.871 21.318 1.00 85.00 350 LYS A CA 1
ATOM 2875 C C . LYS A 1 350 ? 13.646 22.239 20.932 1.00 85.00 350 LYS A C 1
ATOM 2877 O O . LYS A 1 350 ? 13.989 23.021 21.813 1.00 85.00 350 LYS A O 1
ATOM 2882 N N . THR A 1 351 ? 13.618 22.562 19.637 1.00 86.00 351 THR A N 1
ATOM 2883 C CA . THR A 1 351 ? 14.041 23.872 19.122 1.00 86.00 351 THR A CA 1
ATOM 2884 C C . THR A 1 351 ? 13.240 25.005 19.757 1.00 86.00 351 THR A C 1
ATOM 2886 O O . THR A 1 351 ? 13.809 26.030 20.108 1.00 86.00 351 THR A O 1
ATOM 2889 N N . ARG A 1 352 ? 11.931 24.812 19.975 1.00 86.75 352 ARG A N 1
ATOM 2890 C CA . ARG A 1 352 ? 11.091 25.797 20.668 1.00 86.75 352 ARG A CA 1
ATOM 2891 C C . ARG A 1 352 ? 11.510 26.013 22.122 1.00 86.75 352 ARG A C 1
ATOM 2893 O O . ARG A 1 352 ? 11.662 27.155 22.516 1.00 86.75 352 ARG A O 1
ATOM 2900 N N . LYS A 1 353 ? 11.731 24.946 22.896 1.00 87.25 353 LYS A N 1
ATOM 2901 C CA . LYS A 1 353 ? 12.152 25.068 24.303 1.00 87.25 353 LYS A CA 1
ATOM 2902 C C . LYS A 1 353 ? 13.497 25.784 24.455 1.00 87.25 353 LYS A C 1
ATOM 2904 O O . LYS A 1 353 ? 13.637 26.618 25.337 1.00 87.25 353 LYS A O 1
ATOM 2909 N N . ILE A 1 354 ? 14.457 25.481 23.578 1.00 87.44 354 ILE A N 1
ATOM 2910 C CA . ILE A 1 354 ? 15.772 26.141 23.566 1.00 87.44 354 ILE A CA 1
ATOM 2911 C C . ILE A 1 354 ? 15.626 27.612 23.168 1.00 87.44 354 ILE A C 1
ATOM 2913 O O . ILE A 1 354 ? 16.193 28.483 23.814 1.00 87.44 354 ILE A O 1
ATOM 2917 N N . PHE A 1 355 ? 14.830 27.897 22.136 1.00 87.19 355 PHE A N 1
ATOM 2918 C CA . PHE A 1 355 ? 14.555 29.263 21.701 1.00 87.19 355 PHE A CA 1
ATOM 2919 C C . PHE A 1 355 ? 13.895 30.090 22.810 1.00 87.19 355 PHE A C 1
ATOM 2921 O O . PHE A 1 355 ? 14.366 31.177 23.113 1.00 87.19 355 PHE A O 1
ATOM 2928 N N . ASP A 1 356 ? 12.849 29.561 23.446 1.00 88.19 356 ASP A N 1
ATOM 2929 C CA . ASP A 1 356 ? 12.120 30.251 24.512 1.00 88.19 356 ASP A CA 1
ATOM 2930 C C . ASP A 1 356 ? 13.037 30.532 25.723 1.00 88.19 356 ASP A C 1
ATOM 2932 O O . ASP A 1 356 ? 12.961 31.616 26.298 1.00 88.19 356 ASP A O 1
ATOM 2936 N N . TYR A 1 357 ? 13.953 29.611 26.058 1.00 88.06 357 TYR A N 1
ATOM 2937 C CA . TYR A 1 357 ? 14.971 29.822 27.096 1.00 88.06 357 TYR A CA 1
ATOM 2938 C C . TYR A 1 357 ? 15.961 30.938 26.727 1.00 88.06 357 TYR A C 1
ATOM 2940 O O . TYR A 1 357 ? 16.171 31.858 27.510 1.00 88.06 357 TYR A O 1
ATOM 2948 N N . LEU A 1 358 ? 16.516 30.925 25.509 1.00 85.75 358 LEU A N 1
ATOM 2949 C CA . LEU A 1 358 ? 17.460 31.960 25.064 1.00 85.75 358 LEU A CA 1
ATOM 2950 C C . LEU A 1 358 ? 16.810 33.350 24.952 1.00 85.75 358 LEU A C 1
ATOM 2952 O O . LEU A 1 358 ? 17.488 34.360 25.139 1.00 85.75 358 LEU A O 1
ATOM 2956 N N . VAL A 1 359 ? 15.507 33.414 24.650 1.00 86.94 359 VAL A N 1
ATOM 2957 C CA . VAL A 1 359 ? 14.729 34.663 24.699 1.00 86.94 359 VAL A CA 1
ATOM 2958 C C . VAL A 1 359 ? 14.548 35.134 26.143 1.00 86.94 359 VAL A C 1
ATOM 2960 O O . VAL A 1 359 ? 14.680 36.328 26.401 1.00 86.94 359 VAL A O 1
ATOM 2963 N N . ALA A 1 360 ? 14.257 34.222 27.078 1.00 84.50 360 ALA A N 1
ATOM 2964 C CA . ALA A 1 360 ? 14.081 34.548 28.495 1.00 84.50 360 ALA A CA 1
ATOM 2965 C C . ALA A 1 360 ? 15.375 35.076 29.140 1.00 84.50 360 ALA A C 1
ATOM 2967 O O . ALA A 1 360 ? 15.323 36.048 29.887 1.00 84.50 360 ALA A O 1
ATOM 2968 N N . GLU A 1 361 ? 16.524 34.505 28.773 1.00 82.00 361 GLU A N 1
ATOM 2969 C CA . GLU A 1 361 ? 17.862 34.966 29.180 1.00 82.00 361 GLU A CA 1
ATOM 2970 C C . GLU A 1 361 ? 18.313 36.255 28.460 1.00 82.00 361 GLU A C 1
ATOM 2972 O O . GLU A 1 361 ? 19.379 36.797 28.741 1.00 82.00 361 GLU A O 1
ATOM 2977 N N . GLY A 1 362 ? 17.532 36.757 27.495 1.00 80.00 362 GLY A N 1
ATOM 2978 C CA . GLY A 1 362 ? 17.856 37.972 26.741 1.00 80.00 362 GLY A CA 1
ATOM 2979 C C . GLY A 1 362 ? 19.015 37.822 25.746 1.00 80.00 362 GLY A C 1
ATOM 2980 O O . GLY A 1 362 ? 19.513 38.822 25.233 1.00 80.00 362 GLY A O 1
ATOM 2981 N N . LEU A 1 363 ? 19.437 36.590 25.441 1.00 74.56 363 LEU A N 1
ATOM 2982 C CA . LEU A 1 363 ? 20.545 36.300 24.522 1.00 74.56 363 LEU A CA 1
ATOM 2983 C C . LEU A 1 363 ? 20.146 36.426 23.044 1.00 74.56 363 LEU A C 1
ATOM 2985 O O . LEU A 1 363 ? 21.012 36.605 22.187 1.00 74.56 363 LEU A O 1
ATOM 2989 N N . ILE A 1 364 ? 18.847 36.338 22.736 1.00 82.50 364 ILE A N 1
ATOM 2990 C CA . ILE A 1 364 ? 18.299 36.530 21.387 1.00 82.50 364 ILE A CA 1
ATOM 2991 C C . ILE A 1 364 ? 17.080 37.463 21.399 1.00 82.50 364 ILE A C 1
ATOM 2993 O O . ILE A 1 364 ? 16.188 37.352 22.240 1.00 82.50 364 ILE A O 1
ATOM 2997 N N . GLY A 1 365 ? 17.021 38.383 20.434 1.00 74.19 365 GLY A N 1
ATOM 2998 C CA . GLY A 1 365 ? 15.915 39.328 20.272 1.00 74.19 365 GLY A CA 1
ATOM 2999 C C . GLY A 1 365 ? 14.793 38.765 19.399 1.00 74.19 365 GLY A C 1
ATOM 3000 O O . GLY A 1 365 ? 15.046 38.271 18.297 1.00 74.19 365 GLY A O 1
ATOM 3001 N N . THR A 1 366 ? 13.539 38.881 19.848 1.00 72.75 366 THR A N 1
ATOM 3002 C CA . THR A 1 366 ? 12.361 38.551 19.026 1.00 72.75 366 THR A CA 1
ATOM 3003 C C . THR A 1 366 ? 11.704 39.816 18.466 1.00 72.75 366 THR A C 1
ATOM 3005 O O . THR A 1 366 ? 11.663 40.842 19.147 1.00 72.75 366 THR A O 1
ATOM 3008 N N . PRO A 1 367 ? 11.170 39.786 17.231 1.00 67.62 367 PRO A N 1
ATOM 3009 C CA . PRO A 1 367 ? 10.399 40.905 16.703 1.00 67.62 367 PRO A CA 1
ATOM 3010 C C . PRO A 1 367 ? 9.070 41.032 17.457 1.00 67.62 367 PRO A C 1
ATOM 3012 O O . PRO A 1 367 ? 8.233 40.128 17.401 1.00 67.62 367 PRO A O 1
ATOM 3015 N N . SER A 1 368 ? 8.857 42.165 18.129 1.00 56.28 368 SER A N 1
ATOM 3016 C CA . SER A 1 368 ? 7.599 42.487 18.807 1.00 56.28 368 SER A CA 1
ATOM 3017 C C . SER A 1 368 ? 6.424 42.429 17.828 1.00 56.28 368 SER A C 1
ATOM 3019 O O . SER A 1 368 ? 6.338 43.221 16.887 1.00 56.28 368 SER A O 1
ATOM 3021 N N . ILE A 1 369 ? 5.491 41.504 18.054 1.00 51.56 369 ILE A N 1
ATOM 3022 C CA . ILE A 1 369 ? 4.236 41.432 17.301 1.00 51.56 369 ILE A CA 1
ATOM 3023 C C . ILE A 1 369 ? 3.377 42.625 17.737 1.00 51.56 369 ILE A C 1
ATOM 3025 O O . ILE A 1 369 ? 2.722 42.577 18.779 1.00 51.56 369 ILE A O 1
ATOM 3029 N N . LYS A 1 370 ? 3.374 43.711 16.954 1.00 39.88 370 LYS A N 1
ATOM 3030 C CA . LYS A 1 370 ? 2.334 44.742 17.066 1.00 39.88 370 LYS A CA 1
ATOM 3031 C C . LYS A 1 370 ? 1.005 44.077 16.701 1.00 39.88 370 LYS A C 1
ATOM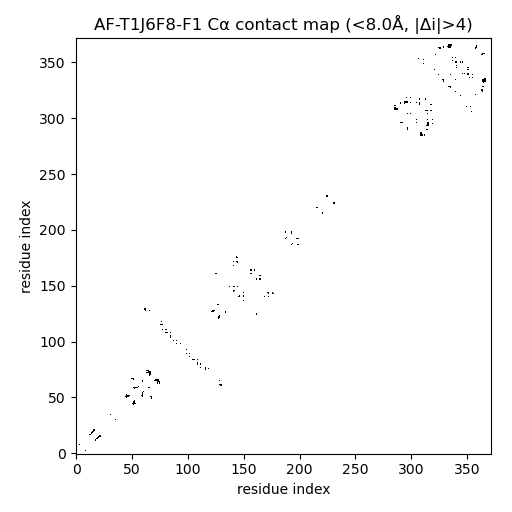 3033 O O . LYS A 1 370 ? 0.811 43.689 15.553 1.00 39.88 370 LYS A O 1
ATOM 3038 N N . LYS A 1 371 ? 0.121 43.895 17.685 1.00 40.56 371 LYS A N 1
ATOM 3039 C CA . LYS A 1 371 ? -1.278 43.529 17.438 1.00 40.56 371 LYS A CA 1
ATOM 3040 C C . LYS A 1 371 ? -1.947 44.747 16.795 1.00 40.56 371 LYS A C 1
ATOM 3042 O O . LYS A 1 371 ? -2.161 45.736 17.490 1.00 40.56 371 LYS A O 1
ATOM 3047 N N . SER A 1 372 ? -2.160 44.694 15.482 1.00 37.28 372 SER A N 1
ATOM 3048 C CA . SER A 1 372 ? -3.061 45.592 14.749 1.00 37.28 372 SER A CA 1
ATOM 3049 C C . SER A 1 372 ? -4.485 45.075 14.828 1.00 37.28 372 SER A C 1
ATOM 3051 O O . SER A 1 372 ? -4.631 43.850 14.590 1.00 37.28 372 SER A O 1
#